Protein AF-0000000087010502 (afdb_homodimer)

Structure (mmCIF, N/CA/C/O backbone):
data_AF-0000000087010502-model_v1
#
loop_
_entity.id
_entity.type
_entity.pdbx_description
1 polymer 'PAC2 family protein'
#
loop_
_atom_site.group_PDB
_atom_site.id
_atom_site.type_symbol
_atom_site.label_atom_id
_atom_site.label_alt_id
_atom_site.label_comp_id
_atom_site.label_asym_id
_atom_site.label_entity_id
_atom_site.label_seq_id
_atom_site.pdbx_PDB_ins_code
_atom_site.Cartn_x
_atom_site.Cartn_y
_atom_site.Cartn_z
_atom_site.occupancy
_atom_site.B_iso_or_equiv
_atom_site.auth_seq_id
_atom_site.auth_comp_id
_atom_site.auth_asym_id
_atom_site.auth_atom_id
_atom_site.pdbx_PDB_model_num
ATOM 1 N N . MET A 1 1 ? 21.125 -1.908 -22.844 1 48.41 1 MET A N 1
ATOM 2 C CA . MET A 1 1 ? 19.75 -1.78 -22.391 1 48.41 1 MET A CA 1
ATOM 3 C C . MET A 1 1 ? 19.656 -1.973 -20.875 1 48.41 1 MET A C 1
ATOM 5 O O . MET A 1 1 ? 20.438 -2.742 -20.297 1 48.41 1 MET A O 1
ATOM 9 N N . LEU A 1 2 ? 19.078 -1.057 -20.219 1 63.44 2 LEU A N 1
ATOM 10 C CA . LEU A 1 2 ? 19.094 -0.993 -18.766 1 63.44 2 LEU A CA 1
ATOM 11 C C . LEU A 1 2 ? 18.438 -2.23 -18.156 1 63.44 2 LEU A C 1
ATOM 13 O O . LEU A 1 2 ? 17.328 -2.598 -18.531 1 63.44 2 LEU A O 1
ATOM 17 N N . ASN A 1 3 ? 19.203 -3.119 -17.656 1 81.62 3 ASN A N 1
ATOM 18 C CA . ASN A 1 3 ? 18.734 -4.277 -16.906 1 81.62 3 ASN A CA 1
ATOM 19 C C . ASN A 1 3 ? 18.328 -3.895 -15.477 1 81.62 3 ASN A C 1
ATOM 21 O O . ASN A 1 3 ? 18.984 -3.051 -14.852 1 81.62 3 ASN A O 1
ATOM 25 N N . TYR A 1 4 ? 17.156 -4.391 -15.211 1 88.44 4 TYR A N 1
ATOM 26 C CA . TYR A 1 4 ? 16.703 -4.098 -13.859 1 88.44 4 TYR A CA 1
ATOM 27 C C . TYR A 1 4 ? 17.203 -5.145 -12.875 1 88.44 4 TYR A C 1
ATOM 29 O O . TYR A 1 4 ? 17.156 -4.938 -11.656 1 88.44 4 TYR A O 1
ATOM 37 N N . ALA A 1 5 ? 17.688 -6.227 -13.43 1 90.44 5 ALA A N 1
ATOM 38 C CA . ALA A 1 5 ? 18.172 -7.312 -12.578 1 90.44 5 ALA A CA 1
ATOM 39 C C . ALA A 1 5 ? 19.656 -7.148 -12.266 1 90.44 5 ALA A C 1
ATOM 41 O O . ALA A 1 5 ? 20.438 -6.793 -13.141 1 90.44 5 ALA A O 1
ATOM 42 N N . ARG A 1 6 ? 19.953 -7.23 -10.969 1 86.5 6 ARG A N 1
ATOM 43 C CA . ARG A 1 6 ? 21.328 -7.289 -10.5 1 86.5 6 ARG A CA 1
ATOM 44 C C . ARG A 1 6 ? 21.656 -8.664 -9.914 1 86.5 6 ARG A C 1
ATOM 46 O O . ARG A 1 6 ? 20.969 -9.141 -9.016 1 86.5 6 ARG A O 1
ATOM 53 N N . TYR A 1 7 ? 22.688 -9.25 -10.438 1 83.88 7 TYR A N 1
ATOM 54 C CA . TYR A 1 7 ? 23.047 -10.609 -10.062 1 83.88 7 TYR A CA 1
ATOM 55 C C . TYR A 1 7 ? 24 -10.625 -8.875 1 83.88 7 TYR A C 1
ATOM 57 O O . TYR A 1 7 ? 24.828 -9.727 -8.734 1 83.88 7 TYR A O 1
ATOM 65 N N . ALA A 1 8 ? 23.672 -11.602 -8.031 1 78.56 8 ALA A N 1
ATOM 66 C CA . ALA A 1 8 ? 24.672 -11.844 -6.984 1 78.56 8 ALA A CA 1
ATOM 67 C C . ALA A 1 8 ? 26 -12.273 -7.586 1 78.56 8 ALA A C 1
ATOM 69 O O . ALA A 1 8 ? 26.047 -12.844 -8.68 1 78.56 8 ALA A O 1
ATOM 70 N N . GLU A 1 9 ? 27.078 -11.875 -6.859 1 70.5 9 GLU A N 1
ATOM 71 C CA . GLU A 1 9 ? 28.422 -12.211 -7.32 1 70.5 9 GLU A CA 1
ATOM 72 C C . GLU A 1 9 ? 28.641 -13.727 -7.305 1 70.5 9 GLU A C 1
ATOM 74 O O . GLU A 1 9 ? 28.141 -14.422 -6.422 1 70.5 9 GLU A O 1
ATOM 79 N N . ASN A 1 10 ? 29.109 -14.352 -8.336 1 69.06 10 ASN A N 1
ATOM 80 C CA . ASN A 1 10 ? 29.688 -15.688 -8.383 1 69.06 10 ASN A CA 1
ATOM 81 C C . ASN A 1 10 ? 28.609 -16.75 -8.586 1 69.06 10 ASN A C 1
ATOM 83 O O . ASN A 1 10 ? 28.562 -17.734 -7.852 1 69.06 10 ASN A O 1
ATOM 87 N N . LEU A 1 11 ? 27.688 -16.531 -9.383 1 75.5 11 LEU A N 1
ATOM 88 C CA . LEU A 1 11 ? 26.703 -17.578 -9.656 1 75.5 11 LEU A CA 1
ATOM 89 C C . LEU A 1 11 ? 27.344 -18.75 -10.383 1 75.5 11 LEU A C 1
ATOM 91 O O . LEU A 1 11 ? 26.75 -19.828 -10.445 1 75.5 11 LEU A O 1
ATOM 95 N N . GLY A 1 12 ? 28.625 -18.688 -10.5 1 68.62 12 GLY A N 1
ATOM 96 C CA . GLY A 1 12 ? 29.359 -19.75 -11.164 1 68.62 12 GLY A CA 1
ATOM 97 C C . GLY A 1 12 ? 28.594 -20.391 -12.297 1 68.62 12 GLY A C 1
ATOM 98 O O . GLY A 1 12 ? 27.922 -19.703 -13.07 1 68.62 12 GLY A O 1
ATOM 99 N N . GLU A 1 13 ? 28.781 -21.75 -12.406 1 83.75 13 GLU A N 1
ATOM 100 C CA . GLU A 1 13 ? 28.141 -22.594 -13.398 1 83.75 13 GLU A CA 1
ATOM 101 C C . GLU A 1 13 ? 26.828 -23.188 -12.859 1 83.75 13 GLU A C 1
ATOM 103 O O . GLU A 1 13 ? 26.484 -24.328 -13.18 1 83.75 13 GLU A O 1
ATOM 108 N N . LEU A 1 14 ? 26.109 -22.359 -12.086 1 87.69 14 LEU A N 1
ATOM 109 C CA . LEU A 1 14 ? 24.875 -22.828 -11.453 1 87.69 14 LEU A CA 1
ATOM 110 C C . LEU A 1 14 ? 23.797 -23.094 -12.492 1 87.69 14 LEU A C 1
ATOM 112 O O . LEU A 1 14 ? 23.562 -22.266 -13.375 1 87.69 14 LEU A O 1
ATOM 116 N N . LYS A 1 15 ? 23.359 -24.344 -12.523 1 93.5 15 LYS A N 1
ATOM 117 C CA . LYS A 1 15 ? 22.203 -24.719 -13.359 1 93.5 15 LYS A CA 1
ATOM 118 C C . LYS A 1 15 ? 21.016 -25.141 -12.508 1 93.5 15 LYS A C 1
ATOM 120 O O . LYS A 1 15 ? 21.141 -26 -11.641 1 93.5 15 LYS A O 1
ATOM 125 N N . VAL A 1 16 ? 19.938 -24.516 -12.703 1 96.62 16 VAL A N 1
ATOM 126 C CA . VAL A 1 16 ? 18.719 -24.75 -11.953 1 96.62 16 VAL A CA 1
ATOM 127 C C . VAL A 1 16 ? 17.531 -24.891 -12.914 1 96.62 16 VAL A C 1
ATOM 129 O O . VAL A 1 16 ? 16.969 -23.906 -13.375 1 96.62 16 VAL A O 1
ATOM 132 N N . PRO A 1 17 ? 17.094 -26.031 -13.156 1 95.81 17 PRO A N 1
ATOM 133 C CA . PRO A 1 17 ? 16.172 -26.297 -14.273 1 95.81 17 PRO A CA 1
ATOM 134 C C . PRO A 1 17 ? 14.766 -25.781 -14.008 1 95.81 17 PRO A C 1
ATOM 136 O O . PRO A 1 17 ? 13.953 -25.672 -14.93 1 95.81 17 PRO A O 1
ATOM 139 N N . THR A 1 18 ? 14.43 -25.422 -12.75 1 97.38 18 THR A N 1
ATOM 140 C CA . THR A 1 18 ? 13.047 -25.094 -12.422 1 97.38 18 THR A CA 1
ATOM 141 C C . THR A 1 18 ? 12.945 -23.672 -11.867 1 97.38 18 THR A C 1
ATOM 143 O O . THR A 1 18 ? 13.742 -23.281 -11.016 1 97.38 18 THR A O 1
ATOM 146 N N . LEU A 1 19 ? 12 -22.891 -12.43 1 98.31 19 LEU A N 1
ATOM 147 C CA . LEU A 1 19 ? 11.656 -21.562 -11.938 1 98.31 19 LEU A CA 1
ATOM 148 C C . LEU A 1 19 ? 10.195 -21.516 -11.508 1 98.31 19 LEU A C 1
ATOM 150 O O . LEU A 1 19 ? 9.305 -21.938 -12.25 1 98.31 19 LEU A O 1
ATOM 154 N N . VAL A 1 20 ? 9.953 -21.062 -10.297 1 98.5 20 VAL A N 1
ATOM 155 C CA . VAL A 1 20 ? 8.602 -20.766 -9.828 1 98.5 20 VAL A CA 1
ATOM 156 C C . VAL A 1 20 ? 8.391 -19.266 -9.742 1 98.5 20 VAL A C 1
ATOM 158 O O . VAL A 1 20 ? 9.102 -18.562 -9.016 1 98.5 20 VAL A O 1
ATOM 161 N N . ILE A 1 21 ? 7.426 -18.766 -10.5 1 97.94 21 ILE A N 1
ATOM 162 C CA . ILE A 1 21 ? 7.051 -17.359 -10.469 1 97.94 21 ILE A CA 1
ATOM 163 C C . ILE A 1 21 ? 5.848 -17.156 -9.547 1 97.94 21 ILE A C 1
ATOM 165 O O . ILE A 1 21 ? 4.75 -17.641 -9.836 1 97.94 21 ILE A O 1
ATOM 169 N N . ALA A 1 22 ? 6.113 -16.406 -8.508 1 95.5 22 ALA A N 1
ATOM 170 C CA . ALA A 1 22 ? 5.062 -16.266 -7.504 1 95.5 22 ALA A CA 1
ATOM 171 C C . ALA A 1 22 ? 4.941 -14.812 -7.047 1 95.5 22 ALA A C 1
ATOM 173 O O . ALA A 1 22 ? 4.945 -14.531 -5.848 1 95.5 22 ALA A O 1
ATOM 174 N N . LEU A 1 23 ? 4.754 -13.938 -7.93 1 96.19 23 LEU A N 1
ATOM 175 C CA . LEU A 1 23 ? 4.531 -12.531 -7.629 1 96.19 23 LEU A CA 1
ATOM 176 C C . LEU A 1 23 ? 3.102 -12.297 -7.148 1 96.19 23 LEU A C 1
ATOM 178 O O . LEU A 1 23 ? 2.16 -12.898 -7.672 1 96.19 23 LEU A O 1
ATOM 182 N N . VAL A 1 24 ? 3.01 -11.398 -6.184 1 91.69 24 VAL A N 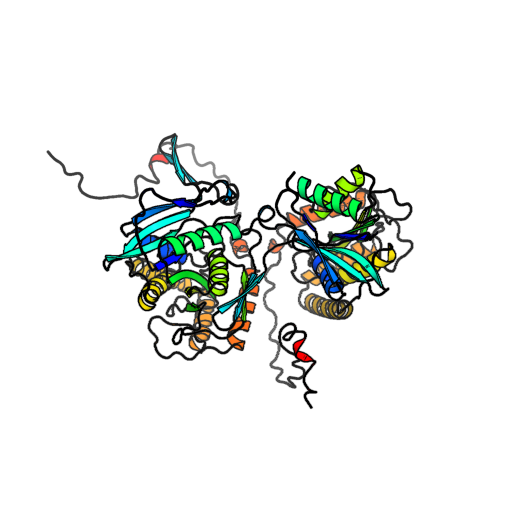1
ATOM 183 C CA . VAL A 1 24 ? 1.693 -11.25 -5.57 1 91.69 24 VAL A CA 1
ATOM 184 C C . VAL A 1 24 ? 1.148 -9.852 -5.852 1 91.69 24 VAL A C 1
ATOM 186 O O . VAL A 1 24 ? 1.859 -8.859 -5.688 1 91.69 24 VAL A O 1
ATOM 189 N N . ASP A 1 25 ? 0.021 -9.742 -6.34 1 88.56 25 ASP A N 1
ATOM 190 C CA . ASP A 1 25 ? -0.88 -8.594 -6.363 1 88.56 25 ASP A CA 1
ATOM 191 C C . ASP A 1 25 ? -2.232 -8.945 -5.742 1 88.56 25 ASP A C 1
ATOM 193 O O . ASP A 1 25 ? -2.973 -9.766 -6.281 1 88.56 25 ASP A O 1
ATOM 197 N N . HIS A 1 26 ? -2.543 -8.242 -4.703 1 75.56 26 HIS A N 1
ATOM 198 C CA . HIS A 1 26 ? -3.75 -8.594 -3.969 1 75.56 26 HIS A CA 1
ATOM 199 C C . HIS A 1 26 ? -4.996 -8.375 -4.82 1 75.56 26 HIS A C 1
ATOM 201 O O . HIS A 1 26 ? -6.031 -9.008 -4.582 1 75.56 26 HIS A O 1
ATOM 207 N N . LEU A 1 27 ? -4.867 -7.594 -5.797 1 73.06 27 LEU A N 1
ATOM 208 C CA . LEU A 1 27 ? -6.016 -7.297 -6.645 1 73.06 27 LEU A CA 1
ATOM 209 C C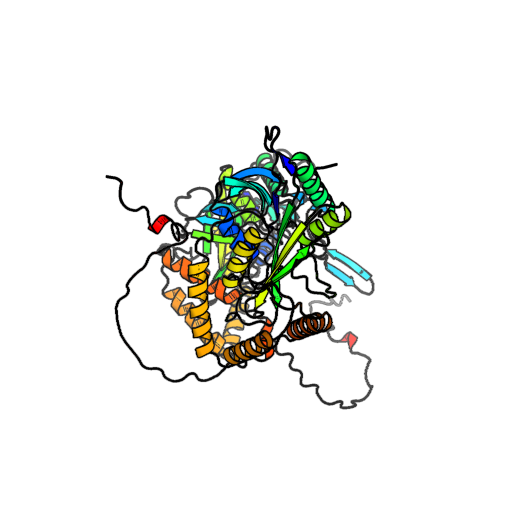 . LEU A 1 27 ? -6.266 -8.43 -7.633 1 73.06 27 LEU A C 1
ATOM 211 O O . LEU A 1 27 ? -7.383 -8.594 -8.133 1 73.06 27 LEU A O 1
ATOM 215 N N . VAL A 1 28 ? -5.301 -9.273 -7.895 1 75.94 28 VAL A N 1
ATOM 216 C CA . VAL A 1 28 ? -5.469 -10.328 -8.891 1 75.94 28 VAL A CA 1
ATOM 217 C C . VAL A 1 28 ? -5.117 -11.68 -8.273 1 75.94 28 VAL A C 1
ATOM 219 O O . VAL A 1 28 ? -4.746 -12.617 -8.984 1 75.94 28 VAL A O 1
ATOM 222 N N . ASP A 1 29 ? -5.117 -11.727 -6.984 1 80.62 29 ASP A N 1
ATOM 223 C CA . ASP A 1 29 ? -4.883 -12.992 -6.285 1 80.62 29 ASP A CA 1
ATOM 224 C C . ASP A 1 29 ? -6.113 -13.414 -5.484 1 80.62 29 ASP A C 1
ATOM 226 O O . ASP A 1 29 ? -6.066 -13.469 -4.254 1 80.62 29 ASP A O 1
ATOM 230 N N . PRO A 1 30 ? -7.16 -13.734 -6.184 1 88.38 30 PRO A N 1
ATOM 231 C CA . PRO A 1 30 ? -8.352 -14.148 -5.441 1 88.38 30 PRO A CA 1
ATOM 232 C C . PRO A 1 30 ? -8.07 -15.297 -4.473 1 88.38 30 PRO A C 1
ATOM 234 O O . PRO A 1 30 ? -7.406 -16.266 -4.84 1 88.38 30 PRO A O 1
ATOM 237 N N . GLY A 1 31 ? -8.547 -15.125 -3.24 1 90.38 31 GLY A N 1
ATOM 238 C CA . GLY A 1 31 ? -8.367 -16.141 -2.223 1 90.38 31 GLY A CA 1
ATOM 239 C C . GLY A 1 31 ? -6.965 -16.172 -1.642 1 90.38 31 GLY A C 1
ATOM 240 O O . GLY A 1 31 ? -6.602 -17.125 -0.932 1 90.38 31 GLY A O 1
ATOM 241 N N . ALA A 1 32 ? -6.188 -15.242 -2.068 1 92.75 32 ALA A N 1
ATOM 242 C CA . ALA A 1 32 ? -4.824 -15.086 -1.568 1 92.75 32 ALA A CA 1
ATOM 243 C C . ALA A 1 32 ? -4.031 -16.375 -1.728 1 92.75 32 ALA A C 1
ATOM 245 O O . ALA A 1 32 ? -3.309 -16.797 -0.814 1 92.75 32 ALA A O 1
ATOM 246 N N . ILE A 1 33 ? -4.203 -17.062 -2.85 1 94.69 33 ILE A N 1
ATOM 247 C CA . ILE A 1 33 ? -3.584 -18.359 -3.104 1 94.69 33 ILE A CA 1
ATOM 248 C C . ILE A 1 33 ? -2.066 -18.203 -3.172 1 94.69 33 ILE A C 1
ATOM 250 O O . ILE A 1 33 ? -1.331 -18.938 -2.504 1 94.69 33 ILE A O 1
ATOM 254 N N . GLY A 1 34 ? -1.626 -17.297 -3.986 1 93.06 34 GLY A N 1
ATOM 255 C CA . GLY A 1 34 ? -0.2 -17.047 -4.117 1 93.06 34 GLY A CA 1
ATOM 256 C C . GLY A 1 34 ? 0.479 -16.734 -2.797 1 93.06 34 GLY A C 1
ATOM 257 O O . GLY A 1 34 ? 1.554 -17.266 -2.508 1 93.06 34 GLY A O 1
ATOM 258 N N . GLN A 1 35 ? -0.197 -15.922 -2.023 1 92.69 35 GLN A N 1
ATOM 259 C CA . GLN A 1 35 ? 0.354 -15.547 -0.725 1 92.69 35 GLN A CA 1
ATOM 260 C C . GLN A 1 35 ? 0.524 -16.766 0.175 1 92.69 35 GLN A C 1
ATOM 262 O O . GLN A 1 35 ? 1.551 -16.906 0.842 1 92.69 35 GLN A O 1
ATOM 267 N N . ALA A 1 36 ? -0.423 -17.625 0.189 1 94.69 36 ALA A N 1
ATOM 268 C CA . ALA A 1 36 ? -0.389 -18.812 1.044 1 94.69 36 ALA A CA 1
ATOM 269 C C . ALA A 1 36 ? 0.707 -19.781 0.6 1 94.69 36 ALA A C 1
ATOM 271 O O . ALA A 1 36 ? 1.432 -20.328 1.432 1 94.69 36 ALA A O 1
ATOM 272 N N . VAL A 1 37 ? 0.808 -19.969 -0.624 1 95.81 37 VAL A N 1
ATOM 273 C CA . VAL A 1 37 ? 1.819 -20.875 -1.155 1 95.81 37 VAL A CA 1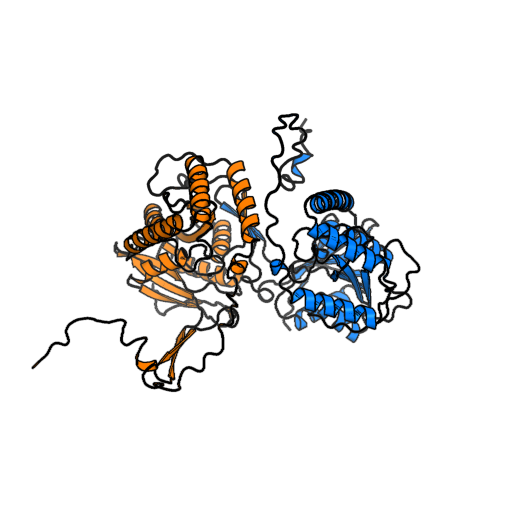
ATOM 274 C C . VAL A 1 37 ? 3.211 -20.297 -0.902 1 95.81 37 VAL A C 1
ATOM 276 O O . VAL A 1 37 ? 4.125 -21.031 -0.505 1 95.81 37 VAL A O 1
ATOM 279 N N . ASN A 1 38 ? 3.373 -19.016 -1.112 1 95.81 38 ASN A N 1
ATOM 280 C CA . ASN A 1 38 ? 4.645 -18.344 -0.839 1 95.81 38 ASN A CA 1
ATOM 281 C C . ASN A 1 38 ? 5.07 -18.531 0.615 1 95.81 38 ASN A C 1
ATOM 283 O O . ASN A 1 38 ? 6.254 -18.75 0.897 1 95.81 38 ASN A O 1
ATOM 287 N N . ALA A 1 39 ? 4.105 -18.484 1.501 1 94.56 39 ALA A N 1
ATOM 288 C CA . ALA A 1 39 ? 4.402 -18.656 2.922 1 94.56 39 ALA A CA 1
ATOM 289 C C . ALA A 1 39 ? 4.988 -20.031 3.197 1 94.56 39 ALA A C 1
ATOM 291 O O . ALA A 1 39 ? 5.84 -20.188 4.074 1 94.56 39 ALA A O 1
ATOM 292 N N . CYS A 1 40 ? 4.551 -20.953 2.455 1 96.5 40 CYS A N 1
ATOM 293 C CA . CYS A 1 40 ? 5.09 -22.312 2.59 1 96.5 40 CYS A CA 1
ATOM 294 C C . CYS A 1 40 ? 6.516 -22.375 2.062 1 96.5 40 CYS A C 1
ATOM 296 O O . CYS A 1 40 ? 7.375 -23.031 2.664 1 96.5 40 CYS A O 1
ATOM 298 N N . ILE A 1 41 ? 6.777 -21.703 0.974 1 97.12 41 ILE A N 1
ATOM 299 C CA . ILE A 1 41 ? 8.109 -21.703 0.371 1 97.12 41 ILE A CA 1
ATOM 300 C C . ILE A 1 41 ? 9.086 -20.969 1.281 1 97.12 41 ILE A C 1
ATOM 302 O O . ILE A 1 41 ? 10.25 -21.375 1.407 1 97.12 41 ILE A O 1
ATOM 306 N N . ASP A 1 42 ? 8.594 -20 1.955 1 95.69 42 ASP A N 1
ATOM 307 C CA . ASP A 1 42 ? 9.422 -19.172 2.83 1 95.69 42 ASP A CA 1
ATOM 308 C C . ASP A 1 42 ? 9.953 -19.969 4.008 1 95.69 42 ASP A C 1
ATOM 310 O O . ASP A 1 42 ? 10.883 -19.547 4.695 1 95.69 42 ASP A O 1
ATOM 314 N N . LEU A 1 43 ? 9.438 -21.125 4.273 1 95.12 43 LEU A N 1
ATOM 315 C CA . LEU A 1 43 ? 9.898 -22 5.352 1 95.12 43 LEU A CA 1
ATOM 316 C C . LEU A 1 43 ? 11.188 -22.703 4.953 1 95.12 43 LEU A C 1
ATOM 318 O O . LEU A 1 43 ? 11.875 -23.281 5.809 1 95.12 43 LEU A O 1
ATOM 322 N N . LEU A 1 44 ? 11.516 -22.656 3.662 1 97.12 44 LEU A N 1
ATOM 323 C CA . LEU A 1 44 ? 12.656 -23.391 3.137 1 97.12 44 LEU A CA 1
ATOM 324 C C . LEU A 1 44 ? 13.914 -22.531 3.141 1 97.12 44 LEU A C 1
ATOM 326 O O . LEU A 1 44 ? 13.82 -21.297 3.16 1 97.12 44 LEU A O 1
ATOM 330 N N . ASP A 1 45 ? 15.102 -23.234 3.117 1 96.94 45 ASP A N 1
ATOM 331 C CA . ASP A 1 45 ? 16.359 -22.5 2.986 1 96.94 45 ASP A CA 1
ATOM 332 C C . ASP A 1 45 ? 16.469 -21.828 1.62 1 96.94 45 ASP A C 1
ATOM 334 O O . ASP A 1 45 ? 16.141 -22.438 0.596 1 96.94 45 ASP A O 1
ATOM 338 N N . SER A 1 46 ? 16.891 -20.594 1.69 1 96.94 46 SER A N 1
ATOM 339 C CA . SER A 1 46 ? 16.984 -19.844 0.439 1 96.94 46 SER A CA 1
ATOM 340 C C . SER A 1 46 ? 18.141 -18.875 0.458 1 96.94 46 SER A C 1
ATOM 342 O O . SER A 1 46 ? 18.594 -18.453 1.526 1 96.94 46 SER A O 1
ATOM 344 N N . VAL A 1 47 ? 18.688 -18.641 -0.729 1 94.88 47 VAL A N 1
ATOM 345 C CA . VAL A 1 47 ? 19.703 -17.625 -0.938 1 94.88 47 VAL A CA 1
ATOM 346 C C . VAL A 1 47 ? 19.297 -16.719 -2.098 1 94.88 47 VAL A C 1
ATOM 348 O O . VAL A 1 47 ? 18.875 -17.203 -3.152 1 94.88 47 VAL A O 1
ATOM 351 N N . GLU A 1 48 ? 19.406 -15.398 -1.863 1 94.88 48 GLU A N 1
ATOM 352 C CA . GLU A 1 48 ? 19.094 -14.469 -2.941 1 94.88 48 GLU A CA 1
ATOM 353 C C . GLU A 1 48 ? 20.141 -14.531 -4.051 1 94.88 48 GLU A C 1
ATOM 355 O O . GLU A 1 48 ? 21.344 -14.414 -3.787 1 94.88 48 GLU A O 1
ATOM 360 N N . VAL A 1 49 ? 19.703 -14.719 -5.293 1 93.88 49 VAL A N 1
ATOM 361 C CA . VAL A 1 49 ? 20.672 -14.852 -6.383 1 93.88 49 VAL A CA 1
ATOM 362 C C . VAL A 1 49 ? 20.562 -13.648 -7.312 1 93.88 49 VAL A C 1
ATOM 364 O O . VAL A 1 49 ? 21.469 -13.383 -8.102 1 93.88 49 VAL A O 1
ATOM 367 N N . ALA A 1 50 ? 19.422 -12.953 -7.258 1 93.19 50 ALA A N 1
ATOM 368 C CA . ALA A 1 50 ? 19.281 -11.719 -8.016 1 93.19 50 ALA A CA 1
ATOM 369 C C . ALA A 1 50 ? 18.312 -10.758 -7.328 1 93.19 50 ALA A C 1
ATOM 371 O O . ALA A 1 50 ? 17.328 -11.188 -6.727 1 93.19 50 ALA A O 1
ATOM 372 N N . ALA A 1 51 ? 18.688 -9.531 -7.434 1 91.88 51 ALA A N 1
ATOM 373 C CA . ALA A 1 51 ? 17.812 -8.453 -6.961 1 91.88 51 ALA A CA 1
ATOM 374 C C . ALA A 1 51 ? 17.406 -7.543 -8.109 1 91.88 51 ALA A C 1
ATOM 376 O O . ALA A 1 51 ? 18.109 -7.457 -9.125 1 91.88 51 ALA A O 1
ATOM 377 N N . PHE A 1 52 ? 16.266 -6.992 -7.965 1 94.62 52 PHE A N 1
ATOM 378 C CA . PHE A 1 52 ? 15.758 -6.078 -8.984 1 94.62 52 PHE A CA 1
ATOM 379 C C . PHE A 1 52 ? 15.672 -4.656 -8.445 1 94.62 52 PHE A C 1
ATOM 381 O O . PHE A 1 52 ? 15.273 -4.445 -7.301 1 94.62 52 PHE A O 1
ATOM 388 N N . ASP A 1 53 ? 16.062 -3.699 -9.266 1 92.62 53 ASP A N 1
ATOM 389 C CA . ASP A 1 53 ? 15.906 -2.295 -8.891 1 92.62 53 ASP A CA 1
ATOM 390 C C . ASP A 1 53 ? 14.438 -1.904 -8.812 1 92.62 53 ASP A C 1
ATOM 392 O O . ASP A 1 53 ? 13.766 -1.772 -9.836 1 92.62 53 ASP A O 1
ATOM 396 N N . SER A 1 54 ? 13.961 -1.579 -7.66 1 92.5 54 SER A N 1
ATOM 397 C CA . SER A 1 54 ? 12.539 -1.358 -7.441 1 92.5 54 SER A CA 1
ATOM 398 C C . SER A 1 54 ? 12.117 0.036 -7.895 1 92.5 54 SER A C 1
ATOM 400 O O . SER A 1 54 ? 10.969 0.249 -8.281 1 92.5 54 SER A O 1
ATOM 402 N N . ASP A 1 55 ? 12.992 0.945 -7.891 1 91.31 55 ASP A N 1
ATOM 403 C CA . ASP A 1 55 ? 12.633 2.354 -8.016 1 91.31 55 ASP A CA 1
ATOM 404 C C . ASP A 1 55 ? 11.891 2.615 -9.328 1 91.31 55 ASP A C 1
ATOM 406 O O . ASP A 1 55 ? 10.812 3.211 -9.328 1 91.31 55 ASP A O 1
ATOM 410 N N . PRO A 1 56 ? 12.406 2.086 -10.398 1 92.69 56 PRO A N 1
ATOM 411 C CA . PRO A 1 56 ? 11.711 2.359 -11.656 1 92.69 56 PRO A CA 1
ATOM 412 C C . PRO A 1 56 ? 10.5 1.458 -11.867 1 92.69 56 PRO A C 1
ATOM 414 O O . PRO A 1 56 ? 9.711 1.686 -12.789 1 92.69 56 PRO A O 1
ATOM 417 N N . LEU A 1 57 ? 10.305 0.501 -10.984 1 95.94 57 LEU A N 1
ATOM 418 C CA . LEU A 1 57 ? 9.359 -0.567 -11.305 1 95.94 57 LEU A CA 1
ATOM 419 C C . LEU A 1 57 ? 8.047 -0.38 -10.555 1 95.94 57 LEU A C 1
ATOM 421 O O . LEU A 1 57 ? 7.043 -1.006 -10.891 1 95.94 57 LEU A O 1
ATOM 425 N N . TYR A 1 58 ? 8.07 0.49 -9.586 1 96.31 58 TYR A N 1
ATOM 426 C CA . TYR A 1 58 ? 6.902 0.519 -8.711 1 96.31 58 TYR A CA 1
ATOM 427 C C . TYR A 1 58 ? 6.348 1.934 -8.586 1 96.31 58 TYR A C 1
ATOM 429 O O . TYR A 1 58 ? 7.109 2.904 -8.562 1 96.31 58 TYR A O 1
ATOM 437 N N . ASP A 1 59 ? 5.055 2.027 -8.586 1 96.56 59 ASP A N 1
ATOM 438 C CA . ASP A 1 59 ? 4.309 3.184 -8.102 1 96.56 59 ASP A CA 1
ATOM 439 C C . ASP A 1 59 ? 4.133 3.121 -6.582 1 96.56 59 ASP A C 1
ATOM 441 O O . ASP A 1 59 ? 3.287 2.377 -6.082 1 96.56 59 ASP A O 1
ATOM 445 N N . TYR A 1 60 ? 4.836 3.984 -5.852 1 95.19 60 TYR A N 1
ATOM 446 C CA . TYR A 1 60 ? 4.906 3.875 -4.398 1 95.19 60 TYR A CA 1
ATOM 447 C C . TYR A 1 60 ? 3.59 4.289 -3.758 1 95.19 60 TYR A C 1
ATOM 449 O O . TYR A 1 60 ? 3.244 3.814 -2.672 1 95.19 60 TYR A O 1
ATOM 457 N N . ARG A 1 61 ? 2.836 5.152 -4.363 1 93.38 61 ARG A N 1
ATOM 458 C CA . ARG A 1 61 ? 1.548 5.531 -3.791 1 93.38 61 ARG A CA 1
ATOM 459 C C . ARG A 1 61 ? 0.521 4.418 -3.971 1 93.38 61 ARG A C 1
ATOM 461 O O . ARG A 1 61 ? -0.387 4.266 -3.15 1 93.38 61 ARG A O 1
ATOM 468 N N . ALA A 1 62 ? 0.688 3.691 -5.082 1 92.31 62 ALA A N 1
ATOM 469 C CA . ALA A 1 62 ? -0.2 2.555 -5.312 1 92.31 62 ALA A CA 1
ATOM 470 C C . ALA A 1 62 ? 0.205 1.359 -4.453 1 92.31 62 ALA A C 1
ATOM 472 O O . ALA A 1 62 ? -0.642 0.55 -4.066 1 92.31 62 ALA A O 1
ATOM 473 N N . GLN A 1 63 ? 1.469 1.243 -4.273 1 93.69 63 GLN A N 1
ATOM 474 C CA . GLN A 1 63 ? 2.033 0.203 -3.422 1 93.69 63 GLN A CA 1
ATOM 475 C C . GLN A 1 63 ? 2.896 0.806 -2.316 1 93.69 63 GLN A C 1
ATOM 477 O O . GLN A 1 63 ? 4.117 0.648 -2.32 1 93.69 63 GLN A O 1
ATOM 482 N N . ARG A 1 64 ? 2.283 1.309 -1.313 1 93.56 64 ARG A N 1
ATOM 483 C CA . ARG A 1 64 ? 2.975 2.047 -0.262 1 93.56 64 ARG A CA 1
ATOM 484 C C . ARG A 1 64 ? 3.838 1.114 0.583 1 93.56 64 ARG A C 1
ATOM 486 O O . ARG A 1 64 ? 3.422 0.001 0.91 1 93.56 64 ARG A O 1
ATOM 493 N N . PRO A 1 65 ? 5.059 1.608 0.945 1 93.88 65 PRO A N 1
ATOM 494 C CA . PRO A 1 65 ? 5.828 0.865 1.945 1 93.88 65 PRO A CA 1
ATOM 495 C C . PRO A 1 65 ? 5.066 0.672 3.254 1 93.88 65 PRO A C 1
ATOM 497 O O . PRO A 1 65 ? 4.242 1.514 3.621 1 93.88 65 PRO A O 1
ATOM 500 N N . ILE A 1 66 ? 5.309 -0.442 3.895 1 92.44 66 ILE A N 1
ATOM 501 C CA . ILE A 1 66 ? 4.727 -0.695 5.207 1 92.44 66 ILE A CA 1
ATOM 502 C C . ILE A 1 66 ? 5.742 -0.356 6.297 1 92.44 66 ILE A C 1
ATOM 504 O O . ILE A 1 66 ? 6.82 -0.951 6.355 1 92.44 66 ILE A O 1
ATOM 508 N N . VAL A 1 67 ? 5.371 0.611 7.129 1 93.44 67 VAL A N 1
ATOM 509 C CA . VAL A 1 67 ? 6.277 1.003 8.203 1 93.44 67 VAL A CA 1
ATOM 510 C C . VAL A 1 67 ? 5.773 0.445 9.531 1 93.44 67 VAL A C 1
ATOM 512 O O . VAL A 1 67 ? 4.574 0.209 9.703 1 93.44 67 VAL A O 1
ATOM 515 N N . THR A 1 68 ? 6.715 0.213 10.438 1 92.19 68 THR A N 1
ATOM 516 C CA . THR A 1 68 ? 6.398 -0.3 11.766 1 92.19 68 THR A CA 1
ATOM 517 C C . THR A 1 68 ? 6.738 0.731 12.836 1 92.19 68 THR A C 1
ATOM 519 O O . THR A 1 68 ? 7.879 1.193 12.93 1 92.19 68 THR A O 1
ATOM 522 N N . TYR A 1 69 ? 5.738 1.149 13.523 1 89.81 69 TYR A N 1
ATOM 523 C CA . TYR A 1 69 ? 5.887 1.978 14.711 1 89.81 69 TYR A CA 1
ATOM 524 C C . TYR A 1 69 ? 6.16 1.12 15.945 1 89.81 69 TYR A C 1
ATOM 526 O O . TYR A 1 69 ? 5.418 0.176 16.219 1 89.81 69 TYR A O 1
ATOM 534 N N . ASN A 1 70 ? 7.293 1.38 16.562 1 88.19 70 ASN A N 1
ATOM 535 C CA . ASN A 1 70 ? 7.633 0.717 17.812 1 88.19 70 ASN A CA 1
ATOM 536 C C . ASN A 1 70 ? 8 1.725 18.906 1 88.19 70 ASN A C 1
ATOM 538 O O . ASN A 1 70 ? 9.055 2.359 18.828 1 88.19 70 ASN A O 1
ATOM 542 N N . ASP A 1 71 ? 7.125 1.84 19.844 1 83.94 71 ASP A N 1
ATOM 543 C CA . ASP A 1 71 ? 7.383 2.639 21.031 1 83.94 71 ASP A CA 1
ATOM 544 C C . ASP A 1 71 ? 7.902 4.027 20.656 1 83.94 71 ASP A C 1
ATOM 546 O O . ASP A 1 71 ? 8.922 4.477 21.188 1 83.94 71 ASP A O 1
ATOM 550 N N . GLY A 1 72 ? 7.289 4.668 19.672 1 84.88 72 GLY A N 1
ATOM 551 C CA . GLY A 1 72 ? 7.539 6.078 19.406 1 84.88 72 GLY A CA 1
ATOM 552 C C . GLY A 1 72 ? 8.398 6.312 18.188 1 84.88 72 GLY A C 1
ATOM 553 O O . GLY A 1 72 ? 8.562 7.453 17.75 1 84.88 72 GLY A O 1
ATOM 554 N N . VAL A 1 73 ? 8.906 5.184 17.641 1 89.38 73 VAL A N 1
ATOM 555 C CA . VAL A 1 73 ? 9.812 5.363 16.516 1 89.38 73 VAL A CA 1
ATOM 556 C C . VAL A 1 73 ? 9.414 4.43 15.383 1 89.38 73 VAL A C 1
ATOM 558 O O . VAL A 1 73 ? 8.859 3.354 15.617 1 89.38 73 VAL A O 1
ATOM 561 N N . LEU A 1 74 ? 9.68 4.926 14.172 1 91.88 74 LEU A N 1
ATOM 562 C CA . LEU A 1 74 ? 9.594 3.994 13.055 1 91.88 74 LEU A CA 1
ATOM 563 C C . LEU A 1 74 ? 10.812 3.086 13.008 1 91.88 74 LEU A C 1
ATOM 565 O O . LEU A 1 74 ? 11.922 3.547 12.734 1 91.88 74 LEU A O 1
ATOM 569 N N . SER A 1 75 ? 10.562 1.797 13.234 1 91.81 75 SER A N 1
ATOM 570 C CA . SER A 1 75 ? 11.672 0.876 13.438 1 91.81 75 SER A CA 1
ATOM 571 C C . SER A 1 75 ? 12.008 0.117 12.156 1 91.81 75 SER A C 1
ATOM 573 O O . SER A 1 75 ? 13.094 -0.45 12.031 1 91.81 75 SER A O 1
ATOM 575 N N . SER A 1 76 ? 11.094 0.022 11.258 1 94 76 SER A N 1
ATOM 576 C CA . SER A 1 76 ? 11.352 -0.679 10.008 1 94 76 SER A CA 1
ATOM 577 C C . SER A 1 76 ? 10.469 -0.149 8.883 1 94 76 SER A C 1
ATOM 579 O O . SER A 1 76 ? 9.469 0.521 9.141 1 94 76 SER A O 1
ATOM 581 N N . SER A 1 77 ? 10.906 -0.395 7.695 1 94.12 77 SER A N 1
ATOM 582 C CA . SER A 1 77 ? 10.18 -0.083 6.469 1 94.12 77 SER A CA 1
ATOM 583 C C . SER A 1 77 ? 10.328 -1.199 5.441 1 94.12 77 SER A C 1
ATOM 585 O O . SER A 1 77 ? 11.438 -1.536 5.039 1 94.12 77 SER A O 1
ATOM 587 N N . ALA A 1 78 ? 9.18 -1.782 5.062 1 93 78 ALA A N 1
ATOM 588 C CA . ALA A 1 78 ? 9.164 -2.797 4.012 1 93 78 ALA A CA 1
ATOM 589 C C . ALA A 1 78 ? 8.688 -2.209 2.688 1 93 78 ALA A C 1
ATOM 591 O O . ALA A 1 78 ? 7.508 -1.879 2.535 1 93 78 ALA A O 1
ATOM 592 N N . GLU A 1 79 ? 9.594 -2.121 1.788 1 93.44 79 GLU A N 1
ATOM 593 C CA . GLU A 1 79 ? 9.305 -1.534 0.483 1 93.44 79 GLU A CA 1
ATOM 594 C C . GLU A 1 79 ? 8.82 -2.592 -0.503 1 93.44 79 GLU A C 1
ATOM 596 O O . GLU A 1 79 ? 9.156 -3.77 -0.377 1 93.44 79 GLU A O 1
ATOM 601 N N . PRO A 1 80 ? 8 -2.125 -1.441 1 94.5 80 PRO A N 1
ATOM 602 C CA . PRO A 1 80 ? 7.668 -3.094 -2.488 1 94.5 80 PRO A CA 1
ATOM 603 C C . PRO A 1 80 ? 8.875 -3.506 -3.322 1 94.5 80 PRO A C 1
ATOM 605 O O . PRO A 1 80 ? 9.797 -2.707 -3.52 1 94.5 80 PRO A O 1
ATOM 608 N N . GLY A 1 81 ? 8.82 -4.695 -3.705 1 95.5 81 GLY A N 1
ATOM 609 C CA . GLY A 1 81 ? 9.938 -5.195 -4.48 1 95.5 81 GLY A CA 1
ATOM 610 C C . GLY A 1 81 ? 9.789 -6.652 -4.875 1 95.5 81 GLY A C 1
ATOM 611 O O . GLY A 1 81 ? 8.836 -7.32 -4.457 1 95.5 81 GLY A O 1
ATOM 612 N N . MET A 1 82 ? 10.719 -7.102 -5.762 1 96.25 82 MET A N 1
ATOM 613 C CA . MET A 1 82 ? 10.789 -8.508 -6.148 1 96.25 82 MET A CA 1
ATOM 614 C C . MET A 1 82 ? 12.227 -9.016 -6.09 1 96.25 82 MET A C 1
ATOM 616 O O . MET A 1 82 ? 13.172 -8.234 -6.184 1 96.25 82 MET A O 1
ATOM 620 N N . SER A 1 83 ? 12.367 -10.266 -5.895 1 96.38 83 SER A N 1
ATOM 621 C CA . SER A 1 83 ? 13.672 -10.906 -5.797 1 96.38 83 SER A CA 1
ATOM 622 C C . SER A 1 83 ? 13.648 -12.32 -6.363 1 96.38 83 SER A C 1
ATOM 624 O O . SER A 1 83 ? 12.57 -12.914 -6.508 1 96.38 83 SER A O 1
ATOM 626 N N . LEU A 1 84 ? 14.781 -12.734 -6.77 1 97.19 84 LEU A N 1
ATOM 627 C CA . LEU A 1 84 ? 14.984 -14.109 -7.215 1 97.19 84 LEU A CA 1
ATOM 628 C C . LEU A 1 84 ? 15.852 -14.883 -6.223 1 97.19 84 LEU A C 1
ATOM 630 O O . LEU A 1 84 ? 17 -14.508 -5.977 1 97.19 84 LEU A O 1
ATOM 634 N N . ASP A 1 85 ? 15.32 -15.953 -5.711 1 97.56 85 ASP A N 1
ATOM 635 C CA . ASP A 1 85 ? 16.031 -16.75 -4.727 1 97.56 85 ASP A CA 1
ATOM 636 C C . ASP A 1 85 ? 16.297 -18.172 -5.25 1 97.56 85 ASP A C 1
ATOM 638 O O . ASP A 1 85 ? 15.523 -18.688 -6.051 1 97.56 85 ASP A O 1
ATOM 642 N N . LEU A 1 86 ? 17.422 -18.688 -4.855 1 97.38 86 LEU A N 1
ATOM 643 C CA . LEU A 1 86 ? 17.672 -20.125 -4.953 1 97.38 86 LEU A CA 1
ATOM 644 C C . LEU A 1 86 ? 17.172 -20.844 -3.707 1 97.38 86 LEU A C 1
ATOM 646 O O . LEU A 1 86 ? 17.625 -20.562 -2.594 1 97.38 86 LEU A O 1
ATOM 650 N N . VAL A 1 87 ? 16.25 -21.75 -3.902 1 98.38 87 VAL A N 1
ATOM 651 C CA . VAL A 1 87 ? 15.602 -22.422 -2.779 1 98.38 87 VAL A CA 1
ATOM 652 C C . VAL A 1 87 ? 15.859 -23.938 -2.861 1 98.38 87 VAL A C 1
ATOM 654 O O . VAL A 1 87 ? 15.898 -24.5 -3.955 1 98.38 87 VAL A O 1
ATOM 657 N N . THR A 1 88 ? 16.047 -24.562 -1.745 1 98.06 88 THR A N 1
ATOM 658 C CA . THR A 1 88 ? 16.172 -26 -1.678 1 98.06 88 THR A CA 1
ATOM 659 C C . THR A 1 88 ? 14.898 -26.625 -1.114 1 98.06 88 THR A C 1
ATOM 661 O O . THR A 1 88 ? 14.5 -26.328 0.013 1 98.06 88 THR A O 1
ATOM 664 N N . ASP A 1 89 ? 14.273 -27.484 -1.891 1 97.25 89 ASP A N 1
ATOM 665 C CA . ASP A 1 89 ? 13.008 -28.047 -1.452 1 97.25 89 ASP A CA 1
ATOM 666 C C . ASP A 1 89 ? 13.227 -29.188 -0.453 1 97.25 89 ASP A C 1
ATOM 668 O O . ASP A 1 89 ? 14.359 -29.438 -0.027 1 97.25 89 ASP A O 1
ATOM 672 N N . VAL A 1 90 ? 12.125 -29.844 0 1 95.69 90 VAL A N 1
ATOM 673 C CA . VAL A 1 90 ? 12.164 -30.844 1.058 1 95.69 90 VAL A CA 1
ATOM 674 C C . VAL A 1 90 ? 12.977 -32.062 0.599 1 95.69 90 VAL A C 1
ATOM 676 O O . VAL A 1 90 ? 13.539 -32.781 1.422 1 95.69 90 VAL A O 1
ATOM 679 N N . ASN A 1 91 ? 13.117 -32.25 -0.689 1 95.81 91 ASN A N 1
ATOM 680 C CA . ASN A 1 91 ? 13.852 -33.406 -1.246 1 95.81 91 ASN A CA 1
ATOM 681 C C . ASN A 1 91 ? 15.297 -33.031 -1.568 1 95.81 91 ASN A C 1
ATOM 683 O O . ASN A 1 91 ? 16.031 -33.844 -2.139 1 95.81 91 ASN A O 1
ATOM 687 N N . GLY A 1 92 ? 15.688 -31.828 -1.313 1 95.56 92 GLY A N 1
ATOM 688 C CA . GLY A 1 92 ? 17.062 -31.391 -1.559 1 95.56 92 GLY A CA 1
ATOM 689 C C . GLY A 1 92 ? 17.266 -30.844 -2.961 1 95.56 92 GLY A C 1
ATOM 690 O O . GLY A 1 92 ? 18.391 -30.516 -3.342 1 95.56 92 GLY A O 1
ATOM 691 N N . GLN A 1 93 ? 16.25 -30.812 -3.672 1 95.44 93 GLN A N 1
ATOM 692 C CA . GLN A 1 93 ? 16.344 -30.266 -5.02 1 95.44 93 GLN A CA 1
ATOM 693 C C . GLN A 1 93 ? 16.219 -28.734 -5 1 95.44 93 GLN A C 1
ATOM 695 O O . GLN A 1 93 ? 15.391 -28.188 -4.266 1 95.44 93 GLN A O 1
ATOM 700 N N . THR A 1 94 ? 17.078 -28.078 -5.836 1 97 94 THR A N 1
ATOM 701 C CA . THR A 1 94 ? 17.047 -26.609 -5.859 1 97 94 THR A CA 1
ATOM 702 C C . THR A 1 94 ? 16.125 -26.109 -6.957 1 97 94 THR A C 1
ATOM 704 O O . THR A 1 94 ? 15.945 -26.766 -7.98 1 97 94 THR A O 1
ATOM 707 N N . PHE A 1 95 ? 15.539 -25.016 -6.738 1 98.25 95 PHE A N 1
ATOM 708 C CA . PHE A 1 95 ? 14.742 -24.297 -7.734 1 98.25 95 PHE A CA 1
ATOM 709 C C . PHE A 1 95 ? 14.836 -22.797 -7.531 1 98.25 95 PHE A C 1
ATOM 711 O O . PHE A 1 95 ? 15.227 -22.328 -6.461 1 98.25 95 PHE A O 1
ATOM 718 N N . LEU A 1 96 ? 14.586 -22.062 -8.633 1 98.19 96 LEU A N 1
ATOM 719 C CA . LEU A 1 96 ? 14.523 -20.609 -8.555 1 98.19 96 LEU A CA 1
ATOM 720 C C . LEU A 1 96 ? 13.125 -20.141 -8.164 1 98.19 96 LEU A C 1
ATOM 722 O O . LEU A 1 96 ? 12.133 -20.688 -8.633 1 98.19 96 LEU A O 1
ATOM 726 N N . PHE A 1 97 ? 13.102 -19.156 -7.305 1 98.56 97 PHE A N 1
ATOM 727 C CA . PHE A 1 97 ? 11.867 -18.609 -6.754 1 98.56 97 PHE A CA 1
ATOM 728 C C . PHE A 1 97 ? 11.812 -17.094 -6.961 1 98.56 97 PHE A C 1
ATOM 730 O O . PHE A 1 97 ? 12.508 -16.344 -6.277 1 98.56 97 PHE A O 1
ATOM 737 N N . LEU A 1 98 ? 11.008 -16.672 -7.98 1 98.19 98 LEU A N 1
ATOM 738 C CA . LEU A 1 98 ? 10.766 -15.258 -8.211 1 98.19 98 LEU A CA 1
ATOM 739 C C . LEU A 1 98 ? 9.547 -14.789 -7.422 1 98.19 98 LEU A C 1
ATOM 741 O O . LEU A 1 98 ? 8.414 -15.172 -7.73 1 98.19 98 LEU A O 1
ATOM 745 N N . HIS A 1 99 ? 9.82 -13.953 -6.43 1 97 99 HIS A N 1
ATOM 746 C CA . HIS A 1 99 ? 8.75 -13.609 -5.5 1 97 99 HIS A CA 1
ATOM 747 C C . HIS A 1 99 ? 8.781 -12.125 -5.152 1 97 99 HIS A C 1
ATOM 749 O O . HIS A 1 99 ? 9.703 -11.406 -5.543 1 97 99 HIS A O 1
ATOM 755 N N . GLY A 1 100 ? 7.73 -11.68 -4.391 1 95.69 100 GLY A N 1
ATOM 756 C CA . GLY A 1 100 ? 7.508 -10.281 -4.062 1 95.69 100 GLY A CA 1
ATOM 757 C C . GLY A 1 100 ? 6.199 -9.742 -4.609 1 95.69 100 GLY A C 1
ATOM 758 O O . GLY A 1 100 ? 5.309 -10.516 -4.969 1 95.69 100 GLY A O 1
ATOM 759 N N . THR A 1 101 ? 6.125 -8.445 -4.613 1 95.75 101 THR A N 1
ATOM 760 C CA . THR A 1 101 ? 4.918 -7.832 -5.16 1 95.75 101 THR A CA 1
ATOM 761 C C . THR A 1 101 ? 5.066 -7.602 -6.664 1 95.75 101 THR A C 1
ATOM 763 O O . THR A 1 101 ? 6.152 -7.277 -7.145 1 95.75 101 THR A O 1
ATOM 766 N N . GLU A 1 102 ? 3.98 -7.746 -7.395 1 96.44 102 GLU A N 1
ATOM 767 C CA . GLU A 1 102 ? 3.988 -7.543 -8.844 1 96.44 102 GLU A CA 1
ATOM 768 C C . GLU A 1 102 ? 4.32 -6.094 -9.195 1 96.44 102 GLU A C 1
ATOM 770 O O . GLU A 1 102 ? 3.672 -5.168 -8.711 1 96.44 102 GLU A O 1
ATOM 775 N N . PRO A 1 103 ? 5.344 -5.891 -10.039 1 96.62 103 PRO A N 1
ATOM 776 C CA . PRO A 1 103 ? 5.719 -4.527 -10.422 1 96.62 103 PRO A CA 1
ATOM 777 C C . PRO A 1 103 ? 4.672 -3.846 -11.297 1 96.62 103 PRO A C 1
ATOM 779 O O . PRO A 1 103 ? 3.916 -4.523 -12 1 96.62 103 PRO A O 1
ATOM 782 N N . ASP A 1 104 ? 4.734 -2.49 -11.32 1 95.94 104 ASP A N 1
ATOM 783 C CA . ASP A 1 104 ? 3.756 -1.69 -12.047 1 95.94 104 ASP A CA 1
ATOM 784 C C . ASP A 1 104 ? 4.223 -1.414 -13.469 1 95.94 104 ASP A C 1
ATOM 786 O O . ASP A 1 104 ? 3.406 -1.264 -14.383 1 95.94 104 ASP A O 1
ATOM 790 N N . PHE A 1 105 ? 5.551 -1.417 -13.656 1 96.06 105 PHE A N 1
ATOM 791 C CA . PHE A 1 105 ? 6.023 -0.809 -14.898 1 96.06 105 PHE A CA 1
ATOM 792 C C . PHE A 1 105 ? 7.008 -1.729 -15.609 1 96.06 105 PHE A C 1
ATOM 794 O O . PHE A 1 105 ? 7.543 -2.662 -15.008 1 96.06 105 PHE A O 1
ATOM 801 N N . HIS A 1 106 ? 7.168 -1.47 -16.906 1 96.56 106 HIS A N 1
ATOM 802 C CA . HIS A 1 106 ? 8.227 -2.006 -17.766 1 96.56 106 HIS A CA 1
ATOM 803 C C . HIS A 1 106 ? 8.141 -3.527 -17.859 1 96.56 106 HIS A C 1
ATOM 805 O O . HIS A 1 106 ? 9.164 -4.215 -17.797 1 96.56 106 HIS A O 1
ATOM 811 N N . TRP A 1 107 ? 6.965 -4.07 -18 1 96.81 107 TRP A N 1
ATOM 812 C CA . TRP A 1 107 ? 6.742 -5.512 -18.062 1 96.81 107 TRP A CA 1
ATOM 813 C C . TRP A 1 107 ? 7.52 -6.133 -19.219 1 96.81 107 TRP A C 1
ATOM 815 O O . TRP A 1 107 ? 8.156 -7.176 -19.062 1 96.81 107 TRP A O 1
ATOM 825 N N . PRO A 1 108 ? 7.566 -5.453 -20.422 1 96.56 108 PRO A N 1
ATOM 826 C CA . PRO A 1 108 ? 8.312 -6.07 -21.516 1 96.56 108 PRO A CA 1
ATOM 827 C C . PRO A 1 108 ? 9.805 -6.211 -21.203 1 96.56 108 PRO A C 1
ATOM 829 O O . PRO A 1 108 ? 10.391 -7.277 -21.422 1 96.56 108 PRO A O 1
ATOM 832 N N . ARG A 1 109 ? 10.344 -5.133 -20.656 1 95.31 109 ARG A N 1
ATOM 833 C CA . ARG A 1 109 ? 11.766 -5.176 -20.328 1 95.31 109 ARG A CA 1
ATOM 834 C C . ARG A 1 109 ? 12.039 -6.156 -19.203 1 95.31 109 ARG A C 1
ATOM 836 O O . ARG A 1 109 ? 13.023 -6.898 -19.234 1 95.31 109 ARG A O 1
ATOM 843 N N . LEU A 1 110 ? 11.195 -6.168 -18.188 1 95.5 110 LEU A N 1
ATOM 844 C CA . LEU A 1 110 ? 11.336 -7.078 -17.062 1 95.5 110 LEU A CA 1
ATOM 845 C C . LEU A 1 110 ? 11.242 -8.531 -17.516 1 95.5 110 LEU A C 1
ATOM 847 O O . LEU A 1 110 ? 11.992 -9.391 -17.047 1 95.5 110 LEU A O 1
ATOM 851 N N . THR A 1 111 ? 10.352 -8.805 -18.406 1 96.38 111 THR A N 1
ATOM 852 C CA . THR A 1 111 ? 10.203 -10.148 -18.953 1 96.38 111 THR A CA 1
ATOM 853 C C . THR A 1 111 ? 11.477 -10.562 -19.703 1 96.38 111 THR A C 1
ATOM 855 O O . THR A 1 111 ? 11.945 -11.695 -19.547 1 96.38 111 THR A O 1
ATOM 858 N N . ALA A 1 112 ? 12 -9.633 -20.438 1 95.38 112 ALA A N 1
ATOM 859 C CA . ALA A 1 112 ? 13.258 -9.906 -21.109 1 95.38 112 ALA A CA 1
ATOM 860 C C . ALA A 1 112 ? 14.367 -10.234 -20.125 1 95.38 112 ALA A C 1
ATOM 862 O O . ALA A 1 112 ? 15.156 -11.156 -20.344 1 95.38 112 ALA A O 1
ATOM 863 N N . ASP A 1 113 ? 14.391 -9.461 -19.016 1 95.25 113 ASP A N 1
ATOM 864 C CA . ASP A 1 113 ? 15.375 -9.734 -17.984 1 95.25 113 ASP A CA 1
ATOM 865 C C . ASP A 1 113 ? 15.195 -11.133 -17.406 1 95.25 113 ASP A C 1
ATOM 867 O O . ASP A 1 113 ? 16.172 -11.867 -17.219 1 95.25 113 ASP A O 1
ATOM 871 N N . VAL A 1 114 ? 14.008 -11.555 -17.125 1 95.44 114 VAL A N 1
ATOM 872 C CA . VAL A 1 114 ? 13.711 -12.859 -16.562 1 95.44 114 VAL A CA 1
ATOM 873 C C . VAL A 1 114 ? 14.125 -13.961 -17.531 1 95.44 114 VAL A C 1
ATOM 875 O O . VAL A 1 114 ? 14.75 -14.945 -17.141 1 95.44 114 VAL A O 1
ATOM 878 N N . MET A 1 115 ? 13.859 -13.781 -18.781 1 94.94 115 MET A N 1
ATOM 879 C CA . MET A 1 115 ? 14.203 -14.781 -19.797 1 94.94 115 MET A CA 1
ATOM 880 C C . MET A 1 115 ? 15.711 -14.898 -19.953 1 94.94 115 MET A C 1
ATOM 882 O O . MET A 1 115 ? 16.234 -15.992 -20.172 1 94.94 115 MET A O 1
ATOM 886 N N . GLU A 1 116 ? 16.344 -13.742 -19.844 1 93.06 116 GLU A N 1
ATOM 887 C CA . GLU A 1 116 ? 17.797 -13.781 -19.875 1 93.06 116 GLU A CA 1
ATOM 888 C C . GLU A 1 116 ? 18.359 -14.57 -18.703 1 93.06 116 GLU A C 1
ATOM 890 O O . GLU A 1 116 ? 19.281 -15.375 -18.859 1 93.06 116 GLU A O 1
ATOM 895 N N . ILE A 1 117 ? 17.797 -14.391 -17.562 1 92.5 117 ILE A N 1
ATOM 896 C CA . ILE A 1 117 ? 18.203 -15.117 -16.359 1 92.5 117 ILE A CA 1
ATOM 897 C C . ILE A 1 117 ? 17.953 -16.609 -16.547 1 92.5 117 ILE A C 1
ATOM 899 O O . ILE A 1 117 ? 18.781 -17.438 -16.188 1 92.5 117 ILE A O 1
ATOM 903 N N . MET A 1 118 ? 16.891 -16.969 -17.109 1 94.38 118 MET A N 1
ATOM 904 C CA . MET A 1 118 ? 16.562 -18.359 -17.391 1 94.38 118 MET A CA 1
ATOM 905 C C . MET A 1 118 ? 17.625 -19.016 -18.266 1 94.38 118 MET A C 1
ATOM 907 O O . MET A 1 118 ? 18.062 -20.125 -17.984 1 94.38 118 MET A O 1
ATOM 911 N N . GLY A 1 119 ? 18 -18.297 -19.297 1 92.5 119 GLY A N 1
ATOM 912 C CA . GLY A 1 119 ? 19.047 -18.812 -20.172 1 92.5 119 GLY A CA 1
ATOM 913 C C . GLY A 1 119 ? 20.375 -19.016 -19.453 1 92.5 119 GLY A C 1
ATOM 914 O O . GLY A 1 119 ? 21 -20.062 -19.594 1 92.5 119 GLY A O 1
ATOM 915 N N . LYS A 1 120 ? 20.719 -18.062 -18.641 1 90.56 120 LYS A N 1
ATOM 916 C CA . LYS A 1 120 ? 22 -18.094 -17.922 1 90.56 120 LYS A CA 1
ATOM 917 C C . LYS A 1 120 ? 22.031 -19.219 -16.906 1 90.56 120 LYS A C 1
ATOM 919 O O . LYS A 1 120 ? 23.062 -19.844 -16.688 1 90.56 120 LYS A O 1
ATOM 924 N N . LEU A 1 121 ? 20.906 -19.531 -16.328 1 93.56 121 LEU A N 1
ATOM 925 C CA . LEU A 1 121 ? 20.891 -20.484 -15.227 1 93.56 121 LEU A CA 1
ATOM 926 C C . LEU A 1 121 ? 20.344 -21.828 -15.68 1 93.56 121 LEU A C 1
ATOM 928 O O . LEU A 1 121 ? 20.219 -22.75 -14.883 1 93.56 121 LEU A O 1
ATOM 932 N N . GLY A 1 122 ? 19.969 -21.938 -16.938 1 94.38 122 GLY A N 1
ATOM 933 C CA . GLY A 1 122 ? 19.578 -23.203 -17.516 1 94.38 122 GLY A CA 1
ATOM 934 C C . GLY A 1 122 ? 18.188 -23.641 -17.094 1 94.38 122 GLY A C 1
ATOM 935 O O . GLY A 1 122 ? 17.938 -24.828 -16.875 1 94.38 122 GLY A O 1
ATOM 936 N N . VAL A 1 123 ? 17.297 -22.719 -17.031 1 96.25 123 VAL A N 1
ATOM 937 C CA . VAL A 1 123 ? 15.922 -23.047 -16.641 1 96.25 123 VAL A CA 1
ATOM 938 C C . VAL A 1 123 ? 15.219 -23.75 -17.797 1 96.25 123 VAL A C 1
ATOM 940 O O . VAL A 1 123 ? 15.297 -23.312 -18.953 1 96.25 123 VAL A O 1
ATOM 943 N N . GLU A 1 124 ? 14.453 -24.812 -17.422 1 93.31 124 GLU A N 1
ATOM 944 C CA . GLU A 1 124 ? 13.758 -25.609 -18.438 1 93.31 124 GLU A CA 1
ATOM 945 C C . GLU A 1 124 ? 12.25 -25.578 -18.203 1 93.31 124 GLU A C 1
ATOM 947 O O . GLU A 1 124 ? 11.469 -25.703 -19.156 1 93.31 124 GLU A O 1
ATOM 952 N N . LYS A 1 125 ? 11.898 -25.484 -16.984 1 93.31 125 LYS A N 1
ATOM 953 C CA . LYS A 1 125 ? 10.492 -25.516 -16.609 1 93.31 125 LYS A CA 1
ATOM 954 C C . LYS A 1 125 ? 10.125 -24.312 -15.758 1 93.31 125 LYS A C 1
ATOM 956 O O . LYS A 1 125 ? 10.852 -23.953 -14.82 1 93.31 125 LYS A O 1
ATOM 961 N N . VAL A 1 126 ? 9.031 -23.719 -16.125 1 96.94 126 VAL A N 1
ATOM 962 C CA . VAL A 1 126 ? 8.547 -22.562 -15.367 1 96.94 126 VAL A CA 1
ATOM 963 C C . VAL A 1 126 ? 7.148 -22.859 -14.828 1 96.94 126 VAL A C 1
ATOM 965 O O . VAL A 1 126 ? 6.281 -23.328 -15.562 1 96.94 126 VAL A O 1
ATOM 968 N N . PHE A 1 127 ? 6.934 -22.609 -13.531 1 96.19 127 PHE A N 1
ATOM 969 C CA . PHE A 1 127 ? 5.625 -22.75 -12.906 1 96.19 127 PHE A CA 1
ATOM 970 C C . PHE A 1 127 ? 5.117 -21.391 -12.422 1 96.19 127 PHE A C 1
ATOM 972 O O . PHE A 1 127 ? 5.898 -20.562 -11.953 1 96.19 127 PHE A O 1
ATOM 979 N N . SER A 1 128 ? 3.879 -21.172 -12.516 1 96.56 128 SER A N 1
ATOM 980 C CA . SER A 1 128 ? 3.199 -20.047 -11.891 1 96.56 128 SER A CA 1
ATOM 981 C C . SER A 1 128 ? 1.893 -20.469 -11.234 1 96.56 128 SER A C 1
ATOM 983 O O . SER A 1 128 ? 1.316 -21.5 -11.602 1 96.56 128 SER A O 1
ATOM 985 N N . ILE A 1 129 ? 1.489 -19.688 -10.266 1 94.62 129 ILE A N 1
ATOM 986 C CA . ILE A 1 129 ? 0.356 -20.078 -9.438 1 94.62 129 ILE A CA 1
ATOM 987 C C . ILE A 1 129 ? -0.619 -18.906 -9.312 1 94.62 129 ILE A C 1
ATOM 989 O O . ILE A 1 129 ? -0.21 -17.781 -9.047 1 94.62 129 ILE A O 1
ATOM 993 N N . HIS A 1 130 ? -1.905 -19.219 -9.5 1 92.56 130 HIS A N 1
ATOM 994 C CA . HIS A 1 130 ? -2.934 -18.203 -9.367 1 92.56 130 HIS A CA 1
ATOM 995 C C . HIS A 1 130 ? -4.238 -18.781 -8.836 1 92.56 130 HIS A C 1
ATOM 997 O O . HIS A 1 130 ? -4.469 -19.984 -8.961 1 92.56 130 HIS A O 1
ATOM 1003 N N . GLY A 1 131 ? -5.012 -17.891 -8.219 1 92.06 131 GLY A N 1
ATOM 1004 C CA . GLY A 1 131 ? -6.414 -18.203 -7.98 1 92.06 131 GLY A CA 1
ATOM 1005 C C . GLY A 1 131 ? -7.336 -17.672 -9.062 1 92.06 131 GLY A C 1
ATOM 1006 O O . GLY A 1 131 ? -6.969 -16.75 -9.805 1 92.06 131 GLY A O 1
ATOM 1007 N N . MET A 1 132 ? -8.531 -18.312 -9.148 1 90.12 132 MET A N 1
ATOM 1008 C CA . MET A 1 132 ? -9.562 -17.828 -10.062 1 90.12 132 MET A CA 1
ATOM 1009 C C . MET A 1 132 ? -10.938 -17.922 -9.414 1 90.12 132 MET A C 1
ATOM 1011 O O . MET A 1 132 ? -11.359 -19 -9 1 90.12 132 MET A O 1
ATOM 1015 N N . PRO A 1 133 ? -11.547 -16.781 -9.352 1 90.19 133 PRO A N 1
ATOM 1016 C CA . PRO A 1 133 ? -12.891 -16.844 -8.773 1 90.19 133 PRO A CA 1
ATOM 1017 C C . PRO A 1 133 ? -13.836 -17.734 -9.578 1 90.19 133 PRO A C 1
ATOM 1019 O O . PRO A 1 133 ? -13.773 -17.766 -10.805 1 90.19 133 PRO A O 1
ATOM 1022 N N . ALA A 1 134 ? -14.586 -18.422 -8.859 1 89.5 134 ALA A N 1
ATOM 1023 C CA . ALA A 1 134 ? -15.555 -19.312 -9.5 1 89.5 134 ALA A CA 1
ATOM 1024 C C . ALA A 1 134 ? -16.75 -19.578 -8.586 1 89.5 134 ALA A C 1
ATOM 1026 O O . ALA A 1 134 ? -16.625 -19.484 -7.359 1 89.5 134 ALA A O 1
ATOM 1027 N N . PRO A 1 135 ? -17.891 -19.844 -9.195 1 90.5 135 PRO A N 1
ATOM 1028 C CA . PRO A 1 135 ? -19.062 -20.203 -8.398 1 90.5 135 PRO A CA 1
ATOM 1029 C C . PRO A 1 135 ? -19.016 -21.641 -7.895 1 90.5 135 PRO A C 1
ATOM 1031 O O . PRO A 1 135 ? -19.812 -22.484 -8.305 1 90.5 135 PRO A O 1
ATOM 1034 N N . ILE A 1 136 ? -18.172 -21.922 -6.984 1 94.06 136 ILE A N 1
ATOM 1035 C CA . ILE A 1 136 ? -17.953 -23.25 -6.398 1 94.06 136 ILE A CA 1
ATOM 1036 C C . ILE A 1 136 ? -18 -23.141 -4.875 1 94.06 136 ILE A C 1
ATOM 1038 O O . ILE A 1 136 ? -17.797 -22.078 -4.309 1 94.06 136 ILE A O 1
ATOM 1042 N N . PRO A 1 137 ? -18.344 -24.25 -4.203 1 95.69 137 PRO A N 1
ATOM 1043 C CA . PRO A 1 137 ? -18.375 -24.234 -2.738 1 95.69 137 PRO A CA 1
ATOM 1044 C C . PRO A 1 137 ? -17.016 -24.531 -2.111 1 95.69 137 PRO A C 1
ATOM 1046 O O . PRO A 1 137 ? -16.141 -25.125 -2.766 1 95.69 137 PRO A O 1
ATOM 1049 N N . HIS A 1 138 ? -16.812 -24.078 -0.822 1 96.62 138 HIS A N 1
ATOM 1050 C CA . HIS A 1 138 ? -15.594 -24.406 -0.088 1 96.62 138 HIS A CA 1
ATOM 1051 C C . HIS A 1 138 ? -15.656 -25.812 0.469 1 96.62 138 HIS A C 1
ATOM 1053 O O . HIS A 1 138 ? -14.648 -26.344 0.952 1 96.62 138 HIS A O 1
ATOM 1059 N N . THR A 1 139 ? -16.797 -26.453 0.388 1 95.88 139 THR A N 1
ATOM 1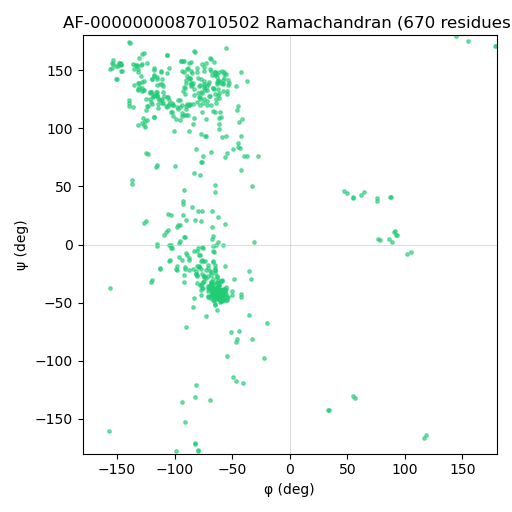060 C CA . THR A 1 139 ? -17.047 -27.734 1.05 1 95.88 139 THR A CA 1
ATOM 1061 C C . THR A 1 139 ? -16.656 -28.906 0.143 1 95.88 139 THR A C 1
ATOM 1063 O O . THR A 1 139 ? -16.734 -30.062 0.553 1 95.88 139 THR A O 1
ATOM 1066 N N . ARG A 1 140 ? -16.359 -28.688 -1.029 1 94.62 140 ARG A N 1
ATOM 1067 C CA . ARG A 1 140 ? -15.914 -29.703 -1.976 1 94.62 140 ARG A CA 1
ATOM 1068 C C . ARG A 1 140 ? -14.422 -29.578 -2.24 1 94.62 140 ARG A C 1
ATOM 1070 O O . ARG A 1 140 ? -13.812 -28.562 -1.929 1 94.62 140 ARG A O 1
ATOM 1077 N N . PRO A 1 141 ? -13.828 -30.641 -2.793 1 92.81 141 PRO A N 1
ATOM 1078 C CA . PRO A 1 141 ? -12.398 -30.578 -3.098 1 92.81 141 PRO A CA 1
ATOM 1079 C C . PRO A 1 141 ? -12.047 -29.422 -4.035 1 92.81 141 PRO A C 1
ATOM 1081 O O . PRO A 1 141 ? -12.797 -29.141 -4.977 1 92.81 141 PRO A O 1
ATOM 1084 N N . ALA A 1 142 ? -10.93 -28.781 -3.668 1 94.06 142 ALA A N 1
ATOM 1085 C CA . ALA A 1 142 ? -10.453 -27.719 -4.551 1 94.06 142 ALA A CA 1
ATOM 1086 C C . ALA A 1 142 ? -10.078 -28.281 -5.922 1 94.06 142 ALA A C 1
ATOM 1088 O O . ALA A 1 142 ? -9.5 -29.359 -6.023 1 94.06 142 ALA A O 1
ATOM 1089 N N . ASP A 1 143 ? -10.43 -27.578 -6.988 1 92.12 143 ASP A N 1
ATOM 1090 C CA . ASP A 1 143 ? -10.094 -27.984 -8.352 1 92.12 143 ASP A CA 1
ATOM 1091 C C . ASP A 1 143 ? -9.391 -26.844 -9.094 1 92.12 143 ASP A C 1
ATOM 1093 O O . ASP A 1 143 ? -9.25 -25.75 -8.57 1 92.12 143 ASP A O 1
ATOM 1097 N N . MET A 1 144 ? -8.789 -27.25 -10.203 1 90.94 144 MET A N 1
ATOM 1098 C CA . MET A 1 144 ? -7.91 -26.25 -10.805 1 90.94 144 MET A CA 1
ATOM 1099 C C . MET A 1 144 ? -7.828 -26.422 -12.312 1 90.94 144 MET A C 1
ATOM 1101 O O . MET A 1 144 ? -8.156 -27.5 -12.836 1 90.94 144 MET A O 1
ATOM 1105 N N . LEU A 1 145 ? -7.551 -25.328 -12.93 1 87.88 145 LEU A N 1
ATOM 1106 C CA . LEU A 1 145 ? -7.215 -25.297 -14.344 1 87.88 145 LEU A CA 1
ATOM 1107 C C . LEU A 1 145 ? -5.703 -25.281 -14.547 1 87.88 145 LEU A C 1
ATOM 1109 O O . LEU A 1 145 ? -4.996 -24.484 -13.945 1 87.88 145 LEU A O 1
ATOM 1113 N N . ILE A 1 146 ? -5.234 -26.266 -15.32 1 88.75 146 ILE A N 1
ATOM 1114 C CA . ILE A 1 146 ? -3.816 -26.297 -15.672 1 88.75 146 ILE A CA 1
ATOM 1115 C C . ILE A 1 146 ? -3.623 -25.781 -17.094 1 88.75 146 ILE A C 1
ATOM 1117 O O . ILE A 1 146 ? -4.227 -26.297 -18.031 1 88.75 146 ILE A O 1
ATOM 1121 N N . ARG A 1 147 ? -2.832 -24.688 -17.172 1 88.06 147 ARG A N 1
ATOM 1122 C CA . ARG A 1 147 ? -2.508 -24.109 -18.484 1 88.06 147 ARG A CA 1
ATOM 1123 C C . ARG A 1 147 ? -1.04 -24.344 -18.828 1 88.06 147 ARG A C 1
ATOM 1125 O O . ARG A 1 147 ? -0.167 -24.203 -17.969 1 88.06 147 ARG A O 1
ATOM 1132 N N . THR A 1 148 ? -0.785 -24.719 -20.062 1 88.12 148 THR A N 1
ATOM 1133 C CA . THR A 1 148 ? 0.585 -24.984 -20.5 1 88.12 148 THR A CA 1
ATOM 1134 C C . THR A 1 148 ? 0.884 -24.281 -21.812 1 88.12 148 THR A C 1
ATOM 1136 O O . THR A 1 148 ? -0.033 -23.953 -22.562 1 88.12 148 THR A O 1
ATOM 1139 N N . THR A 1 149 ? 2.148 -23.938 -22.016 1 84.5 149 THR A N 1
ATOM 1140 C CA . THR A 1 149 ? 2.564 -23.328 -23.281 1 84.5 149 THR A CA 1
ATOM 1141 C C . THR A 1 149 ? 2.785 -24.406 -24.344 1 84.5 149 THR A C 1
ATOM 1143 O O . THR A 1 149 ? 2.83 -24.109 -25.531 1 84.5 149 THR A O 1
ATOM 1146 N N . THR A 1 150 ? 3.086 -25.609 -23.922 1 74.75 150 THR A N 1
ATOM 1147 C CA . THR A 1 150 ? 3.27 -26.703 -24.875 1 74.75 150 THR A CA 1
ATOM 1148 C C . THR A 1 150 ? 2.213 -27.781 -24.672 1 74.75 150 THR A C 1
ATOM 1150 O O . THR A 1 150 ? 1.764 -28.016 -23.547 1 74.75 150 THR A O 1
ATOM 1153 N N . HIS A 1 151 ? 1.518 -28.156 -25.828 1 58.84 151 HIS A N 1
ATOM 1154 C CA . HIS A 1 151 ? 0.462 -29.156 -25.781 1 58.84 151 HIS A CA 1
ATOM 1155 C C . HIS A 1 151 ? 0.885 -30.359 -24.953 1 58.84 151 HIS A C 1
ATOM 1157 O O . HIS A 1 151 ? 1.945 -30.953 -25.203 1 58.84 151 HIS A O 1
ATOM 1163 N N . VAL A 1 152 ? 0.687 -30.156 -23.734 1 55.31 152 VAL A N 1
ATOM 1164 C CA . VAL A 1 152 ? 0.998 -31.375 -22.984 1 55.31 152 VAL A CA 1
ATOM 1165 C C . VAL A 1 152 ? -0.139 -32.375 -23.125 1 55.31 152 VAL A C 1
ATOM 1167 O O . VAL A 1 152 ? -1.303 -32 -23.266 1 55.31 152 VAL A O 1
ATOM 1170 N N . ASP A 1 153 ? 0.198 -33.531 -23.547 1 50.59 153 ASP A N 1
ATOM 1171 C CA . ASP A 1 153 ? -0.765 -34.625 -23.625 1 50.59 153 ASP A CA 1
ATOM 1172 C C . ASP A 1 153 ? -1.807 -34.531 -22.516 1 50.59 153 ASP A C 1
ATOM 1174 O O . ASP A 1 153 ? -3.008 -34.625 -22.781 1 50.59 153 ASP A O 1
ATOM 1178 N N . ASN A 1 154 ? -1.627 -34.938 -21.281 1 51.34 154 ASN A N 1
ATOM 1179 C CA . ASN A 1 154 ? -2.652 -35.25 -20.297 1 51.34 154 ASN A CA 1
ATOM 1180 C C . ASN A 1 154 ? -2.953 -34.062 -19.391 1 51.34 154 ASN A C 1
ATOM 1182 O O . ASN A 1 154 ? -3.033 -34.188 -18.172 1 51.34 154 ASN A O 1
ATOM 1186 N N . PRO A 1 155 ? -2.541 -32.844 -19.797 1 55.72 155 PRO A N 1
ATOM 1187 C CA . PRO A 1 155 ? -2.994 -31.953 -18.719 1 55.72 155 PRO A CA 1
ATOM 1188 C C . PRO A 1 155 ? -4.508 -31.75 -18.719 1 55.72 155 PRO A C 1
ATOM 1190 O O . PRO A 1 155 ? -5.145 -31.828 -19.781 1 55.72 155 PRO A O 1
ATOM 1193 N N . ALA A 1 156 ? -5.207 -32.125 -17.625 1 58.88 156 ALA A N 1
ATOM 1194 C CA . ALA A 1 156 ? -6.602 -31.703 -17.5 1 58.88 156 ALA A CA 1
ATOM 1195 C C . ALA A 1 156 ? -6.801 -30.297 -18.047 1 58.88 156 ALA A C 1
ATOM 1197 O O . ALA A 1 156 ? -6.504 -29.312 -17.359 1 58.88 156 ALA A O 1
ATOM 1198 N N . VAL A 1 157 ? -6.82 -30.25 -19.422 1 64.25 157 VAL A N 1
ATOM 1199 C CA . VAL A 1 157 ? -6.988 -28.953 -20.078 1 64.25 157 VAL A CA 1
ATOM 1200 C C . VAL A 1 157 ? -8.477 -28.672 -20.297 1 64.25 157 VAL A C 1
ATOM 1202 O O . VAL A 1 157 ? -9.195 -29.516 -20.844 1 64.25 157 VAL A O 1
ATOM 1205 N N . VAL A 1 158 ? -8.867 -27.656 -19.719 1 67.56 158 VAL A N 1
ATOM 1206 C CA . VAL A 1 158 ? -10.234 -27.203 -19.984 1 67.56 158 VAL A CA 1
ATOM 1207 C C . VAL A 1 158 ? -10.289 -26.484 -21.328 1 67.56 158 VAL A C 1
ATOM 1209 O O . VAL A 1 158 ? -9.531 -25.547 -21.578 1 67.56 158 VAL A O 1
ATOM 1212 N N . ARG A 1 159 ? -11.172 -27.109 -22.219 1 71.38 159 ARG A N 1
ATOM 1213 C CA . ARG A 1 159 ? -11.328 -26.484 -23.516 1 71.38 159 ARG A CA 1
ATOM 1214 C C . ARG A 1 159 ? -12.258 -25.281 -23.438 1 71.38 159 ARG A C 1
ATOM 1216 O O . ARG A 1 159 ? -13.227 -25.281 -22.672 1 71.38 159 ARG A O 1
ATOM 1223 N N . GLY A 1 160 ? -11.812 -24.266 -24.094 1 74.44 160 GLY A N 1
ATOM 1224 C CA . GLY A 1 160 ? -12.633 -23.062 -24.125 1 74.44 160 GLY A CA 1
ATOM 1225 C C . GLY A 1 160 ? -11.828 -21.797 -24.359 1 74.44 160 GLY A C 1
ATOM 1226 O O . GLY A 1 160 ? -10.648 -21.859 -24.719 1 74.44 160 GLY A O 1
ATOM 1227 N N . GLN A 1 161 ? -12.562 -20.688 -24.5 1 81.62 161 GLN A N 1
ATOM 1228 C CA . GLN A 1 161 ? -11.945 -19.391 -24.688 1 81.62 161 GLN A CA 1
ATOM 1229 C C . GLN A 1 161 ? -12.336 -18.422 -23.562 1 81.62 161 GLN A C 1
ATOM 1231 O O . GLN A 1 161 ? -13.516 -18.297 -23.234 1 81.62 161 GLN A O 1
ATOM 1236 N N . VAL A 1 162 ? -11.328 -18 -22.938 1 79.5 162 VAL A N 1
ATOM 1237 C CA . VAL A 1 162 ? -11.57 -17.031 -21.875 1 79.5 162 VAL A CA 1
ATOM 1238 C C . VAL A 1 162 ? -10.625 -15.836 -22.031 1 79.5 162 VAL A C 1
ATOM 1240 O O . VAL A 1 162 ? -9.445 -16.016 -22.359 1 79.5 162 VAL A O 1
ATOM 1243 N N . THR A 1 163 ? -11.266 -14.633 -21.859 1 86.25 163 THR A N 1
ATOM 1244 C CA . THR A 1 163 ? -10.453 -13.422 -21.828 1 86.25 163 THR A CA 1
ATOM 1245 C C . THR A 1 163 ? -10.422 -12.82 -20.438 1 86.25 163 THR A C 1
ATOM 1247 O O . THR A 1 163 ? -11.445 -12.805 -19.734 1 86.25 163 THR A O 1
ATOM 1250 N N . HIS A 1 164 ? -9.258 -12.523 -20 1 83.75 164 HIS A N 1
ATOM 1251 C CA . HIS A 1 164 ? -9.117 -11.922 -18.672 1 83.75 164 HIS A CA 1
ATOM 1252 C C . HIS A 1 164 ? -7.93 -10.969 -18.625 1 83.75 164 HIS A C 1
ATOM 1254 O O . HIS A 1 164 ? -7.016 -11.07 -19.438 1 83.75 164 HIS A O 1
ATOM 1260 N N . PRO A 1 165 ? -7.938 -9.969 -17.672 1 87.75 165 PRO A N 1
ATOM 1261 C CA . PRO A 1 165 ? -6.742 -9.148 -17.484 1 87.75 165 PRO A CA 1
ATOM 1262 C C . PRO A 1 165 ? -5.531 -9.953 -17.031 1 87.75 165 PRO A C 1
ATOM 1264 O O . PRO A 1 165 ? -5.656 -10.828 -16.172 1 87.75 165 PRO A O 1
ATOM 1267 N N . ALA A 1 166 ? -4.391 -9.664 -17.531 1 93.31 166 ALA A N 1
ATOM 1268 C CA . ALA A 1 166 ? -3.186 -10.445 -17.25 1 93.31 166 ALA A CA 1
ATOM 1269 C C . ALA A 1 166 ? -2.498 -9.969 -15.984 1 93.31 166 ALA A C 1
ATOM 1271 O O . ALA A 1 166 ? -2.457 -8.773 -15.703 1 93.31 166 ALA A O 1
ATOM 1272 N N . SER A 1 167 ? -1.985 -10.93 -15.289 1 94.19 167 SER A N 1
ATOM 1273 C CA . SER A 1 167 ? -0.894 -10.664 -14.352 1 94.19 167 SER A CA 1
ATOM 1274 C C . SER A 1 167 ? 0.451 -10.641 -15.07 1 94.19 167 SER A C 1
ATOM 1276 O O . SER A 1 167 ? 0.549 -11.039 -16.234 1 94.19 167 SER A O 1
ATOM 1278 N N . LEU A 1 168 ? 1.492 -10.141 -14.398 1 96.31 168 LEU A N 1
ATOM 1279 C CA . LEU A 1 168 ? 2.822 -10.227 -14.992 1 96.31 168 LEU A CA 1
ATOM 1280 C C . LEU A 1 168 ? 3.193 -11.68 -15.289 1 96.31 168 LEU A C 1
ATOM 1282 O O . LEU A 1 168 ? 3.807 -11.961 -16.312 1 96.31 168 LEU A O 1
ATOM 1286 N N . SER A 1 169 ? 2.83 -12.625 -14.438 1 95.62 169 SER A N 1
ATOM 1287 C CA . SER A 1 169 ? 3.109 -14.039 -14.68 1 95.62 169 SER A CA 1
ATOM 1288 C C . SER A 1 169 ? 2.428 -14.531 -15.953 1 95.62 169 SER A C 1
ATOM 1290 O O . SER A 1 169 ? 3.006 -15.312 -16.703 1 95.62 169 SER A O 1
ATOM 1292 N N . ASP A 1 170 ? 1.205 -14.047 -16.125 1 94.31 170 ASP A N 1
ATOM 1293 C CA . ASP A 1 170 ? 0.516 -14.359 -17.375 1 94.31 170 ASP A CA 1
ATOM 1294 C C . ASP A 1 170 ? 1.272 -13.805 -18.578 1 94.31 170 ASP A C 1
ATOM 1296 O O . ASP A 1 170 ? 1.421 -14.484 -19.594 1 94.31 170 ASP A O 1
ATOM 1300 N N . TYR A 1 171 ? 1.648 -12.57 -18.422 1 96.81 171 TYR A N 1
ATOM 1301 C CA . TYR A 1 171 ? 2.385 -11.898 -19.484 1 96.81 171 TYR A CA 1
ATOM 1302 C C . TYR A 1 171 ? 3.664 -12.656 -19.828 1 96.81 171 TYR A C 1
ATOM 1304 O O . TYR A 1 171 ? 3.955 -12.898 -21 1 96.81 171 TYR A O 1
ATOM 1312 N N . ILE A 1 172 ? 4.371 -13.102 -18.859 1 97.44 172 ILE A N 1
ATOM 1313 C CA . ILE A 1 172 ? 5.605 -13.859 -19.031 1 97.44 172 ILE A CA 1
ATOM 1314 C C . ILE A 1 172 ? 5.297 -15.203 -19.688 1 97.44 172 ILE A C 1
ATOM 1316 O O . ILE A 1 172 ? 6 -15.633 -20.609 1 97.44 172 ILE A O 1
ATOM 1320 N N . GLU A 1 173 ? 4.293 -15.82 -19.234 1 95.62 173 GLU A N 1
ATOM 1321 C CA . GLU A 1 173 ? 3.891 -17.109 -19.797 1 95.62 173 GLU A CA 1
ATOM 1322 C C . GLU A 1 173 ? 3.662 -17 -21.312 1 95.62 173 GLU A C 1
ATOM 1324 O O . GLU A 1 173 ? 4.117 -17.844 -22.078 1 95.62 173 GLU A O 1
ATOM 1329 N N . TYR A 1 174 ? 2.936 -16 -21.672 1 95.62 174 TYR A N 1
ATOM 1330 C CA . TYR A 1 174 ? 2.66 -15.805 -23.094 1 95.62 174 TYR A CA 1
ATOM 1331 C C . TYR A 1 174 ? 3.953 -15.641 -23.875 1 95.62 174 TYR A C 1
ATOM 1333 O O . TYR A 1 174 ? 4.133 -16.266 -24.922 1 95.62 174 TYR A O 1
ATOM 1341 N N . GLN A 1 175 ? 4.832 -14.805 -23.391 1 96.19 175 GLN A N 1
ATOM 1342 C CA . GLN A 1 175 ? 6.102 -14.57 -24.062 1 96.19 175 GLN A CA 1
ATOM 1343 C C . GLN A 1 175 ? 6.941 -15.844 -24.125 1 96.19 175 GLN A C 1
ATOM 1345 O O . GLN A 1 175 ? 7.609 -16.109 -25.125 1 96.19 175 GLN A O 1
ATOM 1350 N N . LEU A 1 176 ? 6.887 -16.625 -23.062 1 95.31 176 LEU A N 1
ATOM 1351 C CA . LEU A 1 176 ? 7.598 -17.891 -23.047 1 95.31 176 LEU A CA 1
ATOM 1352 C C . LEU A 1 176 ? 7.055 -18.844 -24.109 1 95.31 176 LEU A C 1
ATOM 1354 O O . LEU A 1 176 ? 7.824 -19.5 -24.812 1 95.31 176 LEU A O 1
ATOM 1358 N N . GLY A 1 177 ? 5.797 -18.891 -24.219 1 93.19 177 GLY A N 1
ATOM 1359 C CA . GLY A 1 177 ? 5.18 -19.703 -25.25 1 93.19 177 GLY A CA 1
ATOM 1360 C C . GLY A 1 177 ? 5.617 -19.312 -26.656 1 93.19 177 GLY A C 1
ATOM 1361 O O . GLY A 1 177 ? 5.902 -20.188 -27.484 1 93.19 177 GLY A O 1
ATOM 1362 N N . GLN A 1 178 ? 5.75 -18.047 -26.859 1 93.25 178 GLN A N 1
ATOM 1363 C CA . GLN A 1 178 ? 6.172 -17.531 -28.156 1 93.25 178 GLN A CA 1
ATOM 1364 C C . GLN A 1 178 ? 7.625 -17.906 -28.453 1 93.25 178 GLN A C 1
ATOM 1366 O O . GLN A 1 178 ? 8.016 -18.047 -29.609 1 93.25 178 GLN A O 1
ATOM 1371 N N . SER A 1 179 ? 8.336 -18.156 -27.406 1 90.88 179 SER A N 1
ATOM 1372 C CA . SER A 1 179 ? 9.766 -18.422 -27.547 1 90.88 179 SER A CA 1
ATOM 1373 C C . SER A 1 179 ? 10.07 -19.906 -27.422 1 90.88 179 SER A C 1
ATOM 1375 O O . SER A 1 179 ? 11.234 -20.312 -27.359 1 90.88 179 SER A O 1
ATOM 1377 N N . GLY A 1 180 ? 9.07 -20.734 -27.156 1 87.19 180 GLY A N 1
ATOM 1378 C CA . GLY A 1 180 ? 9.242 -22.172 -27.141 1 87.19 180 GLY A CA 1
ATOM 1379 C C . GLY A 1 180 ? 9.57 -22.734 -25.766 1 87.19 180 GLY A C 1
ATOM 1380 O O . GLY A 1 180 ? 9.945 -23.891 -25.641 1 87.19 180 GLY A O 1
ATOM 1381 N N . TYR A 1 181 ? 9.5 -21.922 -24.734 1 87.88 181 TYR A N 1
ATOM 1382 C CA . TYR A 1 181 ? 9.734 -22.406 -23.375 1 87.88 181 TYR A CA 1
ATOM 1383 C C . TYR A 1 181 ? 8.5 -23.078 -22.812 1 87.88 181 TYR A C 1
ATOM 1385 O O . TYR A 1 181 ? 7.371 -22.719 -23.156 1 87.88 181 TYR A O 1
ATOM 1393 N N . GLN A 1 182 ? 8.734 -24.047 -21.984 1 88.81 182 GLN A N 1
ATOM 1394 C CA . GLN A 1 182 ? 7.648 -24.734 -21.297 1 88.81 182 GLN A CA 1
ATOM 1395 C C . GLN A 1 182 ? 7.266 -24.016 -20 1 88.81 182 GLN A C 1
ATOM 1397 O O . GLN A 1 182 ? 8.117 -23.766 -19.156 1 88.81 182 GLN A O 1
ATOM 1402 N N . ALA A 1 183 ? 6.086 -23.656 -19.969 1 94 183 ALA A N 1
ATOM 1403 C CA . ALA A 1 183 ? 5.531 -23.047 -18.766 1 94 183 ALA A CA 1
ATOM 1404 C C . ALA A 1 183 ? 4.215 -23.703 -18.375 1 94 183 ALA A C 1
ATOM 1406 O O . ALA A 1 183 ? 3.418 -24.078 -19.25 1 94 183 ALA A O 1
ATOM 1407 N N . ILE A 1 184 ? 4.043 -23.906 -17.109 1 92.19 184 ILE A N 1
ATOM 1408 C CA . ILE A 1 184 ? 2.822 -24.484 -16.547 1 92.19 184 ILE A CA 1
ATOM 1409 C C . ILE A 1 184 ? 2.211 -23.5 -15.547 1 92.19 184 ILE A C 1
ATOM 1411 O O . ILE A 1 184 ? 2.885 -23.062 -14.617 1 92.19 184 ILE A O 1
ATOM 1415 N N . ASN A 1 185 ? 1.024 -23.188 -15.766 1 93.62 185 ASN A N 1
ATOM 1416 C CA . ASN A 1 185 ? 0.287 -22.375 -14.805 1 93.62 185 ASN A CA 1
ATOM 1417 C C . ASN A 1 185 ? -0.774 -23.188 -14.078 1 93.62 185 ASN A C 1
ATOM 1419 O O . ASN A 1 185 ? -1.563 -23.891 -14.711 1 93.62 185 ASN A O 1
ATOM 1423 N N . ILE A 1 186 ? -0.717 -23.109 -12.805 1 92.31 186 ILE A N 1
ATOM 1424 C CA . ILE A 1 186 ? -1.713 -23.75 -11.961 1 92.31 186 ILE A CA 1
ATOM 1425 C C . ILE A 1 186 ? -2.695 -22.719 -11.43 1 92.31 186 ILE A C 1
ATOM 1427 O O . ILE A 1 186 ? -2.328 -21.859 -10.617 1 92.31 186 ILE A O 1
ATOM 1431 N N . ARG A 1 187 ? -3.898 -22.828 -11.844 1 92.44 187 ARG A N 1
ATOM 1432 C CA . ARG A 1 187 ? -4.93 -21.875 -11.422 1 92.44 187 ARG A CA 1
ATOM 1433 C C . ARG A 1 187 ? -6.031 -22.594 -10.641 1 92.44 187 ARG A C 1
ATOM 1435 O O . ARG A 1 187 ? -6.879 -23.266 -11.227 1 92.44 187 ARG A O 1
ATOM 1442 N N . VAL A 1 188 ? -6.094 -22.344 -9.391 1 94.19 188 VAL A N 1
ATOM 1443 C CA . VAL A 1 188 ? -7.082 -23.016 -8.562 1 94.19 188 VAL A CA 1
ATOM 1444 C C . VAL A 1 188 ? -8.352 -22.188 -8.484 1 94.19 188 VAL A C 1
ATOM 1446 O O . VAL A 1 188 ? -8.297 -20.953 -8.367 1 94.19 188 VAL A O 1
ATOM 1449 N N . ARG A 1 189 ? -9.453 -22.844 -8.617 1 93.06 189 ARG A N 1
ATOM 1450 C CA . ARG A 1 189 ? -10.727 -22.141 -8.477 1 93.06 189 ARG A CA 1
ATOM 1451 C C . ARG A 1 189 ? -11 -21.797 -7.016 1 93.06 189 ARG A C 1
ATOM 1453 O O . ARG A 1 189 ? -10.805 -22.625 -6.129 1 93.06 189 ARG A O 1
ATOM 1460 N N . VAL A 1 190 ? -11.398 -20.547 -6.801 1 95.12 190 VAL A N 1
ATOM 1461 C CA . VAL A 1 190 ? -11.672 -20.016 -5.473 1 95.12 190 VAL A CA 1
ATOM 1462 C C . VAL A 1 190 ? -13.148 -19.641 -5.359 1 95.12 190 VAL A C 1
ATOM 1464 O O . VAL A 1 190 ? -13.703 -18.969 -6.238 1 95.12 190 VAL A O 1
ATOM 1467 N N . PRO A 1 191 ? -13.797 -20.109 -4.258 1 95.12 191 PRO A N 1
ATOM 1468 C CA . PRO A 1 191 ? -15.188 -19.688 -4.086 1 95.12 191 PRO A CA 1
ATOM 1469 C C . PRO A 1 191 ? -15.344 -18.156 -4.16 1 95.12 191 PRO A C 1
ATOM 1471 O O . PRO A 1 191 ? -14.57 -17.422 -3.537 1 95.12 191 PRO A O 1
ATOM 1474 N N . LEU A 1 192 ? -16.375 -17.75 -4.809 1 92.88 192 LEU A N 1
ATOM 1475 C CA . LEU A 1 192 ? -16.609 -16.328 -5.039 1 92.88 192 LEU A CA 1
ATOM 1476 C C . LEU A 1 192 ? -16.672 -15.562 -3.721 1 92.88 192 LEU A C 1
ATOM 1478 O O . LEU A 1 192 ? -16.125 -14.453 -3.607 1 92.88 192 LEU A O 1
ATOM 1482 N N . TYR A 1 193 ? -17.281 -16.172 -2.766 1 91.5 193 TYR A N 1
ATOM 1483 C CA . TYR A 1 193 ? -17.5 -15.477 -1.498 1 91.5 193 TYR A CA 1
ATOM 1484 C C . TYR A 1 193 ? -16.203 -15.406 -0.694 1 91.5 193 TYR A C 1
ATOM 1486 O O . TYR A 1 193 ? -16.156 -14.766 0.362 1 91.5 193 TYR A O 1
ATOM 1494 N N . MET A 1 194 ? -15.133 -15.992 -1.185 1 92.94 194 MET A N 1
ATOM 1495 C CA . MET A 1 194 ? -13.828 -15.93 -0.534 1 92.94 194 MET A CA 1
ATOM 1496 C C . MET A 1 194 ? -12.828 -15.18 -1.398 1 92.94 194 MET A C 1
ATOM 1498 O O . MET A 1 194 ? -11.672 -15.008 -1.012 1 92.94 194 MET A O 1
ATOM 1502 N N . SER A 1 195 ? -13.227 -14.734 -2.492 1 90.25 195 SER A N 1
ATOM 1503 C CA . SER A 1 195 ? -12.297 -14.227 -3.496 1 90.25 195 SER A CA 1
ATOM 1504 C C . SER A 1 195 ? -11.773 -12.844 -3.115 1 90.25 195 SER A C 1
ATOM 1506 O O . SER A 1 195 ? -10.68 -12.453 -3.533 1 90.25 195 SER A O 1
ATOM 1508 N N . ARG A 1 196 ? -12.453 -12.055 -2.338 1 82 196 ARG A N 1
ATOM 1509 C CA . ARG A 1 196 ? -12.031 -10.703 -1.992 1 82 196 ARG A CA 1
ATOM 1510 C C . ARG A 1 196 ? -11.555 -10.633 -0.543 1 82 196 ARG A C 1
ATOM 1512 O O . ARG A 1 196 ? -11.297 -9.547 -0.023 1 82 196 ARG A O 1
ATOM 1519 N N . SER A 1 197 ? -11.43 -11.828 -0.058 1 77.81 197 SER A N 1
ATOM 1520 C CA . SER A 1 197 ? -10.992 -11.898 1.331 1 77.81 197 SER A CA 1
ATOM 1521 C C . SER A 1 197 ? -9.469 -11.844 1.436 1 77.81 197 SER A C 1
ATOM 1523 O O . SER A 1 197 ? -8.766 -12.297 0.534 1 77.81 197 SER A O 1
ATOM 1525 N N . ASP A 1 198 ? -9.039 -11.273 2.561 1 76.62 198 ASP A N 1
ATOM 1526 C CA . ASP A 1 198 ? -7.609 -11.297 2.85 1 76.62 198 ASP A CA 1
ATOM 1527 C C . ASP A 1 198 ? -7.176 -12.648 3.406 1 76.62 198 ASP A C 1
ATOM 1529 O O . ASP A 1 198 ? -5.984 -12.961 3.443 1 76.62 198 ASP A O 1
ATOM 1533 N N . MET A 1 199 ? -8.133 -13.297 3.844 1 86.19 199 MET A N 1
ATOM 1534 C CA . MET A 1 199 ? -7.828 -14.641 4.324 1 86.19 199 MET A CA 1
ATOM 1535 C C . MET A 1 199 ? -7.707 -15.625 3.164 1 86.19 199 MET A C 1
ATOM 1537 O O . MET A 1 199 ? -8.609 -15.719 2.33 1 86.19 199 MET A O 1
ATOM 1541 N N . PRO A 1 200 ? -6.684 -16.344 3.154 1 93.94 200 PRO A N 1
ATOM 1542 C CA . PRO A 1 200 ? -6.484 -17.266 2.037 1 93.94 200 PRO A CA 1
ATOM 1543 C C . PRO A 1 200 ? -7.516 -18.391 2.01 1 93.94 200 PRO A C 1
ATOM 1545 O O . PRO A 1 200 ? -8.047 -18.781 3.057 1 93.94 200 PRO A O 1
ATOM 1548 N N . PHE A 1 201 ? -7.902 -18.828 0.824 1 96.81 201 PHE A N 1
ATOM 1549 C CA . PHE A 1 201 ? -8.602 -20.094 0.644 1 96.81 201 PHE A CA 1
ATOM 1550 C C . PHE A 1 201 ? -7.645 -21.281 0.817 1 96.81 201 PHE A C 1
ATOM 1552 O O . PHE A 1 201 ? -7.027 -21.719 -0.148 1 96.81 201 PHE A O 1
ATOM 1559 N N . PHE A 1 202 ? -7.559 -21.828 2.012 1 96.75 202 PHE A N 1
ATOM 1560 C CA . PHE A 1 202 ? -6.488 -22.734 2.406 1 96.75 202 PHE A CA 1
ATOM 1561 C C . PHE A 1 202 ? -6.625 -24.078 1.69 1 96.75 202 PHE A C 1
ATOM 1563 O O . PHE A 1 202 ? -5.621 -24.703 1.349 1 96.75 202 PHE A O 1
ATOM 1570 N N . SER A 1 203 ? -7.832 -24.531 1.465 1 95.88 203 SER A N 1
ATOM 1571 C CA . SER A 1 203 ? -8.023 -25.766 0.695 1 95.88 203 SER A CA 1
ATOM 1572 C C . SER A 1 203 ? -7.43 -25.625 -0.705 1 95.88 203 SER A C 1
ATOM 1574 O O . SER A 1 203 ? -6.828 -26.578 -1.22 1 95.88 203 SER A O 1
ATOM 1576 N N . GLY A 1 204 ? -7.652 -24.5 -1.257 1 96.38 204 GLY A N 1
ATOM 1577 C CA . GLY A 1 204 ? -7.07 -24.234 -2.562 1 96.38 204 GLY A CA 1
ATOM 1578 C C . GLY A 1 204 ? -5.555 -24.219 -2.547 1 96.38 204 GLY A C 1
ATOM 1579 O O . GLY A 1 204 ? -4.914 -24.812 -3.42 1 96.38 204 GLY A O 1
ATOM 1580 N N . ALA A 1 205 ? -4.965 -23.531 -1.569 1 96.5 205 ALA A N 1
ATOM 1581 C CA . ALA A 1 205 ? -3.514 -23.469 -1.438 1 96.5 205 ALA A CA 1
ATOM 1582 C C . ALA A 1 205 ? -2.916 -24.859 -1.263 1 96.5 205 ALA A C 1
ATOM 1584 O O . ALA A 1 205 ? -1.898 -25.188 -1.879 1 96.5 205 ALA A O 1
ATOM 1585 N N . LEU A 1 206 ? -3.596 -25.656 -0.445 1 95.75 206 LEU A N 1
ATOM 1586 C CA . LEU A 1 206 ? -3.154 -27.031 -0.223 1 95.75 206 LEU A CA 1
ATOM 1587 C C . LEU A 1 206 ? -3.15 -27.812 -1.529 1 95.75 206 LEU A C 1
ATOM 1589 O O . LEU A 1 206 ? -2.18 -28.516 -1.835 1 95.75 206 LEU A O 1
ATOM 1593 N N . ALA A 1 207 ? -4.152 -27.656 -2.225 1 94.62 207 ALA A N 1
ATOM 1594 C CA . ALA A 1 207 ? -4.273 -28.359 -3.5 1 94.62 207 ALA A CA 1
ATOM 1595 C C . ALA A 1 207 ? -3.17 -27.938 -4.465 1 94.62 207 ALA A C 1
ATOM 1597 O O . ALA A 1 207 ? -2.604 -28.766 -5.18 1 94.62 207 ALA A O 1
ATOM 1598 N N . VAL A 1 208 ? -2.867 -26.688 -4.453 1 95.31 208 VAL A N 1
ATOM 1599 C CA . VAL A 1 208 ? -1.853 -26.141 -5.355 1 95.31 208 VAL A CA 1
ATOM 1600 C C . VAL A 1 208 ? -0.484 -26.719 -4.992 1 95.31 208 VAL A C 1
ATOM 1602 O O . VAL A 1 208 ? 0.278 -27.125 -5.871 1 95.31 208 VAL A O 1
ATOM 1605 N N . VAL A 1 209 ? -0.199 -26.734 -3.709 1 95.62 209 VAL A N 1
ATOM 1606 C CA . VAL A 1 209 ? 1.088 -27.234 -3.252 1 95.62 209 VAL A CA 1
ATOM 1607 C C . VAL A 1 209 ? 1.246 -28.703 -3.68 1 95.62 209 VAL A C 1
ATOM 1609 O O . VAL A 1 209 ? 2.299 -29.094 -4.188 1 95.62 209 VAL A O 1
ATOM 1612 N N . ARG A 1 210 ? 0.219 -29.438 -3.576 1 93.31 210 ARG A N 1
ATOM 1613 C CA . ARG A 1 210 ? 0.247 -30.844 -3.965 1 93.31 210 ARG A CA 1
ATOM 1614 C C . ARG A 1 210 ? 0.37 -31 -5.477 1 93.31 210 ARG A C 1
ATOM 1616 O O . ARG A 1 210 ? 1.146 -31.812 -5.965 1 93.31 210 ARG A O 1
ATOM 1623 N N . GLN A 1 211 ? -0.369 -30.234 -6.129 1 92 211 GLN A N 1
ATOM 1624 C CA . GLN A 1 211 ? -0.358 -30.328 -7.582 1 92 211 GLN A CA 1
ATOM 1625 C C . GLN A 1 211 ? 0.998 -29.906 -8.148 1 92 211 GLN A C 1
ATOM 1627 O O . GLN A 1 211 ? 1.455 -30.469 -9.148 1 92 211 GLN A O 1
ATOM 1632 N N . LEU A 1 212 ? 1.605 -28.891 -7.59 1 93.69 212 LEU A N 1
ATOM 1633 C CA . LEU A 1 212 ? 2.93 -28.438 -8.008 1 93.69 212 LEU A CA 1
ATOM 1634 C C . LEU A 1 212 ? 3.922 -29.594 -7.988 1 93.69 212 LEU A C 1
ATOM 1636 O O . LEU A 1 212 ? 4.652 -29.812 -8.961 1 93.69 212 LEU A O 1
ATOM 1640 N N . ALA A 1 213 ? 3.895 -30.344 -6.953 1 93.06 213 ALA A N 1
ATOM 1641 C CA . ALA A 1 213 ? 4.773 -31.5 -6.832 1 93.06 213 ALA A CA 1
ATOM 1642 C C . ALA A 1 213 ? 4.406 -32.562 -7.855 1 93.06 213 ALA A C 1
ATOM 1644 O O . ALA A 1 213 ? 5.289 -33.156 -8.492 1 93.06 213 ALA A O 1
ATOM 1645 N N . ALA A 1 214 ? 3.162 -32.781 -8.023 1 90.12 214 ALA A N 1
ATOM 1646 C CA . ALA A 1 214 ? 2.672 -33.812 -8.93 1 90.12 214 ALA A CA 1
ATOM 1647 C C . ALA A 1 214 ? 3.07 -33.531 -10.375 1 9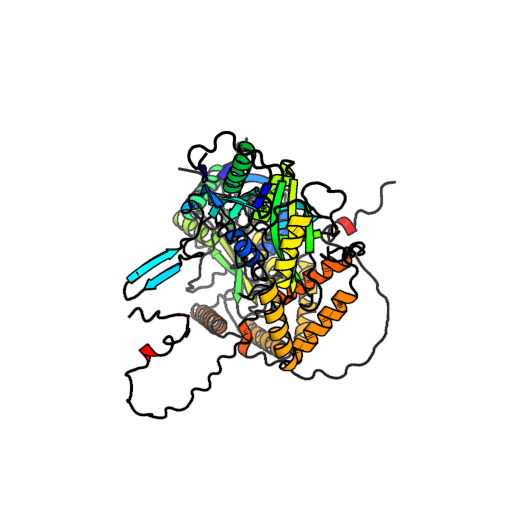0.12 214 ALA A C 1
ATOM 1649 O O . ALA A 1 214 ? 3.273 -34.438 -11.172 1 90.12 214 ALA A O 1
ATOM 1650 N N . LEU A 1 215 ? 3.24 -32.281 -10.68 1 88.69 215 LEU A N 1
ATOM 1651 C CA . LEU A 1 215 ? 3.562 -31.859 -12.039 1 88.69 215 LEU A CA 1
ATOM 1652 C C . LEU A 1 215 ? 5.07 -31.797 -12.242 1 88.69 215 LEU A C 1
ATOM 1654 O O . LEU A 1 215 ? 5.539 -31.312 -13.273 1 88.69 215 LEU A O 1
ATOM 1658 N N . GLY A 1 216 ? 5.781 -32.25 -11.25 1 90.94 216 GLY A N 1
ATOM 1659 C CA . GLY A 1 216 ? 7.23 -32.312 -11.375 1 90.94 216 GLY A CA 1
ATOM 1660 C C . GLY A 1 216 ? 7.922 -31.047 -10.883 1 90.94 216 GLY A C 1
ATOM 1661 O O . GLY A 1 216 ? 9.094 -30.812 -11.188 1 90.94 216 GLY A O 1
ATOM 1662 N N . GLY A 1 217 ? 7.156 -30.219 -10.234 1 94.94 217 GLY A N 1
ATOM 1663 C CA . GLY A 1 217 ? 7.75 -29.047 -9.586 1 94.94 217 GLY A CA 1
ATOM 1664 C C . GLY A 1 217 ? 8.352 -29.375 -8.227 1 94.94 217 GLY A C 1
ATOM 1665 O O . GLY A 1 217 ? 8.531 -30.547 -7.883 1 94.94 217 GLY A O 1
ATOM 1666 N N . PRO A 1 218 ? 8.734 -28.312 -7.551 1 97.06 218 PRO A N 1
ATOM 1667 C CA . PRO A 1 218 ? 9.352 -28.531 -6.242 1 97.06 218 PRO A CA 1
ATOM 1668 C C . PRO A 1 218 ? 8.367 -29.078 -5.207 1 97.06 218 PRO A C 1
ATOM 1670 O O . PRO A 1 218 ? 7.172 -28.75 -5.262 1 97.06 218 PRO A O 1
ATOM 1673 N N . THR A 1 219 ? 8.906 -29.859 -4.301 1 96.75 219 THR A N 1
ATOM 1674 C CA . THR A 1 219 ? 8.133 -30.328 -3.152 1 96.75 219 THR A CA 1
ATOM 1675 C C . THR A 1 219 ? 8.289 -29.375 -1.974 1 96.75 219 THR A C 1
ATOM 1677 O O . THR A 1 219 ? 9.367 -29.281 -1.38 1 96.75 219 THR A O 1
ATOM 1680 N N . ILE A 1 220 ? 7.238 -28.703 -1.649 1 95.62 220 ILE A N 1
ATOM 1681 C CA . ILE A 1 220 ? 7.336 -27.703 -0.584 1 95.62 220 ILE A CA 1
ATOM 1682 C C . ILE A 1 220 ? 6.543 -28.172 0.633 1 95.62 220 ILE A C 1
ATOM 1684 O O . ILE A 1 220 ? 5.609 -28.969 0.505 1 95.62 220 ILE A O 1
ATOM 1688 N N . PRO A 1 221 ? 6.973 -27.797 1.768 1 95.12 221 PRO A N 1
ATOM 1689 C CA . PRO A 1 221 ? 6.238 -28.188 2.973 1 95.12 221 PRO A CA 1
ATOM 1690 C C . PRO A 1 221 ? 4.844 -27.578 3.045 1 95.12 221 PRO A C 1
ATOM 1692 O O . PRO A 1 221 ? 4.633 -26.469 2.562 1 95.12 221 PRO A O 1
ATOM 1695 N N . LEU A 1 222 ? 3.971 -28.312 3.656 1 91.44 222 LEU A N 1
ATOM 1696 C CA . LEU A 1 222 ? 2.6 -27.828 3.762 1 91.44 222 LEU A CA 1
ATOM 1697 C C . LEU A 1 222 ? 2.467 -26.812 4.895 1 91.44 222 LEU A C 1
ATOM 1699 O O . LEU A 1 222 ? 1.522 -26.031 4.918 1 91.44 222 LEU A O 1
ATOM 1703 N N . GLY A 1 223 ? 3.391 -26.812 5.777 1 86.19 223 GLY A N 1
ATOM 1704 C CA . GLY A 1 223 ? 3.287 -25.922 6.934 1 86.19 223 GLY A CA 1
ATOM 1705 C C . GLY A 1 223 ? 2.008 -26.125 7.723 1 86.19 223 GLY A C 1
ATOM 1706 O O . GLY A 1 223 ? 1.665 -27.25 8.086 1 86.19 223 GLY A O 1
ATOM 1707 N N . ASP A 1 224 ? 1.337 -24.906 8.016 1 90.06 224 ASP A N 1
ATOM 1708 C CA . ASP A 1 224 ? 0.122 -24.922 8.82 1 90.06 224 ASP A CA 1
ATOM 1709 C C . ASP A 1 224 ? -1.125 -24.906 7.941 1 90.06 224 ASP A C 1
ATOM 1711 O O . ASP A 1 224 ? -2.225 -24.625 8.414 1 90.06 224 ASP A O 1
ATOM 1715 N N . LEU A 1 225 ? -0.916 -25.219 6.703 1 93.81 225 LEU A N 1
ATOM 1716 C CA . LEU A 1 225 ? -2.027 -25.094 5.766 1 93.81 225 LEU A CA 1
ATOM 1717 C C . LEU A 1 225 ? -3.162 -26.047 6.145 1 93.81 225 LEU A C 1
ATOM 1719 O O . LEU A 1 225 ? -4.336 -25.672 6.07 1 93.81 225 LEU A O 1
ATOM 1723 N N . GLU A 1 226 ? -2.836 -27.219 6.547 1 93.12 226 GLU A N 1
ATOM 1724 C CA . GLU A 1 226 ? -3.865 -28.203 6.891 1 93.12 226 GLU A CA 1
ATOM 1725 C C . GLU A 1 226 ? -4.656 -27.766 8.117 1 93.12 226 GLU A C 1
ATOM 1727 O O . GLU A 1 226 ? -5.887 -27.859 8.141 1 93.12 226 GLU A O 1
ATOM 1732 N N . GLN A 1 227 ? -3.93 -27.281 9.078 1 94.62 227 GLN A N 1
ATOM 1733 C CA . GLN A 1 227 ? -4.578 -26.781 10.281 1 94.62 227 GLN A CA 1
ATOM 1734 C C . GLN A 1 227 ? -5.477 -25.594 9.969 1 94.62 227 GLN A C 1
ATOM 1736 O O . GLN A 1 227 ? -6.602 -25.516 10.461 1 94.62 227 GLN A O 1
ATOM 1741 N N . HIS A 1 228 ? -4.957 -24.719 9.172 1 95.44 228 HIS A N 1
ATOM 1742 C CA . HIS A 1 228 ? -5.727 -23.547 8.797 1 95.44 228 HIS A CA 1
ATOM 1743 C C . HIS A 1 228 ? -6.957 -23.938 7.98 1 95.44 228 HIS A C 1
ATOM 1745 O O . HIS A 1 228 ? -8.016 -23.312 8.109 1 95.44 228 HIS A O 1
ATOM 1751 N N . GLU A 1 229 ? -6.812 -24.906 7.152 1 95.44 229 GLU A N 1
ATOM 1752 C CA . GLU A 1 229 ? -7.949 -25.391 6.375 1 95.44 229 GLU A CA 1
ATOM 1753 C C . GLU A 1 229 ? -9.07 -25.891 7.285 1 95.44 229 GLU A C 1
ATOM 1755 O O . GLU A 1 229 ? -10.234 -25.531 7.086 1 95.44 229 GLU A O 1
ATOM 1760 N N . ASP A 1 230 ? -8.711 -26.672 8.25 1 95 230 ASP A N 1
ATOM 1761 C CA . ASP A 1 230 ? -9.688 -27.203 9.195 1 95 230 ASP A CA 1
ATOM 1762 C C . ASP A 1 230 ? -10.406 -26.078 9.945 1 95 230 ASP A C 1
ATOM 1764 O O . ASP A 1 230 ? -11.633 -26.094 10.055 1 95 230 ASP A O 1
ATOM 1768 N N . GLN A 1 231 ? -9.586 -25.188 10.438 1 96.31 231 GLN A N 1
ATOM 1769 C CA . GLN A 1 231 ? -10.148 -24.062 11.188 1 96.31 231 GLN A CA 1
ATOM 1770 C C . GLN A 1 231 ? -11.078 -23.234 10.312 1 96.31 231 GLN A C 1
ATOM 1772 O O . GLN A 1 231 ? -12.148 -22.812 10.758 1 96.31 231 GLN A O 1
ATOM 1777 N N . GLN A 1 232 ? -10.656 -23 9.125 1 96.19 232 GLN A N 1
ATOM 1778 C CA . GLN A 1 232 ? -11.469 -22.219 8.195 1 96.19 232 GLN A CA 1
ATOM 1779 C C . GLN A 1 232 ? -12.781 -22.922 7.879 1 96.19 232 GLN A C 1
ATOM 1781 O O . GLN A 1 232 ? -13.828 -22.281 7.785 1 96.19 232 GLN A O 1
ATOM 1786 N N . GLY A 1 233 ? -12.727 -24.234 7.73 1 95.31 233 GLY A N 1
ATOM 1787 C CA . GLY A 1 233 ? -13.938 -25 7.527 1 95.31 233 GLY A CA 1
ATOM 1788 C C . GLY A 1 233 ? -14.938 -24.859 8.664 1 95.31 233 GLY A C 1
ATOM 1789 O O . GLY A 1 233 ? -16.141 -24.703 8.422 1 95.31 233 GLY A O 1
ATOM 1790 N N . LEU A 1 234 ? -14.438 -24.859 9.852 1 95.81 234 LEU A N 1
ATOM 1791 C CA . LEU A 1 234 ? -15.273 -24.719 11.039 1 95.81 234 LEU A CA 1
ATOM 1792 C C . LEU A 1 234 ? -15.891 -23.328 11.102 1 95.81 234 LEU A C 1
ATOM 1794 O O . LEU A 1 234 ? -17.078 -23.188 11.406 1 95.81 234 LEU A O 1
ATOM 1798 N N . GLU A 1 235 ? -15.07 -22.391 10.82 1 94.81 235 GLU A N 1
ATOM 1799 C CA . GLU A 1 235 ? -15.555 -21.016 10.859 1 94.81 235 GLU A CA 1
ATOM 1800 C C . GLU A 1 235 ? -16.656 -20.781 9.828 1 94.81 235 GLU A C 1
ATOM 1802 O O . GLU A 1 235 ? -17.672 -20.172 10.133 1 94.81 235 GLU A O 1
ATOM 1807 N N . LEU A 1 236 ? -16.469 -21.297 8.672 1 95.62 236 LEU A N 1
ATOM 1808 C CA . LEU A 1 236 ? -17.438 -21.125 7.602 1 95.62 236 LEU A CA 1
ATOM 1809 C C . LEU A 1 236 ? -18.734 -21.891 7.91 1 95.62 236 LEU A C 1
ATOM 1811 O O . LEU A 1 236 ? -19.828 -21.422 7.57 1 95.62 236 LEU A O 1
ATOM 1815 N N . ALA A 1 237 ? -18.609 -23 8.531 1 95.31 237 ALA A N 1
ATOM 1816 C CA . ALA A 1 237 ? -19.781 -23.75 8.969 1 95.31 237 ALA A CA 1
ATOM 1817 C C . ALA A 1 237 ? -20.594 -22.953 9.992 1 95.31 237 ALA A C 1
ATOM 1819 O O . ALA A 1 237 ? -21.828 -22.938 9.945 1 95.31 237 ALA A O 1
ATOM 1820 N N . ASN A 1 238 ? -19.891 -22.344 10.898 1 96.25 238 ASN A N 1
ATOM 1821 C CA . ASN A 1 238 ? -20.547 -21.516 11.906 1 96.25 238 ASN A CA 1
ATOM 1822 C C . ASN A 1 238 ? -21.297 -20.344 11.258 1 96.25 238 ASN A C 1
ATOM 1824 O O . ASN A 1 238 ? -22.406 -20.031 11.672 1 96.25 238 ASN A O 1
ATOM 1828 N N . ILE A 1 239 ? -20.672 -19.812 10.289 1 94.06 239 ILE A N 1
ATOM 1829 C CA . ILE A 1 239 ? -21.312 -18.703 9.578 1 94.06 239 ILE A CA 1
ATOM 1830 C C . ILE A 1 239 ? -22.578 -19.203 8.883 1 94.06 239 ILE A C 1
ATOM 1832 O O . ILE A 1 239 ? -23.609 -18.547 8.922 1 94.06 239 ILE A O 1
ATOM 1836 N N . ALA A 1 240 ? -22.516 -20.297 8.234 1 93.56 240 ALA A N 1
ATOM 1837 C CA . ALA A 1 240 ? -23.641 -20.875 7.508 1 93.56 240 ALA A CA 1
ATOM 1838 C C . ALA A 1 240 ? -24.812 -21.141 8.445 1 93.56 240 ALA A C 1
ATOM 1840 O O . ALA A 1 240 ? -25.969 -21.062 8.047 1 93.56 240 ALA A O 1
ATOM 1841 N N . GLN A 1 241 ? -24.484 -21.422 9.688 1 95.19 241 GLN A N 1
ATOM 1842 C CA . GLN A 1 241 ? -25.531 -21.688 10.68 1 95.19 241 GLN A CA 1
ATOM 1843 C C . GLN A 1 241 ? -26.234 -20.391 11.086 1 95.19 241 GLN A C 1
ATOM 1845 O O . GLN A 1 241 ? -27.422 -20.422 11.438 1 95.19 241 GLN A O 1
ATOM 1850 N N . GLN A 1 242 ? -25.516 -19.344 10.977 1 93.94 242 GLN A N 1
ATOM 1851 C CA . GLN A 1 242 ? -26.062 -18.078 11.461 1 93.94 242 GLN A CA 1
ATOM 1852 C C . GLN A 1 242 ? -26.656 -17.266 10.312 1 93.94 242 GLN A C 1
ATOM 1854 O O . GLN A 1 242 ? -27.453 -16.344 10.547 1 93.94 242 GLN A O 1
ATOM 1859 N N . ASP A 1 243 ? -26.281 -17.594 9.117 1 93.69 243 ASP A N 1
ATOM 1860 C CA . ASP A 1 243 ? -26.688 -16.844 7.941 1 93.69 243 ASP A CA 1
ATOM 1861 C C . ASP A 1 243 ? -27.344 -17.75 6.902 1 93.69 243 ASP A C 1
ATOM 1863 O O . ASP A 1 243 ? -26.656 -18.359 6.086 1 93.69 243 ASP A O 1
ATOM 1867 N N . ASP A 1 244 ? -28.609 -17.641 6.781 1 91.94 244 ASP A N 1
ATOM 1868 C CA . ASP A 1 244 ? -29.375 -18.531 5.906 1 91.94 244 ASP A CA 1
ATOM 1869 C C . ASP A 1 244 ? -29.078 -18.234 4.438 1 91.94 244 ASP A C 1
ATOM 1871 O O . ASP A 1 244 ? -29.094 -19.141 3.604 1 91.94 244 ASP A O 1
ATOM 1875 N N . GLN A 1 245 ? -28.922 -16.984 4.18 1 92.56 245 GLN A N 1
ATOM 1876 C CA . GLN A 1 245 ? -28.609 -16.625 2.797 1 92.56 245 GLN A CA 1
ATOM 1877 C C . GLN A 1 245 ? -27.281 -17.234 2.355 1 92.56 245 GLN A C 1
ATOM 1879 O O . GLN A 1 245 ? -27.156 -17.719 1.233 1 92.56 245 GLN A O 1
ATOM 1884 N N . PHE A 1 246 ? -26.422 -17.156 3.211 1 93.69 246 PHE A N 1
ATOM 1885 C CA . PHE A 1 246 ? -25.125 -17.75 2.922 1 93.69 246 PHE A CA 1
ATOM 1886 C C . PHE A 1 246 ? -25.234 -19.266 2.754 1 93.69 246 PHE A C 1
ATOM 1888 O O . PHE A 1 246 ? -24.688 -19.828 1.813 1 93.69 246 PHE A O 1
ATOM 1895 N N . ALA A 1 247 ? -25.922 -19.875 3.586 1 94.62 247 ALA A N 1
ATOM 1896 C CA . ALA A 1 247 ? -26.125 -21.312 3.527 1 94.62 247 ALA A CA 1
ATOM 1897 C C . ALA A 1 247 ? -26.766 -21.734 2.207 1 94.62 247 ALA A C 1
ATOM 1899 O O . ALA A 1 247 ? -26.375 -22.719 1.595 1 94.62 247 ALA A O 1
ATOM 1900 N N . ALA A 1 248 ? -27.688 -21 1.802 1 94.19 248 ALA A N 1
ATOM 1901 C CA . ALA A 1 248 ? -28.375 -21.297 0.549 1 94.19 248 ALA A CA 1
ATOM 1902 C C . ALA A 1 248 ? -27.438 -21.141 -0.644 1 94.19 248 ALA A C 1
ATOM 1904 O O . ALA A 1 248 ? -27.484 -21.953 -1.574 1 94.19 248 ALA A O 1
ATOM 1905 N N . MET A 1 249 ? -26.688 -20.156 -0.628 1 95.94 249 MET A N 1
ATOM 1906 C CA . MET A 1 249 ? -25.703 -19.938 -1.695 1 95.94 249 MET A CA 1
ATOM 1907 C C . MET A 1 249 ? -24.719 -21.109 -1.783 1 95.94 249 MET A C 1
ATOM 1909 O O . MET A 1 249 ? -24.453 -21.609 -2.871 1 95.94 249 MET A O 1
ATOM 1913 N N . VAL A 1 250 ? -24.219 -21.484 -0.62 1 96.12 250 VAL A N 1
ATOM 1914 C CA . VAL A 1 250 ? -23.266 -22.594 -0.585 1 96.12 250 VAL A CA 1
ATOM 1915 C C . VAL A 1 250 ? -23.922 -23.844 -1.152 1 96.12 250 VAL A C 1
ATOM 1917 O O . VAL A 1 250 ? -23.312 -24.562 -1.967 1 96.12 250 VAL A O 1
ATOM 1920 N N . ALA A 1 251 ? -25.109 -24.078 -0.782 1 95.44 251 ALA A N 1
ATOM 1921 C CA . ALA A 1 251 ? -25.844 -25.234 -1.26 1 95.44 251 ALA A CA 1
ATOM 1922 C C . ALA A 1 251 ? -26.016 -25.188 -2.775 1 95.44 251 ALA A C 1
ATOM 1924 O O . ALA A 1 251 ? -25.891 -26.219 -3.451 1 95.44 251 ALA A O 1
ATOM 1925 N N . GLN A 1 252 ? -26.312 -24.109 -3.215 1 94.25 252 GLN A N 1
ATOM 1926 C CA . GLN A 1 252 ? -26.453 -23.938 -4.66 1 94.25 252 GLN A CA 1
ATOM 1927 C C . GLN A 1 252 ? -25.156 -24.25 -5.379 1 94.25 252 GLN A C 1
ATOM 1929 O O . GLN A 1 252 ? -25.141 -24.922 -6.414 1 94.25 252 GLN A O 1
ATOM 1934 N N . PHE A 1 253 ? -24.062 -23.672 -4.852 1 95 253 PHE A N 1
ATOM 1935 C CA . PHE A 1 253 ? -22.766 -23.938 -5.449 1 95 253 PHE A CA 1
ATOM 1936 C C . PHE A 1 253 ? -22.406 -25.406 -5.379 1 95 253 PHE A C 1
ATOM 1938 O O . PHE A 1 253 ? -21.797 -25.953 -6.301 1 95 253 PHE A O 1
ATOM 1945 N N . GLU A 1 254 ? -22.812 -26.094 -4.254 1 94.94 254 GLU A N 1
ATOM 1946 C CA . GLU A 1 254 ? -22.578 -27.531 -4.117 1 94.94 254 GLU A CA 1
ATOM 1947 C C . GLU A 1 254 ? -23.312 -28.312 -5.199 1 94.94 254 GLU A C 1
ATOM 1949 O O . GLU A 1 254 ? -22.75 -29.203 -5.82 1 94.94 254 GLU A O 1
ATOM 1954 N N . GLU A 1 255 ? -24.5 -27.938 -5.426 1 93.75 255 GLU A N 1
ATOM 1955 C CA . GLU A 1 255 ? -25.297 -28.609 -6.445 1 93.75 255 GLU A CA 1
ATOM 1956 C C . GLU A 1 255 ? -24.672 -28.438 -7.832 1 93.75 255 GLU A C 1
ATOM 1958 O O . GLU A 1 255 ? -24.578 -29.406 -8.602 1 93.75 255 GLU A O 1
ATOM 1963 N N . GLU A 1 256 ? -24.281 -27.297 -8.109 1 90.06 256 GLU A N 1
ATOM 1964 C CA . GLU A 1 256 ? -23.672 -27 -9.406 1 90.06 256 GLU A CA 1
ATOM 1965 C C . GLU A 1 256 ? -22.344 -27.75 -9.57 1 90.06 256 GLU A C 1
ATOM 1967 O O . GLU A 1 256 ? -22.062 -28.281 -10.633 1 90.06 256 GLU A O 1
ATOM 1972 N N . TYR A 1 257 ? -21.609 -27.703 -8.508 1 91.31 257 TYR A N 1
ATOM 1973 C CA . TYR A 1 257 ? -20.328 -28.391 -8.516 1 91.31 257 TYR A CA 1
ATOM 1974 C C . TYR A 1 257 ? -20.5 -29.875 -8.758 1 91.31 257 TYR A C 1
ATOM 1976 O O . TYR A 1 257 ? -19.797 -30.469 -9.578 1 91.31 257 TYR A O 1
ATOM 1984 N N . ASP A 1 258 ? -21.469 -30.438 -8.086 1 91.88 258 ASP A N 1
ATOM 1985 C CA . ASP A 1 258 ? -21.688 -31.875 -8.141 1 91.88 258 ASP A CA 1
ATOM 1986 C C . ASP A 1 258 ? -22.281 -32.281 -9.492 1 91.88 258 ASP A C 1
ATOM 1988 O O . ASP A 1 258 ? -22.109 -33.438 -9.922 1 91.88 258 ASP A O 1
ATOM 1992 N N . SER A 1 259 ? -22.859 -31.359 -10.109 1 88.25 259 SER A N 1
ATOM 1993 C CA . SER A 1 259 ? -23.516 -31.672 -11.383 1 88.25 259 SER A CA 1
ATOM 1994 C C . SER A 1 259 ? -22.578 -31.406 -12.562 1 88.25 259 SER A C 1
ATOM 1996 O O . SER A 1 259 ? -22.859 -31.828 -13.68 1 88.25 259 SER A O 1
ATOM 1998 N N . SER A 1 260 ? -21.547 -30.734 -12.25 1 78.56 260 SER A N 1
ATOM 1999 C CA . SER A 1 260 ? -20.688 -30.312 -13.344 1 78.56 260 SER A CA 1
ATOM 2000 C C . SER A 1 260 ? -19.719 -31.406 -13.758 1 78.56 260 SER A C 1
ATOM 2002 O O . SER A 1 260 ? -19.188 -32.125 -12.914 1 78.56 260 SER A O 1
ATOM 2004 N N . GLU A 1 261 ? -19.594 -31.625 -15.023 1 67 261 GLU A N 1
ATOM 2005 C CA . GLU A 1 261 ? -18.656 -32.594 -15.609 1 67 261 GLU A CA 1
ATOM 2006 C C . GLU A 1 261 ? -17.438 -31.875 -16.188 1 67 261 GLU A C 1
ATOM 2008 O O . GLU A 1 261 ? -16.656 -32.469 -16.922 1 67 261 GLU A O 1
ATOM 2013 N N . GLN A 1 262 ? -17.188 -30.719 -15.633 1 64.62 262 GLN A N 1
ATOM 2014 C CA . GLN A 1 262 ? -16.109 -29.953 -16.234 1 64.62 262 GLN A CA 1
ATOM 2015 C C . GLN A 1 262 ? -14.75 -30.547 -15.875 1 64.62 262 GLN A C 1
ATOM 2017 O O . GLN A 1 262 ? -14.625 -31.25 -14.875 1 64.62 262 GLN A O 1
ATOM 2022 N N . GLY A 1 263 ? -13.703 -30.438 -16.766 1 66.5 263 GLY A N 1
ATOM 2023 C CA . GLY A 1 263 ? -12.367 -31.016 -16.797 1 66.5 263 GLY A CA 1
ATOM 2024 C C . GLY A 1 263 ? -11.398 -30.359 -15.844 1 66.5 263 GLY A C 1
ATOM 2025 O O . GLY A 1 263 ? -10.195 -30.328 -16.094 1 66.5 263 GLY A O 1
ATOM 2026 N N . PHE A 1 264 ? -11.922 -29.828 -14.766 1 74.88 264 PHE A N 1
ATOM 2027 C CA . PHE A 1 264 ? -10.992 -29.281 -13.789 1 74.88 264 PHE A CA 1
ATOM 2028 C C . PHE A 1 264 ? -10.289 -30.391 -13.023 1 74.88 264 PHE A C 1
ATOM 2030 O O . PHE A 1 264 ? -10.898 -31.406 -12.695 1 74.88 264 PHE A O 1
ATOM 2037 N N . VAL A 1 265 ? -8.953 -30.219 -12.883 1 74.12 265 VAL A N 1
ATOM 2038 C CA . VAL A 1 265 ? -8.156 -31.203 -12.172 1 74.12 265 VAL A CA 1
ATOM 2039 C C . VAL A 1 265 ? -8.445 -31.141 -10.68 1 74.12 265 VAL A C 1
ATOM 2041 O O . VAL A 1 265 ? -8.484 -30.047 -10.102 1 74.12 265 VAL A O 1
ATOM 2044 N N . LYS A 1 266 ? -8.844 -32.312 -10.156 1 73.56 266 LYS A N 1
ATOM 2045 C CA . LYS A 1 266 ? -9.039 -32.406 -8.719 1 73.56 266 LYS A CA 1
ATOM 2046 C C . LYS A 1 266 ? -7.898 -33.188 -8.055 1 73.56 266 LYS A C 1
ATOM 2048 O O . LYS A 1 266 ? -7.305 -34.062 -8.664 1 73.56 266 LYS A O 1
ATOM 2053 N N . THR A 1 267 ? -7.254 -32.719 -7.094 1 61.5 267 THR A N 1
ATOM 2054 C CA . THR A 1 267 ? -6.105 -33.406 -6.5 1 61.5 267 THR A CA 1
ATOM 2055 C C . THR A 1 267 ? -6.375 -34.906 -6.363 1 61.5 267 THR A C 1
ATOM 2057 O O . THR A 1 267 ? -5.449 -35.719 -6.445 1 61.5 267 THR A O 1
ATOM 2060 N N . HIS A 1 268 ? -7.59 -35.281 -5.855 1 49.62 268 HIS A N 1
ATOM 2061 C CA . HIS A 1 268 ? -7.758 -36.719 -5.598 1 49.62 268 HIS A CA 1
ATOM 2062 C C . HIS A 1 268 ? -8.258 -37.438 -6.84 1 49.62 268 HIS A C 1
ATOM 2064 O O . HIS A 1 268 ? -8.312 -38.656 -6.863 1 49.62 268 HIS A O 1
ATOM 2070 N N . ASP A 1 269 ? -8.852 -36.75 -7.727 1 46.12 269 ASP A N 1
ATOM 2071 C CA . ASP A 1 269 ? -9.516 -37.5 -8.797 1 46.12 269 ASP A CA 1
ATOM 2072 C C . ASP A 1 269 ? -8.617 -37.625 -10.016 1 46.12 269 ASP A C 1
ATOM 2074 O O . ASP A 1 269 ? -8.086 -36.625 -10.516 1 46.12 269 ASP A O 1
ATOM 2078 N N . GLU A 1 270 ? -8.047 -38.719 -10.352 1 38.09 270 GLU A N 1
ATOM 2079 C CA . GLU A 1 270 ? -7.41 -39.094 -11.617 1 38.09 270 GLU A CA 1
ATOM 2080 C C . GLU A 1 270 ? -8.273 -38.656 -12.805 1 38.09 270 GLU A C 1
ATOM 2082 O O . GLU A 1 270 ? -7.75 -38.156 -13.805 1 38.09 270 GLU A O 1
ATOM 2087 N N . THR A 1 271 ? -9.43 -39.312 -13.156 1 36.25 271 THR A N 1
ATOM 2088 C CA . THR A 1 271 ? -10.078 -39.5 -14.453 1 36.25 271 THR A CA 1
ATOM 2089 C C . THR A 1 271 ? -11.094 -38.406 -14.711 1 36.25 271 THR A C 1
ATOM 2091 O O . THR A 1 271 ? -12.25 -38.656 -15.039 1 36.25 271 THR A O 1
ATOM 2094 N N . GLY A 1 272 ? -11.047 -37.219 -14.18 1 37.09 272 GLY A N 1
ATOM 2095 C CA . GLY A 1 272 ? -12.297 -36.469 -14.32 1 37.09 272 GLY A CA 1
ATOM 2096 C C . GLY A 1 272 ? -12.5 -35.906 -15.711 1 37.09 272 GLY A C 1
ATOM 2097 O O . GLY A 1 272 ? -11.523 -35.625 -16.422 1 37.09 272 GLY A O 1
ATOM 2098 N N . PRO A 1 273 ? -13.664 -36.125 -16.281 1 37.56 273 PRO A N 1
ATOM 2099 C CA . PRO A 1 273 ? -14 -35.625 -17.625 1 37.56 273 PRO A CA 1
ATOM 2100 C C . PRO A 1 273 ? -13.898 -34.125 -17.75 1 37.56 273 PRO A C 1
ATOM 2102 O O . PRO A 1 273 ? -14.086 -33.406 -16.766 1 37.56 273 PRO A O 1
ATOM 2105 N N . LEU A 1 274 ? -13.242 -33.5 -18.781 1 39.47 274 LEU A N 1
ATOM 2106 C CA . LEU A 1 274 ? -12.945 -32.125 -19.172 1 39.47 274 LEU A CA 1
ATOM 2107 C C . LEU A 1 274 ? -14.227 -31.344 -19.391 1 39.47 274 LEU A C 1
ATOM 2109 O O . LEU A 1 274 ? -15.133 -31.797 -20.078 1 39.47 274 LEU A O 1
ATOM 2113 N N . PRO A 1 275 ? -14.57 -30.344 -18.625 1 40.09 275 PRO A N 1
ATOM 2114 C CA . PRO A 1 275 ? -15.766 -29.562 -18.969 1 40.09 275 PRO A CA 1
ATOM 2115 C C . PRO A 1 275 ? -15.695 -28.969 -20.375 1 40.09 275 PRO A C 1
ATOM 2117 O O . PRO A 1 275 ? -14.609 -28.734 -20.891 1 40.09 275 PRO A O 1
ATOM 2120 N N . THR A 1 276 ? -16.875 -28.922 -21.109 1 40.59 276 THR A N 1
ATOM 2121 C CA . THR A 1 276 ? -16.969 -28.391 -22.469 1 40.59 276 THR A CA 1
ATOM 2122 C C . THR A 1 276 ? -16.844 -26.875 -22.469 1 40.59 276 THR A C 1
ATOM 2124 O O . THR A 1 276 ? -17.047 -26.234 -21.422 1 40.59 276 THR A O 1
ATOM 2127 N N . SER A 1 277 ? -16.438 -26.234 -23.547 1 39.81 277 SER A N 1
ATOM 2128 C CA . SER A 1 277 ? -16.25 -24.797 -23.812 1 39.81 277 SER A CA 1
ATOM 2129 C C . SER A 1 277 ? -17.484 -24 -23.406 1 39.81 277 SER A C 1
ATOM 2131 O O . SER A 1 277 ? -17.375 -22.906 -22.875 1 39.81 277 SER A O 1
ATOM 2133 N N . GLU A 1 278 ? -18.641 -24.469 -23.719 1 45.62 278 GLU A N 1
ATOM 2134 C CA . GLU A 1 278 ? -19.906 -23.797 -23.438 1 45.62 278 GLU A CA 1
ATOM 2135 C C . GLU A 1 278 ? -20.125 -23.656 -21.922 1 45.62 278 GLU A C 1
ATOM 2137 O O . GLU A 1 278 ? -20.625 -22.625 -21.469 1 45.62 278 GLU A O 1
ATOM 2142 N N . GLU A 1 279 ? -19.641 -24.578 -21.25 1 46.81 279 GLU A N 1
ATOM 2143 C CA . GLU A 1 279 ? -19.875 -24.562 -19.812 1 46.81 279 GLU A CA 1
ATOM 2144 C C . GLU A 1 279 ? -18.953 -23.547 -19.125 1 46.81 279 GLU A C 1
ATOM 2146 O O . GLU A 1 279 ? -19.375 -22.859 -18.188 1 46.81 279 GLU A O 1
ATOM 2151 N N . ILE A 1 280 ? -17.781 -23.406 -19.609 1 44.12 280 ILE A N 1
ATOM 2152 C CA . ILE A 1 280 ? -16.828 -22.422 -19.109 1 44.12 280 ILE A CA 1
ATOM 2153 C C . ILE A 1 280 ? -17.312 -21.016 -19.406 1 44.12 280 ILE A C 1
ATOM 2155 O O . ILE A 1 280 ? -17.281 -20.141 -18.531 1 44.12 280 ILE A O 1
ATOM 2159 N N . GLY A 1 281 ? -17.781 -20.719 -20.594 1 48.69 281 GLY A N 1
ATOM 2160 C CA . GLY A 1 281 ? -18.312 -19.422 -20.969 1 48.69 281 GLY A CA 1
ATOM 2161 C C . GLY A 1 281 ? -19.469 -18.969 -20.094 1 48.69 281 GLY A C 1
ATOM 2162 O O . GLY A 1 281 ? -19.5 -17.828 -19.641 1 48.69 281 GLY A O 1
ATOM 2163 N N . ALA A 1 282 ? -20.406 -19.797 -19.875 1 51.19 282 ALA A N 1
ATOM 2164 C CA . ALA A 1 282 ? -21.594 -19.484 -19.078 1 51.19 282 ALA A CA 1
ATOM 2165 C C . ALA A 1 282 ? -21.219 -19.156 -17.641 1 51.19 282 ALA A C 1
ATOM 2167 O O . ALA A 1 282 ? -21.812 -18.266 -17.016 1 51.19 282 ALA A O 1
ATOM 2168 N N . ALA A 1 283 ? -20.172 -19.75 -17.172 1 47.69 283 ALA A N 1
ATOM 2169 C CA . ALA A 1 283 ? -19.734 -19.531 -15.797 1 47.69 283 ALA A CA 1
ATOM 2170 C C . ALA A 1 283 ? -19.031 -18.172 -15.648 1 47.69 283 ALA A C 1
ATOM 2172 O O . ALA A 1 283 ? -19.266 -17.453 -14.672 1 47.69 283 ALA A O 1
ATOM 2173 N N . VAL A 1 284 ? -18.312 -17.844 -16.641 1 49.09 284 VAL A N 1
ATOM 2174 C CA . VAL A 1 284 ? -17.641 -16.547 -16.656 1 49.09 284 VAL A CA 1
ATOM 2175 C C . VAL A 1 284 ? -18.672 -15.43 -16.812 1 49.09 284 VAL A C 1
ATOM 2177 O O . VAL A 1 284 ? -18.594 -14.414 -16.109 1 49.09 284 VAL A O 1
ATOM 2180 N N . GLU A 1 285 ? -19.609 -15.648 -17.766 1 50.97 285 GLU A N 1
ATOM 2181 C CA . GLU A 1 285 ? -20.656 -14.656 -17.938 1 50.97 285 GLU A CA 1
ATOM 2182 C C . GLU A 1 285 ? -21.484 -14.492 -16.672 1 50.97 285 GLU A C 1
ATOM 2184 O O . GLU A 1 285 ? -21.828 -13.367 -16.281 1 50.97 285 GLU A O 1
ATOM 2189 N N . LYS A 1 286 ? -21.797 -15.562 -16.078 1 48.62 286 LYS A N 1
ATOM 2190 C CA . LYS A 1 286 ? -22.547 -15.492 -14.828 1 48.62 286 LYS A CA 1
ATOM 2191 C C . LYS A 1 286 ? -21.75 -14.789 -13.734 1 48.62 286 LYS A C 1
ATOM 2193 O O . LYS A 1 286 ? -22.297 -13.992 -12.977 1 48.62 286 LYS A O 1
ATOM 2198 N N . PHE A 1 287 ? -20.547 -15.039 -13.742 1 42.53 287 PHE A N 1
ATOM 2199 C CA . PHE A 1 287 ? -19.656 -14.391 -12.789 1 42.53 287 PHE A CA 1
ATOM 2200 C C . PHE A 1 287 ? -19.562 -12.891 -13.07 1 42.53 287 PHE A C 1
ATOM 2202 O O . PHE A 1 287 ? -19.672 -12.078 -12.156 1 42.53 287 PHE A O 1
ATOM 2209 N N . LEU A 1 288 ? -19.344 -12.57 -14.336 1 48.41 288 LEU A N 1
ATOM 2210 C CA . LEU A 1 288 ? -19.281 -11.164 -14.719 1 48.41 288 LEU A CA 1
ATOM 2211 C C . LEU A 1 288 ? -20.609 -10.469 -14.438 1 48.41 288 LEU A C 1
ATOM 2213 O O . LEU A 1 288 ? -20.625 -9.305 -14.023 1 48.41 288 LEU A O 1
ATOM 2217 N N . ALA A 1 289 ? -21.703 -11.188 -14.727 1 48.25 289 ALA A N 1
ATOM 2218 C CA . ALA A 1 289 ? -23.031 -10.672 -14.406 1 48.25 289 ALA A CA 1
ATOM 2219 C C . ALA A 1 289 ? -23.203 -10.492 -12.898 1 48.25 289 ALA A C 1
ATOM 2221 O O . ALA A 1 289 ? -23.875 -9.562 -12.453 1 48.25 289 ALA A O 1
ATOM 2222 N N . MET A 1 290 ? -22.672 -11.453 -12.211 1 41.59 290 MET A N 1
ATOM 2223 C CA . MET A 1 290 ? -22.766 -11.383 -10.758 1 41.59 290 MET A CA 1
ATOM 2224 C C . MET A 1 290 ? -21.859 -10.281 -10.211 1 41.59 290 MET A C 1
ATOM 2226 O O . MET A 1 290 ? -22.156 -9.695 -9.164 1 41.59 290 MET A O 1
ATOM 2230 N N . GLN A 1 291 ? -20.734 -10.164 -10.828 1 41.12 291 GLN A N 1
ATOM 2231 C CA . GLN A 1 291 ? -19.859 -9.078 -10.43 1 41.12 291 GLN A CA 1
ATOM 2232 C C . GLN A 1 291 ? -20.484 -7.715 -10.703 1 41.12 291 GLN A C 1
ATOM 2234 O O . GLN A 1 291 ? -20.219 -6.742 -10 1 41.12 291 GLN A O 1
ATOM 2239 N N . ASN A 1 292 ? -21.203 -7.641 -11.859 1 39.38 292 ASN A N 1
ATOM 2240 C CA . ASN A 1 292 ? -21.938 -6.406 -12.125 1 39.38 292 ASN A CA 1
ATOM 2241 C C . ASN A 1 292 ? -23.094 -6.219 -11.156 1 39.38 292 ASN A C 1
ATOM 2243 O O . ASN A 1 292 ? -23.781 -5.191 -11.188 1 39.38 292 ASN A O 1
ATOM 2247 N N . SER A 1 293 ? -23.672 -7.375 -10.562 1 34.19 293 SER A N 1
ATOM 2248 C CA . SER A 1 293 ? -24.672 -7.203 -9.516 1 34.19 293 SER A CA 1
ATOM 2249 C C . SER A 1 293 ? -24.031 -6.824 -8.188 1 34.19 293 SER A C 1
ATOM 2251 O O . SER A 1 293 ? -23.156 -7.527 -7.695 1 34.19 293 SER A O 1
ATOM 2253 N N . ASN A 1 294 ? -24 -5.641 -7.957 1 30.59 294 ASN A N 1
ATOM 2254 C CA . ASN A 1 294 ? -23.594 -5.164 -6.641 1 30.59 294 ASN A CA 1
ATOM 2255 C C . ASN A 1 294 ? -24.203 -6 -5.523 1 30.59 294 ASN A C 1
ATOM 2257 O O . ASN A 1 294 ? -25.406 -5.914 -5.273 1 30.59 294 ASN A O 1
ATOM 2261 N N . PRO A 1 295 ? -23.828 -7.328 -5.453 1 29.98 295 PRO A N 1
ATOM 2262 C CA . PRO A 1 295 ? -24.484 -8.172 -4.453 1 29.98 295 PRO A CA 1
ATOM 2263 C C . PRO A 1 295 ? -24.828 -7.414 -3.168 1 29.98 295 PRO A C 1
ATOM 2265 O O . PRO A 1 295 ? -25.453 -7.973 -2.262 1 29.98 295 PRO A O 1
ATOM 2268 N N . LEU A 1 296 ? -23.984 -6.414 -2.898 1 28.22 296 LEU A N 1
ATOM 2269 C CA . LEU A 1 296 ? -24.328 -5.789 -1.627 1 28.22 296 LEU A CA 1
ATOM 2270 C C . LEU A 1 296 ? -25.719 -5.172 -1.679 1 28.22 296 LEU A C 1
ATOM 2272 O O . LEU A 1 296 ? -26.141 -4.477 -0.747 1 28.22 296 LEU A O 1
ATOM 2276 N N . GLU A 1 297 ? -26.391 -5.352 -2.834 1 28.81 297 GLU A N 1
ATOM 2277 C CA . GLU A 1 297 ? -27.734 -4.766 -2.738 1 28.81 297 GLU A CA 1
ATOM 2278 C C . GLU A 1 297 ? -28.625 -5.578 -1.807 1 28.81 297 GLU A C 1
ATOM 2280 O O . GLU A 1 297 ? -29.531 -5.035 -1.169 1 28.81 297 GLU A O 1
ATOM 2285 N N . GLY A 1 298 ? -28.625 -6.906 -1.929 1 27.48 298 GLY A N 1
ATOM 2286 C CA . GLY A 1 298 ? -29.734 -7.656 -1.34 1 27.48 298 GLY A CA 1
ATOM 2287 C C . GLY A 1 298 ? -29.562 -7.891 0.15 1 27.48 298 GLY A C 1
ATOM 2288 O O . GLY A 1 298 ? -30.344 -8.633 0.757 1 27.48 298 GLY A O 1
ATOM 2289 N N . VAL A 1 299 ? -28.297 -7.832 0.572 1 24.17 299 VAL A N 1
ATOM 2290 C CA . VAL A 1 299 ? -28.344 -8.414 1.909 1 24.17 299 VAL A CA 1
ATOM 2291 C C . VAL A 1 299 ? -29.109 -7.48 2.85 1 24.17 299 VAL A C 1
ATOM 2293 O O . VAL A 1 299 ? -28.672 -6.355 3.102 1 24.17 299 VAL A O 1
ATOM 2296 N N . ARG A 1 300 ? -30.453 -7.57 2.742 1 25.78 300 ARG A N 1
ATOM 2297 C CA . ARG A 1 300 ? -31.359 -6.984 3.729 1 25.78 300 ARG A CA 1
ATOM 2298 C C . ARG A 1 300 ? -30.891 -7.285 5.148 1 25.78 300 ARG A C 1
ATOM 2300 O O . ARG A 1 300 ? -30.484 -8.406 5.445 1 25.78 300 ARG A O 1
ATOM 2307 N N . PRO A 1 301 ? -30.625 -6.242 5.855 1 24.5 301 PRO A N 1
ATOM 2308 C CA . PRO A 1 301 ? -30.219 -6.43 7.25 1 24.5 301 PRO A CA 1
ATOM 2309 C C . PRO A 1 301 ? -31.156 -7.363 8.008 1 24.5 301 PRO A C 1
ATOM 2311 O O . PRO A 1 301 ? -32.375 -7.176 7.984 1 24.5 301 PRO A O 1
ATOM 2314 N N . VAL A 1 302 ? -30.938 -8.648 7.848 1 23.11 302 VAL A N 1
ATOM 2315 C CA . VAL A 1 302 ? -31.734 -9.555 8.664 1 23.11 302 VAL A CA 1
ATOM 2316 C C . VAL A 1 302 ? -31.844 -9.016 10.086 1 23.11 302 VAL A C 1
ATOM 2318 O O . VAL A 1 302 ? -30.828 -8.625 10.688 1 23.11 302 VAL A O 1
ATOM 2321 N N . GLN A 1 303 ? -33.062 -8.539 10.422 1 22.52 303 GLN A N 1
ATOM 2322 C CA . GLN A 1 303 ? -33.625 -7.973 11.656 1 22.52 303 GLN A CA 1
ATOM 2323 C C . GLN A 1 303 ? -33.125 -8.742 12.883 1 22.52 303 GLN A C 1
ATOM 2325 O O . GLN A 1 303 ? -32.438 -8.188 13.734 1 22.52 303 GLN A O 1
ATOM 2330 N N . GLU A 1 304 ? -34.094 -9.359 13.664 1 22.17 304 GLU A N 1
ATOM 2331 C CA . GLU A 1 304 ? -34.375 -9.297 15.086 1 22.17 304 GLU A CA 1
ATOM 2332 C C . GLU A 1 304 ? -33.656 -10.391 15.852 1 22.17 304 GLU A C 1
ATOM 2334 O O . GLU A 1 304 ? -34.062 -11.562 15.812 1 22.17 304 GLU A O 1
ATOM 2339 N N . PRO A 1 305 ? -32.344 -10.648 15.633 1 21.98 305 PRO A N 1
ATOM 2340 C CA . PRO A 1 305 ? -32.156 -11.953 16.25 1 21.98 305 PRO A CA 1
ATOM 2341 C C . PRO A 1 305 ? -32.531 -11.977 17.734 1 21.98 305 PRO A C 1
ATOM 2343 O O . PRO A 1 305 ? -32.531 -10.938 18.391 1 21.98 305 PRO A O 1
ATOM 2346 N N . PRO A 1 306 ? -33.156 -13.125 18.141 1 23 306 PRO A N 1
ATOM 2347 C CA . PRO A 1 306 ? -33.781 -13.383 19.453 1 23 306 PRO A CA 1
ATOM 2348 C C . PRO A 1 306 ? -32.812 -13.164 20.609 1 23 306 PRO A C 1
ATOM 2350 O O . PRO A 1 306 ? -31.609 -13.141 20.406 1 23 306 PRO A O 1
ATOM 2353 N N . GLN A 1 307 ? -33.406 -13.164 21.828 1 20.92 307 GLN A N 1
ATOM 2354 C CA . GLN A 1 307 ? -33.188 -12.805 23.234 1 20.92 307 GLN A CA 1
ATOM 2355 C C . GLN A 1 307 ? -32.125 -13.695 23.859 1 20.92 307 GLN A C 1
ATOM 2357 O O . GLN A 1 307 ? -32 -13.766 25.094 1 20.92 307 GLN A O 1
ATOM 2362 N N . LYS A 1 308 ? -31.156 -14.211 23.125 1 17.78 308 LYS A N 1
ATOM 2363 C CA . LYS A 1 308 ? -30.562 -15.305 23.875 1 17.78 308 LYS A CA 1
ATOM 2364 C C . LYS A 1 308 ? -30.047 -14.812 25.234 1 17.78 308 LYS A C 1
ATOM 2366 O O . LYS A 1 308 ? -29.641 -13.656 25.359 1 17.78 308 LYS A O 1
ATOM 2371 N N . THR A 1 309 ? -30.125 -15.742 26.172 1 18.69 309 THR A N 1
ATOM 2372 C CA . THR A 1 309 ? -29.938 -15.969 27.609 1 18.69 309 THR A CA 1
ATOM 2373 C C . THR A 1 309 ? -28.469 -15.812 28 1 18.69 309 THR A C 1
ATOM 2375 O O . THR A 1 309 ? -27.578 -16.031 27.172 1 18.69 309 THR A O 1
ATOM 2378 N N . LYS A 1 310 ? -28.266 -15.523 29.25 1 19.23 310 LYS A N 1
ATOM 2379 C CA . LYS A 1 310 ? -27.234 -15 30.141 1 19.23 310 LYS A CA 1
ATOM 2380 C C . LYS A 1 310 ? -26.078 -15.992 30.266 1 19.23 310 LYS A C 1
ATOM 2382 O O . LYS A 1 310 ? -25.188 -15.812 31.109 1 19.23 310 LYS A O 1
ATOM 2387 N N . ALA A 1 311 ? -25.875 -17.078 29.391 1 18.2 311 ALA A N 1
ATOM 2388 C CA . ALA A 1 311 ? -25.141 -18.031 30.219 1 18.2 311 ALA A CA 1
ATOM 2389 C C . ALA A 1 311 ? -23.75 -17.5 30.578 1 18.2 311 ALA A C 1
ATOM 2391 O O . ALA A 1 311 ? -23.094 -16.875 29.75 1 18.2 311 ALA A O 1
ATOM 2392 N N . LYS A 1 312 ? -23.297 -17.594 31.797 1 17.81 312 LYS A N 1
ATOM 2393 C CA . LYS A 1 312 ? -22.297 -17.141 32.75 1 17.81 312 LYS A CA 1
ATOM 2394 C C . LYS A 1 312 ? -20.906 -17.594 32.344 1 17.81 312 LYS A C 1
ATOM 2396 O O . LYS A 1 312 ? -19.906 -16.953 32.719 1 17.81 312 LYS A O 1
ATOM 2401 N N . ASP A 1 313 ? -20.625 -18.844 31.844 1 16.69 313 ASP A N 1
ATOM 2402 C CA . ASP A 1 313 ? -19.656 -19.531 32.688 1 16.69 313 ASP A CA 1
ATOM 2403 C C . ASP A 1 313 ? -18.234 -19.094 32.344 1 16.69 313 ASP A C 1
ATOM 2405 O O . ASP A 1 313 ? -18 -18.406 31.359 1 16.69 313 ASP A O 1
ATOM 2409 N N . ALA A 1 314 ? -17.312 -20.156 32.156 1 17.58 314 ALA A N 1
ATOM 2410 C CA . ALA A 1 314 ? -16.109 -20.719 32.75 1 17.58 314 ALA A CA 1
ATOM 2411 C C . ALA A 1 314 ? -14.844 -20.172 32.094 1 17.58 314 ALA A C 1
ATOM 2413 O O . ALA A 1 314 ? -14.914 -19.547 31.047 1 17.58 314 ALA A O 1
ATOM 2414 N N . ASP A 1 315 ? -13.812 -21.031 31.766 1 18.19 315 ASP A N 1
ATOM 2415 C CA . ASP A 1 315 ? -12.406 -21.297 32.031 1 18.19 315 ASP A CA 1
ATOM 2416 C C . ASP A 1 315 ? -11.523 -20.766 30.906 1 18.19 315 ASP A C 1
ATOM 2418 O O . ASP A 1 315 ? -11.641 -21.219 29.75 1 18.19 315 ASP A O 1
ATOM 2422 N N . ALA A 1 316 ? -11.008 -19.672 31.078 1 20.81 316 ALA A N 1
ATOM 2423 C CA . ALA A 1 316 ? -10.25 -18.766 30.203 1 20.81 316 ALA A CA 1
ATOM 2424 C C . ALA A 1 316 ? -8.922 -19.406 29.797 1 20.81 316 ALA A C 1
ATOM 2426 O O . ALA A 1 316 ? -7.938 -19.344 30.531 1 20.81 316 ALA A O 1
ATOM 2427 N N . GLN A 1 317 ? -8.906 -20.703 29.266 1 17.48 317 GLN A N 1
ATOM 2428 C CA . GLN A 1 317 ? -7.715 -21.5 28.984 1 17.48 317 GLN A CA 1
ATOM 2429 C C . GLN A 1 317 ? -6.672 -20.656 28.234 1 17.48 317 GLN A C 1
ATOM 2431 O O . GLN A 1 317 ? -5.527 -20.562 28.688 1 17.48 317 GLN A O 1
ATOM 2436 N N . ASP A 1 318 ? -6.262 -21 26.938 1 18.84 318 ASP A N 1
ATOM 2437 C CA . ASP A 1 318 ? -5 -21.375 26.312 1 18.84 318 ASP A CA 1
ATOM 2438 C C . ASP A 1 318 ? -4.367 -20.188 25.578 1 18.84 318 ASP A C 1
ATOM 2440 O O . ASP A 1 318 ? -4.719 -19.891 24.438 1 18.84 318 ASP A O 1
ATOM 2444 N N . PHE A 1 319 ? -3.914 -19.203 26.031 1 17.98 319 PHE A N 1
ATOM 2445 C CA . PHE A 1 319 ? -3.561 -17.922 25.453 1 17.98 319 PHE A CA 1
ATOM 2446 C C . PHE A 1 319 ? -2.248 -18.031 24.688 1 17.98 319 PHE A C 1
ATOM 2448 O O . PHE A 1 319 ? -1.543 -17.031 24.516 1 17.98 319 PHE A O 1
ATOM 2455 N N . ARG A 1 320 ? -1.595 -19.25 24.156 1 22.69 320 ARG A N 1
ATOM 2456 C CA . ARG A 1 320 ? -0.713 -19.469 23.016 1 22.69 320 ARG A CA 1
ATOM 2457 C C . ARG A 1 320 ? -0.95 -18.438 21.922 1 22.69 320 ARG A C 1
ATOM 2459 O O . ARG A 1 320 ? -1.939 -18.516 21.188 1 22.69 320 ARG A O 1
ATOM 2466 N N . THR A 1 321 ? -0.486 -17.188 22.047 1 22.72 321 THR A N 1
ATOM 2467 C CA . THR A 1 321 ? -0.293 -15.812 22.469 1 22.72 321 THR A CA 1
ATOM 2468 C C . THR A 1 321 ? 0.414 -15.008 21.391 1 22.72 321 THR A C 1
ATOM 2470 O O . THR A 1 321 ? 1.102 -15.578 20.531 1 22.72 321 THR A O 1
ATOM 2473 N N . HIS A 1 322 ? 1.275 -13.656 21.141 1 23.17 322 HIS A N 1
ATOM 2474 C CA . HIS A 1 322 ? 1.04 -12.508 20.281 1 23.17 322 HIS A CA 1
ATOM 2475 C C . HIS A 1 322 ? 1.686 -12.711 18.906 1 23.17 322 HIS A C 1
ATOM 2477 O O . HIS A 1 322 ? 2.586 -13.539 18.75 1 23.17 322 HIS A O 1
ATOM 2483 N N . LEU A 1 323 ? 2.285 -12.023 17.719 1 23.27 323 LEU A N 1
ATOM 2484 C CA . LEU A 1 323 ? 2.285 -12.273 16.281 1 23.27 323 LEU A CA 1
ATOM 2485 C C . LEU A 1 323 ? 3.336 -13.32 15.914 1 23.27 323 LEU A C 1
ATOM 2487 O O . LEU A 1 323 ? 3.037 -14.289 15.219 1 23.27 323 LEU A O 1
ATOM 2491 N N . ARG A 1 324 ? 4.371 -13.547 15.227 1 25.09 324 ARG A N 1
ATOM 2492 C CA . ARG A 1 324 ? 5.121 -14.797 15.227 1 25.09 324 ARG A CA 1
ATOM 2493 C C . ARG A 1 324 ? 5.715 -15.078 16.609 1 25.09 324 ARG A C 1
ATOM 2495 O O . ARG A 1 324 ? 5.617 -16.188 17.125 1 25.09 324 ARG A O 1
ATOM 2502 N N . ASN A 1 325 ? 6.449 -14.438 17.312 1 26.62 325 ASN A N 1
ATOM 2503 C CA . ASN A 1 325 ? 6.613 -14.094 18.719 1 26.62 325 ASN A CA 1
ATOM 2504 C C . ASN A 1 325 ? 5.457 -13.227 19.219 1 26.62 325 ASN A C 1
ATOM 2506 O O . ASN A 1 325 ? 5.258 -13.086 20.438 1 26.62 325 ASN A O 1
ATOM 2510 N N . SER A 1 326 ? 4.512 -12.711 18.625 1 25.33 326 SER A N 1
ATOM 2511 C CA . SER A 1 326 ? 3.125 -13.109 18.406 1 25.33 326 SER A CA 1
ATOM 2512 C C . SER A 1 326 ? 3.045 -14.414 17.609 1 25.33 326 SER A C 1
ATOM 2514 O O . SER A 1 326 ? 2.281 -15.312 17.969 1 25.33 326 SER A O 1
ATOM 2516 N N . LEU A 1 327 ? 3.611 -14.961 16.531 1 23.33 327 LEU A N 1
ATOM 2517 C CA . LEU A 1 327 ? 3.662 -16.391 16.219 1 23.33 327 LEU A CA 1
ATOM 2518 C C . LEU A 1 327 ? 4.914 -17.031 16.812 1 23.33 327 LEU A C 1
ATOM 2520 O O . LEU A 1 327 ? 4.836 -18.078 17.453 1 23.33 327 LEU A O 1
ATOM 2524 N N . ALA A 1 328 ? 6.188 -16.953 16.516 1 24.91 328 ALA A N 1
ATOM 2525 C CA . ALA A 1 328 ? 7.223 -17.844 17.016 1 24.91 328 ALA A CA 1
ATOM 2526 C C . ALA A 1 328 ? 7.652 -17.453 18.422 1 24.91 328 ALA A C 1
ATOM 2528 O O . ALA A 1 328 ? 8.109 -18.297 19.203 1 24.91 328 ALA A O 1
ATOM 2529 N N . GLN A 1 329 ? 7.746 -16.344 19.047 1 24.72 329 GLN A N 1
ATOM 2530 C CA . GLN A 1 329 ? 8.07 -16.141 20.453 1 24.72 329 GLN A CA 1
ATOM 2531 C C . GLN A 1 329 ? 7.082 -16.875 21.359 1 24.72 329 GLN A C 1
ATOM 2533 O O . GLN A 1 329 ? 7.188 -16.797 22.594 1 24.72 329 GLN A O 1
ATOM 2538 N N . LEU A 1 330 ? 6.055 -17.609 21.109 1 22.7 330 LEU A N 1
ATOM 2539 C CA . LEU A 1 330 ? 5.469 -18.594 22 1 22.7 330 LEU A CA 1
ATOM 2540 C C . LEU A 1 330 ? 6.477 -19.703 22.344 1 22.7 330 LEU A C 1
ATOM 2542 O O . LEU A 1 330 ? 6.512 -20.188 23.469 1 22.7 330 LEU A O 1
ATOM 2546 N N . PHE A 1 331 ? 7.23 -20.406 21.484 1 22.06 331 PHE A N 1
ATOM 2547 C CA . PHE A 1 331 ? 7.773 -21.641 22.047 1 22.06 331 PHE A CA 1
ATOM 2548 C C . PHE A 1 331 ? 9.062 -21.359 22.812 1 22.06 331 PHE A C 1
ATOM 2550 O O . PHE A 1 331 ? 9.406 -22.094 23.75 1 22.06 331 PHE A O 1
ATOM 2557 N N . ASN A 1 332 ? 10.109 -20.734 22.344 1 21.97 332 ASN A N 1
ATOM 2558 C CA . ASN A 1 332 ? 11.367 -21.141 22.969 1 21.97 332 ASN A CA 1
ATOM 2559 C C . ASN A 1 332 ? 11.609 -20.422 24.281 1 21.97 332 ASN A C 1
ATOM 2561 O O . ASN A 1 332 ? 12.023 -19.266 24.297 1 21.97 332 ASN A O 1
ATOM 2565 N N . ARG A 1 333 ? 10.664 -20.641 25.312 1 21.83 333 ARG A N 1
ATOM 2566 C CA . ARG A 1 333 ? 10.867 -20.172 26.688 1 21.83 333 ARG A CA 1
ATOM 2567 C C . ARG A 1 333 ? 12.281 -20.5 27.172 1 21.83 333 ARG A C 1
ATOM 2569 O O . ARG A 1 333 ? 12.953 -19.641 27.75 1 21.83 333 ARG A O 1
ATOM 2576 N N . LYS A 1 334 ? 12.492 -21.766 27.625 1 20.41 334 LYS A N 1
ATOM 2577 C CA . LYS A 1 334 ? 13.023 -22.109 28.938 1 20.41 334 LYS A CA 1
ATOM 2578 C C . LYS A 1 334 ? 14.555 -22.047 28.953 1 20.41 334 LYS A C 1
ATOM 2580 O O . LYS A 1 334 ? 15.156 -21.781 29.984 1 20.41 334 LYS A O 1
ATOM 2585 N N . GLN A 1 335 ? 15.25 -22.594 27.969 1 20.97 335 GLN A N 1
ATOM 2586 C CA . GLN A 1 335 ? 16.25 -23.438 28.625 1 20.97 335 GLN A CA 1
ATOM 2587 C C . GLN A 1 335 ? 17.453 -22.594 29.062 1 20.97 335 GLN A C 1
ATOM 2589 O O . GLN A 1 335 ? 18.469 -22.547 28.375 1 20.97 335 GLN A O 1
ATOM 2594 N N . GLU A 1 336 ? 17.359 -21.281 29.234 1 19.55 336 GLU A N 1
ATOM 2595 C CA . GLU A 1 336 ? 18.641 -20.781 29.719 1 19.55 336 GLU A CA 1
ATOM 2596 C C . GLU A 1 336 ? 18.969 -21.328 31.109 1 19.55 336 GLU A C 1
ATOM 2598 O O . GLU A 1 336 ? 19.922 -20.891 31.75 1 19.55 336 GLU A O 1
ATOM 2603 N N . ASP A 1 337 ? 18.766 -22.688 31.344 1 18.84 337 ASP A N 1
ATOM 2604 C CA . ASP A 1 337 ? 19.797 -23.141 32.281 1 18.84 337 ASP A CA 1
ATOM 2605 C C . ASP A 1 337 ? 21.172 -23.172 31.609 1 18.84 337 ASP A C 1
ATOM 2607 O O . ASP A 1 337 ? 21.281 -23.578 30.453 1 18.84 337 ASP A O 1
ATOM 2611 N N . MET B 1 1 ? 23.688 11.414 -10.844 1 48.69 1 MET B N 1
ATOM 2612 C CA . MET B 1 1 ? 22.375 10.859 -10.492 1 48.69 1 MET B CA 1
ATOM 2613 C C . MET B 1 1 ? 21.297 11.93 -10.586 1 48.69 1 MET B C 1
ATOM 2615 O O . MET B 1 1 ? 21.547 13.109 -10.336 1 48.69 1 MET B O 1
ATOM 2619 N N . LEU B 1 2 ? 20.312 11.641 -11.289 1 63.78 2 LEU B N 1
ATOM 2620 C CA . LEU B 1 2 ? 19.297 12.625 -11.641 1 63.78 2 LEU B CA 1
ATOM 2621 C C . LEU B 1 2 ? 18.641 13.195 -10.391 1 63.78 2 LEU B C 1
ATOM 2623 O O . LEU B 1 2 ? 18.266 12.453 -9.484 1 63.78 2 LEU B O 1
ATOM 2627 N N . ASN B 1 3 ? 18.906 14.406 -10.109 1 82.06 3 ASN B N 1
ATOM 2628 C CA . ASN B 1 3 ? 18.234 15.188 -9.078 1 82.06 3 ASN B CA 1
ATOM 2629 C C . ASN B 1 3 ? 16.922 15.781 -9.594 1 82.06 3 ASN B C 1
ATOM 2631 O O . ASN B 1 3 ? 16.844 16.219 -10.742 1 82.06 3 ASN B O 1
ATOM 2635 N N . TYR B 1 4 ? 15.938 15.539 -8.828 1 89.81 4 TYR B N 1
ATOM 2636 C CA . TYR B 1 4 ? 14.641 16.062 -9.242 1 89.81 4 TYR B CA 1
ATOM 2637 C C . TYR B 1 4 ? 14.445 17.484 -8.734 1 89.81 4 TYR B C 1
ATOM 2639 O O . TYR B 1 4 ? 13.539 18.203 -9.18 1 89.81 4 TYR B O 1
ATOM 2647 N N . ALA B 1 5 ? 15.344 17.891 -7.824 1 90.94 5 ALA B N 1
ATOM 2648 C CA . ALA B 1 5 ? 15.211 19.219 -7.238 1 90.94 5 ALA B CA 1
ATOM 2649 C C . ALA B 1 5 ? 16.031 20.234 -8.016 1 90.94 5 ALA B C 1
ATOM 2651 O O . ALA B 1 5 ? 17.156 19.953 -8.43 1 90.94 5 ALA B O 1
ATOM 2652 N N . ARG B 1 6 ? 15.398 21.312 -8.32 1 87.38 6 ARG B N 1
ATOM 2653 C CA . ARG B 1 6 ? 16.078 22.469 -8.898 1 87.38 6 ARG B CA 1
ATOM 2654 C C . ARG B 1 6 ? 16.047 23.656 -7.938 1 87.38 6 ARG B C 1
ATOM 2656 O O . ARG B 1 6 ? 14.992 24.062 -7.457 1 87.38 6 ARG B O 1
ATOM 2663 N N . TYR B 1 7 ? 17.203 24.156 -7.691 1 84.19 7 TYR B N 1
ATOM 2664 C CA . TYR B 1 7 ? 17.344 25.219 -6.699 1 84.19 7 TYR B CA 1
ATOM 2665 C C . TYR B 1 7 ? 17.188 26.594 -7.336 1 84.19 7 TYR B C 1
ATOM 2667 O O . TYR B 1 7 ? 17.578 26.797 -8.492 1 84.19 7 TYR B O 1
ATOM 2675 N N . ALA B 1 8 ? 16.516 27.391 -6.531 1 78.88 8 ALA B N 1
ATOM 2676 C CA . ALA B 1 8 ? 16.531 28.797 -6.945 1 78.88 8 ALA B CA 1
ATOM 2677 C C . ALA B 1 8 ? 17.938 29.375 -6.926 1 78.88 8 ALA B C 1
ATOM 2679 O O . ALA B 1 8 ? 18.797 28.906 -6.164 1 78.88 8 ALA B O 1
ATOM 2680 N N . GLU B 1 9 ? 18.156 30.281 -7.852 1 70.25 9 GLU B N 1
ATOM 2681 C CA . GLU B 1 9 ? 19.453 30.938 -7.957 1 70.25 9 GLU B CA 1
ATOM 2682 C C . GLU B 1 9 ? 19.766 31.734 -6.703 1 70.25 9 GLU B C 1
ATOM 2684 O O . GLU B 1 9 ? 18.875 32.312 -6.09 1 70.25 9 GLU B O 1
ATOM 2689 N N . ASN B 1 10 ? 20.922 31.609 -6.031 1 68.62 10 ASN B N 1
ATOM 2690 C CA . ASN B 1 10 ? 21.484 32.5 -5.035 1 68.62 10 ASN B CA 1
ATOM 2691 C C . ASN B 1 10 ? 21 32.156 -3.629 1 68.62 10 ASN B C 1
ATOM 2693 O O . ASN B 1 10 ? 20.562 33.062 -2.887 1 68.62 10 ASN B O 1
ATOM 2697 N N . LEU B 1 11 ? 20.906 30.969 -3.289 1 75.19 11 LEU B N 1
ATOM 2698 C CA . LEU B 1 11 ? 20.531 30.625 -1.923 1 75.19 11 LEU B CA 1
ATOM 2699 C C . LEU B 1 11 ? 21.625 31.016 -0.938 1 75.19 11 LEU B C 1
ATOM 2701 O O . LEU B 1 11 ? 21.391 31.094 0.269 1 75.19 11 LEU B O 1
ATOM 2705 N N . GLY B 1 12 ? 22.641 31.672 -1.454 1 68.62 12 GLY B N 1
ATOM 2706 C CA . GLY B 1 12 ? 23.75 32.094 -0.618 1 68.62 12 GLY B CA 1
ATOM 2707 C C . GLY B 1 12 ? 24.062 31.125 0.504 1 68.62 12 GLY B C 1
ATOM 2708 O O . GLY B 1 12 ? 24.047 29.922 0.305 1 68.62 12 GLY B O 1
ATOM 2709 N N . GLU B 1 13 ? 24.422 31.719 1.679 1 83.69 13 GLU B N 1
ATOM 2710 C CA . GLU B 1 13 ? 24.75 31 2.908 1 83.69 13 GLU B CA 1
ATOM 2711 C C . GLU B 1 13 ? 23.531 30.844 3.801 1 83.69 13 GLU B C 1
ATOM 2713 O O . GLU B 1 13 ? 23.641 30.875 5.027 1 83.69 13 GLU B O 1
ATOM 2718 N N . LEU B 1 14 ? 22.344 30.672 3.145 1 87.69 14 LEU B N 1
ATOM 2719 C CA . LEU B 1 14 ? 21.094 30.578 3.885 1 87.69 14 LEU B CA 1
ATOM 2720 C C . LEU B 1 14 ? 21.078 29.328 4.77 1 87.69 14 LEU B C 1
ATOM 2722 O O . LEU B 1 14 ? 21.422 28.234 4.316 1 87.69 14 LEU B O 1
ATOM 2726 N N . LYS B 1 15 ? 20.906 29.578 6.062 1 93.56 15 LYS B N 1
ATOM 2727 C CA . LYS B 1 15 ? 20.719 28.5 7.012 1 93.56 15 LYS B CA 1
ATOM 2728 C C . LYS B 1 15 ? 19.328 28.547 7.637 1 93.56 15 LYS B C 1
ATOM 2730 O O . LYS B 1 15 ? 18.922 29.578 8.18 1 93.56 15 LYS B O 1
ATOM 2735 N N . VAL B 1 16 ? 18.594 27.562 7.492 1 96.5 16 VAL B N 1
ATOM 2736 C CA . VAL B 1 16 ? 17.234 27.453 8 1 96.5 16 VAL B CA 1
ATOM 2737 C C . VAL B 1 16 ? 17.078 26.156 8.797 1 96.5 16 VAL B C 1
ATOM 2739 O O . VAL B 1 16 ? 16.891 25.078 8.219 1 96.5 16 VAL B O 1
ATOM 2742 N N . PRO B 1 17 ? 17.047 26.219 10.039 1 95.69 17 PRO B N 1
ATOM 2743 C CA . PRO B 1 17 ? 17.203 25.016 10.875 1 95.69 17 PRO B CA 1
ATOM 2744 C C . PRO B 1 17 ? 15.953 24.141 10.891 1 95.69 17 PRO B C 1
ATOM 2746 O O . PRO B 1 17 ? 16.016 22.984 11.32 1 95.69 17 PRO B O 1
ATOM 2749 N N . THR B 1 18 ? 14.797 24.688 10.406 1 97.31 18 THR B N 1
ATOM 2750 C CA . THR B 1 18 ? 13.555 23.938 10.555 1 97.31 18 THR B CA 1
ATOM 2751 C C . THR B 1 18 ? 12.93 23.656 9.195 1 97.31 18 THR B C 1
ATOM 2753 O O . THR B 1 18 ? 12.852 24.547 8.344 1 97.31 18 THR B O 1
ATOM 2756 N N . LEU B 1 19 ? 12.547 22.391 8.969 1 98.25 19 LEU B N 1
ATOM 2757 C CA . LEU B 1 19 ? 11.805 21.953 7.797 1 98.25 19 LEU B CA 1
ATOM 2758 C C . LEU B 1 19 ? 10.461 21.359 8.195 1 98.25 19 LEU B C 1
ATOM 2760 O O . LEU B 1 19 ? 10.391 20.516 9.094 1 98.25 19 LEU B O 1
ATOM 2764 N N . VAL B 1 20 ? 9.398 21.844 7.605 1 98.38 20 VAL B N 1
ATOM 2765 C CA . VAL B 1 20 ? 8.078 21.25 7.746 1 98.38 20 VAL B CA 1
ATOM 2766 C C . VAL B 1 20 ? 7.691 20.531 6.453 1 98.38 20 VAL B C 1
ATOM 2768 O O . VAL B 1 20 ? 7.605 21.172 5.395 1 98.38 20 VAL B O 1
ATOM 2771 N N . ILE B 1 21 ? 7.488 19.219 6.555 1 97.94 21 ILE B N 1
ATOM 2772 C CA . ILE B 1 21 ? 7.031 18.422 5.422 1 97.94 21 ILE B CA 1
ATOM 2773 C C . ILE B 1 21 ? 5.512 18.266 5.484 1 97.94 21 ILE B C 1
ATOM 2775 O O . ILE B 1 21 ? 4.988 17.641 6.41 1 97.94 21 ILE B O 1
ATOM 2779 N N . ALA B 1 22 ? 4.891 18.781 4.473 1 95.44 22 ALA B N 1
ATOM 2780 C CA . ALA B 1 22 ? 3.43 18.797 4.504 1 95.44 22 ALA B CA 1
ATOM 2781 C C . ALA B 1 22 ? 2.85 18.406 3.146 1 95.44 22 ALA B C 1
ATOM 2783 O O . ALA B 1 22 ? 1.981 19.094 2.615 1 95.44 22 ALA B O 1
ATOM 2784 N N . LEU B 1 23 ? 3.26 17.344 2.621 1 96.38 23 LEU B N 1
ATOM 2785 C CA . LEU B 1 23 ? 2.711 16.812 1.378 1 96.38 23 LEU B CA 1
ATOM 2786 C C . LEU B 1 23 ? 1.336 16.188 1.612 1 96.38 23 LEU B C 1
ATOM 2788 O O . LEU B 1 23 ? 1.106 15.547 2.639 1 96.38 23 LEU B O 1
ATOM 2792 N N . VAL B 1 24 ? 0.482 16.422 0.646 1 91.94 24 VAL B N 1
ATOM 2793 C CA . VAL B 1 24 ? -0.89 15.992 0.886 1 91.94 24 VAL B CA 1
ATOM 2794 C C . VAL B 1 24 ? -1.265 14.898 -0.109 1 91.94 24 VAL B C 1
ATOM 2796 O O . VAL B 1 24 ? -0.982 15.008 -1.304 1 91.94 24 VAL B O 1
ATOM 2799 N N . ASP B 1 25 ? -1.775 13.797 0.337 1 89.88 25 ASP B N 1
ATOM 2800 C CA . ASP B 1 25 ? -2.553 12.789 -0.373 1 89.88 25 ASP B CA 1
ATOM 2801 C C . ASP B 1 25 ? -3.912 12.578 0.29 1 89.88 25 ASP B C 1
ATOM 2803 O O . ASP B 1 25 ? -3.988 12.094 1.422 1 89.88 25 ASP B O 1
ATOM 2807 N N . HIS B 1 26 ? -4.898 12.836 -0.462 1 77.88 26 HIS B N 1
ATOM 2808 C CA . HIS B 1 26 ? -6.238 12.797 0.111 1 77.88 26 HIS B CA 1
ATOM 2809 C C . HIS B 1 26 ? -6.602 11.391 0.562 1 77.88 26 HIS B C 1
ATOM 2811 O O . HIS B 1 26 ? -7.457 11.211 1.434 1 77.88 26 HIS B O 1
ATOM 2817 N N . LEU B 1 27 ? -5.91 10.438 0.099 1 75.56 27 LEU B N 1
ATOM 2818 C CA . LEU B 1 27 ? -6.219 9.055 0.441 1 75.56 27 LEU B CA 1
ATOM 2819 C C . LEU B 1 27 ? -5.59 8.672 1.776 1 75.56 27 LEU B C 1
ATOM 2821 O O . LEU B 1 27 ? -6.047 7.734 2.436 1 75.56 27 LEU B O 1
ATOM 2825 N N . VAL B 1 28 ? -4.605 9.375 2.166 1 77.44 28 VAL B N 1
ATOM 2826 C CA . VAL B 1 28 ? -3.926 9.016 3.406 1 77.44 28 VAL B CA 1
ATOM 2827 C C . VAL B 1 28 ? -3.908 10.219 4.352 1 77.44 28 VAL B C 1
ATOM 2829 O O . VAL B 1 28 ? -3.002 10.352 5.176 1 77.44 28 VAL B O 1
ATOM 2832 N N . ASP B 1 29 ? -4.766 11.141 4.141 1 81.88 29 ASP B N 1
ATOM 2833 C CA . ASP B 1 29 ? -4.914 12.281 5.035 1 81.88 29 ASP B CA 1
ATOM 2834 C C . ASP B 1 29 ? -6.289 12.281 5.703 1 81.88 29 ASP B C 1
ATOM 2836 O O . ASP B 1 29 ? -7.102 13.18 5.461 1 81.88 29 ASP B O 1
ATOM 2840 N N . PRO B 1 30 ? -6.516 11.328 6.57 1 89.12 30 PRO B N 1
ATOM 2841 C CA . PRO B 1 30 ? -7.816 11.305 7.242 1 89.12 30 PRO B CA 1
ATOM 2842 C C . PRO B 1 30 ? -8.141 12.625 7.941 1 89.12 30 PRO B C 1
ATOM 2844 O O . PRO B 1 30 ? -7.293 13.172 8.648 1 89.12 30 PRO B O 1
ATOM 2847 N N . GLY B 1 31 ? -9.375 13.156 7.66 1 91.19 31 GLY B N 1
ATOM 2848 C CA . GLY B 1 31 ? -9.828 14.391 8.281 1 91.19 31 GLY B CA 1
ATOM 2849 C C . GLY B 1 31 ? -9.234 15.633 7.645 1 91.19 31 GLY B C 1
ATOM 2850 O O . GLY B 1 31 ? -9.328 16.734 8.195 1 91.19 31 GLY B O 1
ATOM 2851 N N . ALA B 1 32 ? -8.469 15.406 6.594 1 93 32 ALA B N 1
ATOM 2852 C CA . ALA B 1 32 ? -7.859 16.484 5.828 1 93 32 ALA B CA 1
ATOM 2853 C C . ALA B 1 32 ? -7.035 17.406 6.727 1 93 32 ALA B C 1
ATOM 2855 O O . ALA B 1 32 ? -7.094 18.625 6.598 1 93 32 ALA B O 1
ATOM 2856 N N . ILE B 1 33 ? -6.324 16.828 7.652 1 94.75 33 ILE B N 1
ATOM 2857 C CA . ILE B 1 33 ? -5.555 17.578 8.641 1 94.75 33 ILE B CA 1
ATOM 2858 C C . ILE B 1 33 ? -4.441 18.359 7.945 1 94.75 33 ILE B C 1
ATOM 2860 O O . ILE B 1 33 ? -4.289 19.562 8.172 1 94.75 33 ILE B O 1
ATOM 2864 N N . GLY B 1 34 ? -3.678 17.688 7.133 1 92.94 34 GLY B N 1
ATOM 2865 C CA . GLY B 1 34 ? -2.596 18.344 6.41 1 92.94 34 GLY B CA 1
ATOM 2866 C C . GLY B 1 34 ? -3.059 19.516 5.57 1 92.94 34 GLY B C 1
ATOM 2867 O O . GLY B 1 34 ? -2.424 20.578 5.574 1 92.94 34 GLY B O 1
ATOM 2868 N N . GLN B 1 35 ? -4.168 19.328 4.938 1 92.5 35 GLN B N 1
ATOM 2869 C CA . GLN B 1 35 ? -4.711 20.375 4.086 1 92.5 35 GLN B CA 1
ATOM 2870 C C . GLN B 1 35 ? -5.07 21.609 4.902 1 92.5 35 GLN B C 1
ATOM 2872 O O . GLN B 1 35 ? -4.785 22.734 4.488 1 92.5 35 GLN B O 1
ATOM 2877 N N . ALA B 1 36 ? -5.695 21.406 6.004 1 94.88 36 ALA B N 1
ATOM 2878 C CA . ALA B 1 36 ? -6.125 22.516 6.848 1 94.88 36 ALA B CA 1
ATOM 2879 C C . ALA B 1 36 ? -4.926 23.281 7.406 1 94.88 36 ALA B C 1
ATOM 2881 O O . ALA B 1 36 ? -4.922 24.516 7.43 1 94.88 36 ALA B O 1
ATOM 2882 N N . VAL B 1 37 ? -3.953 22.578 7.824 1 95.81 37 VAL B N 1
ATOM 2883 C CA . VAL B 1 37 ? -2.76 23.219 8.383 1 95.81 37 VAL B CA 1
ATOM 2884 C C . VAL B 1 37 ? -2.01 23.969 7.285 1 95.81 37 VAL B C 1
ATOM 2886 O O . VAL B 1 37 ? -1.55 25.094 7.5 1 95.81 37 VAL B O 1
ATOM 2889 N N . ASN B 1 38 ? -1.885 23.344 6.125 1 95.62 38 ASN B N 1
ATOM 2890 C CA . ASN B 1 38 ? -1.246 24 4.988 1 95.62 38 ASN B CA 1
ATOM 2891 C C . ASN B 1 38 ? -1.923 25.328 4.652 1 95.62 38 ASN B C 1
ATOM 2893 O O . ASN B 1 38 ? -1.251 26.297 4.32 1 95.62 38 ASN B O 1
ATOM 2897 N N . ALA B 1 39 ? -3.236 25.344 4.758 1 94.69 39 ALA B N 1
ATOM 2898 C CA . ALA B 1 39 ? -3.984 26.562 4.465 1 94.69 39 ALA B CA 1
ATOM 2899 C C . ALA B 1 39 ? -3.59 27.688 5.414 1 94.69 39 ALA B C 1
ATOM 2901 O O . ALA B 1 39 ? -3.568 28.859 5.027 1 94.69 39 ALA B O 1
ATOM 2902 N N . CYS B 1 40 ? -3.305 27.328 6.609 1 96.5 40 CYS B N 1
ATOM 2903 C CA . CYS B 1 40 ? -2.854 28.312 7.582 1 96.5 40 CYS B CA 1
ATOM 2904 C C . CYS B 1 40 ? -1.459 28.828 7.234 1 96.5 40 CYS B C 1
ATOM 2906 O O . CYS B 1 40 ? -1.183 30.016 7.348 1 96.5 40 CYS B O 1
ATOM 2908 N N . ILE B 1 41 ? -0.588 27.938 6.773 1 97.06 41 ILE B N 1
ATOM 2909 C CA . ILE B 1 41 ? 0.777 28.312 6.422 1 97.06 41 ILE B CA 1
ATOM 2910 C C . ILE B 1 41 ? 0.766 29.203 5.176 1 97.06 41 ILE B C 1
ATOM 2912 O O . ILE B 1 41 ? 1.553 30.141 5.07 1 97.06 41 ILE B O 1
ATOM 2916 N N . ASP B 1 42 ? -0.168 28.969 4.332 1 95.75 42 ASP B N 1
ATOM 2917 C CA . ASP B 1 42 ? -0.281 29.703 3.074 1 95.75 42 ASP B CA 1
ATOM 2918 C C . ASP B 1 42 ? -0.623 31.172 3.318 1 95.75 42 ASP B C 1
ATOM 2920 O O . ASP B 1 42 ? -0.498 32 2.414 1 95.75 42 ASP B O 1
ATOM 2924 N N . LEU B 1 43 ? -1.065 31.531 4.496 1 95.5 43 LEU B N 1
ATOM 2925 C CA . LEU B 1 43 ? -1.378 32.906 4.844 1 95.5 43 LEU B CA 1
ATOM 2926 C C . LEU B 1 43 ? -0.103 33.719 5.09 1 95.5 43 LEU B C 1
ATOM 2928 O O . LEU B 1 43 ? -0.137 34.938 5.141 1 95.5 43 LEU B O 1
ATOM 2932 N N . LEU B 1 44 ? 1.023 33 5.223 1 97.12 44 LEU B N 1
ATOM 2933 C CA . LEU B 1 44 ? 2.285 33.625 5.578 1 97.12 44 LEU B CA 1
ATOM 2934 C C . LEU B 1 44 ? 3.076 34 4.328 1 97.12 44 LEU B C 1
ATOM 2936 O O . LEU B 1 44 ? 2.852 33.438 3.256 1 97.12 44 LEU B O 1
ATOM 2940 N N . ASP B 1 45 ? 4.02 35 4.52 1 96.81 45 ASP B N 1
ATOM 2941 C CA . ASP B 1 45 ? 4.926 35.344 3.43 1 96.81 45 ASP B CA 1
ATOM 2942 C C . ASP B 1 45 ? 5.867 34.188 3.107 1 96.81 45 ASP B C 1
ATOM 2944 O O . ASP B 1 45 ? 6.422 33.562 4.012 1 96.81 45 ASP B O 1
ATOM 2948 N N . SER B 1 46 ? 5.992 33.906 1.814 1 96.75 46 SER B N 1
ATOM 2949 C CA . SER B 1 46 ? 6.836 32.781 1.414 1 96.75 46 SER B CA 1
ATOM 2950 C C . SER B 1 46 ? 7.543 33.062 0.093 1 96.75 46 SER B C 1
ATOM 2952 O O . SER B 1 46 ? 7.07 33.875 -0.711 1 96.75 46 SER B O 1
ATOM 2954 N N . VAL B 1 47 ? 8.719 32.5 -0.048 1 94.88 47 VAL B N 1
ATOM 2955 C CA . VAL B 1 47 ? 9.477 32.531 -1.294 1 94.88 47 VAL B CA 1
ATOM 2956 C C . VAL B 1 47 ? 9.891 31.109 -1.682 1 94.88 47 VAL B C 1
ATOM 2958 O O . VAL B 1 47 ? 10.375 30.359 -0.844 1 94.88 47 VAL B O 1
ATOM 2961 N N . GLU B 1 48 ? 9.68 30.75 -2.957 1 94.75 48 GLU B N 1
ATOM 2962 C CA . GLU B 1 48 ? 10.094 29.422 -3.426 1 94.75 48 GLU B CA 1
ATOM 2963 C C . GLU B 1 48 ? 11.609 29.312 -3.496 1 94.75 48 GLU B C 1
ATOM 2965 O O . GLU B 1 48 ? 12.273 30.156 -4.117 1 94.75 48 GLU B O 1
ATOM 2970 N N . VAL B 1 49 ? 12.164 28.312 -2.898 1 94 49 VAL B N 1
ATOM 2971 C CA . VAL B 1 49 ? 13.617 28.188 -2.893 1 94 49 VAL B CA 1
ATOM 2972 C C . VAL B 1 49 ? 14.039 26.984 -3.715 1 94 49 VAL B C 1
ATOM 2974 O O . VAL B 1 49 ? 15.203 26.859 -4.113 1 94 49 VAL B O 1
ATOM 2977 N N . ALA B 1 50 ? 13.117 26.031 -3.924 1 93.25 50 ALA B N 1
ATOM 2978 C CA . ALA B 1 50 ? 13.383 24.891 -4.793 1 93.25 50 ALA B CA 1
ATOM 2979 C C . ALA B 1 50 ? 12.102 24.375 -5.449 1 93.25 50 ALA B C 1
ATOM 2981 O O . ALA B 1 50 ? 11.031 24.406 -4.836 1 93.25 50 ALA B O 1
ATOM 2982 N N . ALA B 1 51 ? 12.312 24 -6.645 1 91.88 51 ALA B N 1
ATOM 2983 C CA . ALA B 1 51 ? 11.242 23.359 -7.391 1 91.88 51 ALA B CA 1
ATOM 2984 C C . ALA B 1 51 ? 11.633 21.938 -7.781 1 91.88 51 ALA B C 1
ATOM 2986 O O . ALA B 1 51 ? 12.82 21.609 -7.871 1 91.88 51 ALA B O 1
ATOM 2987 N N . PHE B 1 52 ? 10.609 21.125 -7.914 1 95.12 52 PHE B N 1
ATOM 2988 C CA . PHE B 1 52 ? 10.852 19.734 -8.297 1 95.12 52 PHE B CA 1
ATOM 2989 C C . PHE B 1 52 ? 10.242 19.438 -9.664 1 95.12 52 PHE B C 1
ATOM 2991 O O . PHE B 1 52 ? 9.133 19.891 -9.969 1 95.12 52 PHE B O 1
ATOM 2998 N N . ASP B 1 53 ? 10.969 18.734 -10.469 1 93.69 53 ASP B N 1
ATOM 2999 C CA . ASP B 1 53 ? 10.445 18.281 -11.758 1 93.69 53 ASP B CA 1
ATOM 3000 C C . ASP B 1 53 ? 9.297 17.297 -11.562 1 93.69 53 ASP B C 1
ATOM 3002 O O . ASP B 1 53 ? 9.508 16.156 -11.18 1 93.69 53 ASP B O 1
ATOM 3006 N N . SER B 1 54 ? 8.133 17.719 -11.977 1 93.12 54 SER B N 1
ATOM 3007 C CA . SER B 1 54 ? 6.938 16.938 -11.695 1 93.12 54 SER B CA 1
ATOM 3008 C C . SER B 1 54 ? 6.789 15.781 -12.672 1 93.12 54 SER B C 1
ATOM 3010 O O . SER B 1 54 ? 6.211 14.75 -12.336 1 93.12 54 SER B O 1
ATOM 3012 N N . ASP B 1 55 ? 7.301 15.898 -13.812 1 93.25 55 ASP B N 1
ATOM 3013 C CA . ASP B 1 55 ? 7.004 14.977 -14.906 1 93.25 55 ASP B CA 1
ATOM 3014 C C . ASP B 1 55 ? 7.363 13.539 -14.523 1 93.25 55 ASP B C 1
ATOM 3016 O O . ASP B 1 55 ? 6.531 12.633 -14.633 1 93.25 55 ASP B O 1
ATOM 3020 N N . PRO B 1 56 ? 8.461 13.383 -13.984 1 94.44 56 PRO B N 1
ATOM 3021 C CA . PRO B 1 56 ? 8.812 11.992 -13.664 1 94.44 56 PRO B CA 1
ATOM 3022 C C . PRO B 1 56 ? 8.211 11.516 -12.344 1 94.44 56 PRO B C 1
ATOM 3024 O O . PRO B 1 56 ? 8.281 10.328 -12.023 1 94.44 56 PRO B O 1
ATOM 3027 N N . LEU B 1 57 ? 7.574 12.422 -11.625 1 96.44 57 LEU B N 1
ATOM 3028 C CA . LEU B 1 57 ? 7.27 12.109 -10.234 1 96.44 57 LEU B CA 1
ATOM 3029 C C . LEU B 1 57 ? 5.793 11.773 -10.062 1 96.44 57 LEU B C 1
ATOM 3031 O O . LEU B 1 57 ? 5.398 11.203 -9.039 1 96.44 57 LEU B O 1
ATOM 3035 N N . TYR B 1 58 ? 4.984 12.102 -11.078 1 96.81 58 TYR B N 1
ATOM 3036 C CA . TYR B 1 58 ? 3.545 11.992 -10.867 1 96.81 58 TYR B CA 1
ATOM 3037 C C . TYR B 1 58 ? 2.895 11.141 -11.945 1 96.81 58 TYR B C 1
ATOM 3039 O O . TYR B 1 58 ? 3.285 11.203 -13.117 1 96.81 58 TYR B O 1
ATOM 3047 N N . ASP B 1 59 ? 1.955 10.352 -11.539 1 96.12 59 ASP B N 1
ATOM 3048 C CA . ASP B 1 59 ? 0.976 9.742 -12.43 1 96.12 59 ASP B CA 1
ATOM 3049 C C . ASP B 1 59 ? -0.183 10.695 -12.711 1 96.12 59 ASP B C 1
ATOM 3051 O O . ASP B 1 59 ? -1.104 10.812 -11.898 1 96.12 59 ASP B O 1
ATOM 3055 N N . TYR B 1 60 ? -0.226 11.32 -13.898 1 95.06 60 TYR B N 1
ATOM 3056 C CA . TYR B 1 60 ? -1.177 12.383 -14.195 1 95.06 60 TYR B CA 1
ATOM 3057 C C . TYR B 1 60 ? -2.596 11.836 -14.289 1 95.06 60 TYR B C 1
ATOM 3059 O O . TYR B 1 60 ? -3.566 12.578 -14.117 1 95.06 60 TYR B O 1
ATOM 3067 N N . ARG B 1 61 ? -2.721 10.578 -14.547 1 93.5 61 ARG B N 1
ATOM 3068 C CA . ARG B 1 61 ? -4.059 10 -14.562 1 93.5 61 ARG B CA 1
ATOM 3069 C C . ARG B 1 61 ? -4.594 9.828 -13.141 1 93.5 61 ARG B C 1
ATOM 3071 O O . ARG B 1 61 ? -5.793 9.984 -12.906 1 93.5 61 ARG B O 1
ATOM 3078 N N . ALA B 1 62 ? -3.625 9.453 -12.273 1 92.19 62 ALA B N 1
ATOM 3079 C CA . ALA B 1 62 ? -4.027 9.281 -10.883 1 92.19 62 ALA B CA 1
ATOM 3080 C C . ALA B 1 62 ? -4.227 10.633 -10.203 1 92.19 62 ALA B C 1
ATOM 3082 O O . ALA B 1 62 ? -5.023 10.758 -9.266 1 92.19 62 ALA B O 1
ATOM 3083 N N . GLN B 1 63 ? -3.432 11.594 -10.656 1 93.88 63 GLN B N 1
ATOM 3084 C CA . GLN B 1 63 ? -3.516 12.953 -10.141 1 93.88 63 GLN B CA 1
ATOM 3085 C C . GLN B 1 63 ? -3.738 13.961 -11.266 1 93.88 63 GLN B C 1
ATOM 3087 O O . GLN B 1 63 ? -2.846 14.742 -11.594 1 93.88 63 GLN B O 1
ATOM 3092 N N . ARG B 1 64 ? -4.953 14.047 -11.719 1 94.5 64 ARG B N 1
ATOM 3093 C CA . ARG B 1 64 ? -5.289 14.836 -12.898 1 94.5 64 ARG B CA 1
ATOM 3094 C C . ARG B 1 64 ? -5.18 16.328 -12.609 1 94.5 64 ARG B C 1
ATOM 3096 O O . ARG B 1 64 ? -5.594 16.797 -11.539 1 94.5 64 ARG B O 1
ATOM 3103 N N . PRO B 1 65 ? -4.633 17.031 -13.547 1 95 65 PRO B N 1
ATOM 3104 C CA . PRO B 1 65 ? -4.68 18.5 -13.406 1 95 65 PRO B CA 1
ATOM 3105 C C . PRO B 1 65 ? -6.109 19.031 -13.32 1 95 65 PRO B C 1
ATOM 3107 O O . PRO B 1 65 ? -7.027 18.453 -13.906 1 95 65 PRO B O 1
ATOM 3110 N N . ILE B 1 66 ? -6.266 20.109 -12.617 1 94.12 66 ILE B N 1
ATOM 3111 C CA . ILE B 1 66 ? -7.555 20.781 -12.516 1 94.12 66 ILE B CA 1
ATOM 3112 C C . ILE B 1 66 ? -7.57 22 -13.445 1 94.12 66 ILE B C 1
ATOM 3114 O O . ILE B 1 66 ? -6.75 22.906 -13.305 1 94.12 66 ILE B O 1
ATOM 3118 N N . VAL B 1 67 ? -8.492 21.953 -14.359 1 96.62 67 VAL B N 1
ATOM 3119 C CA . VAL B 1 67 ? -8.594 23.078 -15.289 1 96.62 67 VAL B CA 1
ATOM 3120 C C . VAL B 1 67 ? -9.82 23.922 -14.945 1 96.62 67 VAL B C 1
ATOM 3122 O O . VAL B 1 67 ? -10.797 23.406 -14.391 1 96.62 67 VAL B O 1
ATOM 3125 N N . THR B 1 68 ? -9.695 25.219 -15.195 1 96.31 68 THR B N 1
ATOM 3126 C CA . THR B 1 68 ? -10.789 26.141 -14.906 1 96.31 68 THR B CA 1
ATOM 3127 C C . THR B 1 68 ? -11.383 26.703 -16.203 1 96.31 68 THR B C 1
ATOM 3129 O O . THR B 1 68 ? -10.648 27.219 -17.047 1 96.31 68 THR B O 1
ATOM 3132 N N . TYR B 1 69 ? -12.672 26.547 -16.391 1 96.19 69 TYR B N 1
ATOM 3133 C CA . TYR B 1 69 ? -13.43 27.125 -17.5 1 96.19 69 TYR B CA 1
ATOM 3134 C C . TYR B 1 69 ? -13.977 28.5 -17.125 1 96.19 69 TYR B C 1
ATOM 3136 O O . TYR B 1 69 ? -14.664 28.656 -16.109 1 96.19 69 TYR B O 1
ATOM 3144 N N . ASN B 1 70 ? -13.469 29.469 -17.875 1 95.25 70 ASN B N 1
ATOM 3145 C CA . ASN B 1 70 ? -13.984 30.828 -17.703 1 95.25 70 ASN B CA 1
ATOM 3146 C C . ASN B 1 70 ? -14.484 31.406 -19.016 1 95.25 70 ASN B C 1
ATOM 3148 O O . ASN B 1 70 ? -13.688 31.703 -19.906 1 95.25 70 ASN B O 1
ATOM 3152 N N . ASP B 1 71 ? -15.68 31.641 -19.062 1 95.31 71 ASP B N 1
ATOM 3153 C CA . ASP B 1 71 ? -16.328 32.344 -20.156 1 95.31 71 ASP B CA 1
ATOM 3154 C C . ASP B 1 71 ? -15.883 31.797 -21.516 1 95.31 71 ASP B C 1
ATOM 3156 O O . ASP B 1 71 ? -15.469 32.531 -22.391 1 95.31 71 ASP B O 1
ATOM 3160 N N . GLY B 1 72 ? -15.844 30.547 -21.719 1 94.5 72 GLY B N 1
ATOM 3161 C CA . GLY B 1 72 ? -15.648 29.906 -23 1 94.5 72 GLY B CA 1
ATOM 3162 C C . GLY B 1 72 ? -14.234 29.391 -23.203 1 94.5 72 GLY B C 1
ATOM 3163 O O . GLY B 1 72 ? -13.945 28.703 -24.188 1 94.5 72 GLY B O 1
ATOM 3164 N N . VAL B 1 73 ? -13.383 29.781 -22.234 1 96.12 73 VAL B N 1
ATOM 3165 C CA . VAL B 1 73 ? -11.992 29.375 -22.406 1 96.12 73 VAL B CA 1
ATOM 3166 C C . VAL B 1 73 ? -11.484 28.703 -21.141 1 96.12 73 VAL B C 1
ATOM 3168 O O . VAL B 1 73 ? -11.953 29.016 -20.031 1 96.12 73 VAL B O 1
ATOM 3171 N N . LEU B 1 74 ? -10.57 27.641 -21.328 1 96.31 74 LEU B N 1
ATOM 3172 C CA . LEU B 1 74 ? -9.82 27.156 -20.172 1 96.31 74 LEU B CA 1
ATOM 3173 C C . LEU B 1 74 ? -8.75 28.172 -19.766 1 96.31 74 LEU B C 1
ATOM 3175 O O . LEU B 1 74 ? -7.758 28.344 -20.469 1 96.31 74 LEU B O 1
ATOM 3179 N N . SER B 1 75 ? -9.07 28.781 -18.625 1 95.75 75 SER B N 1
ATOM 3180 C CA . SER B 1 75 ? -8.281 29.953 -18.25 1 95.75 75 SER B CA 1
ATOM 3181 C C . SER B 1 75 ? -7.086 29.562 -17.391 1 95.75 75 SER B C 1
ATOM 3183 O O . SER B 1 75 ? -6.141 30.344 -17.25 1 95.75 75 SER B O 1
ATOM 3185 N N . SER B 1 76 ? -7.125 28.375 -16.734 1 95.19 76 SER B N 1
ATOM 3186 C CA . SER B 1 76 ? -6.008 27.969 -15.883 1 95.19 76 SER B CA 1
ATOM 3187 C C . SER B 1 76 ? -5.945 26.453 -15.766 1 95.19 76 SER B C 1
ATOM 3189 O O . SER B 1 76 ? -6.922 25.75 -16.062 1 95.19 76 SER B O 1
ATOM 3191 N N . SER B 1 77 ? -4.738 25.953 -15.453 1 94.5 77 SER B N 1
ATOM 3192 C CA . SER B 1 77 ? -4.473 24.547 -15.172 1 94.5 77 SER B CA 1
ATOM 3193 C C . SER B 1 77 ? -3.568 24.391 -13.953 1 94.5 77 SER B C 1
ATOM 3195 O O . SER B 1 77 ? -2.449 24.906 -13.938 1 94.5 77 SER B O 1
ATOM 3197 N N . ALA B 1 78 ? -4.109 23.75 -12.984 1 93.44 78 ALA B N 1
ATOM 3198 C CA . ALA B 1 78 ? -3.316 23.422 -11.805 1 93.44 78 ALA B CA 1
ATOM 3199 C C . ALA B 1 78 ? -2.801 21.984 -11.859 1 93.44 78 ALA B C 1
ATOM 3201 O O . ALA B 1 78 ? -3.578 21.031 -11.75 1 93.44 78 ALA B O 1
ATOM 3202 N N . GLU B 1 79 ? -1.525 21.828 -12.086 1 94.44 79 GLU B N 1
ATOM 3203 C CA . GLU B 1 79 ? -0.886 20.516 -12.203 1 94.44 79 GLU B CA 1
ATOM 3204 C C . GLU B 1 79 ? -0.435 20 -10.836 1 94.44 79 GLU B C 1
ATOM 3206 O O . GLU B 1 79 ? -0.155 20.781 -9.93 1 94.44 79 GLU B O 1
ATOM 3211 N N . PRO B 1 80 ? -0.402 18.656 -10.719 1 95.31 80 PRO B N 1
ATOM 3212 C CA . PRO B 1 80 ? 0.191 18.141 -9.477 1 95.31 80 PRO B CA 1
ATOM 3213 C C . PRO B 1 80 ? 1.676 18.484 -9.352 1 95.31 80 PRO B C 1
ATOM 3215 O O . PRO B 1 80 ? 2.379 18.562 -10.359 1 95.31 80 PRO B O 1
ATOM 3218 N N . GLY B 1 81 ? 2.076 18.703 -8.133 1 95.94 81 GLY B N 1
ATOM 3219 C CA . GLY B 1 81 ? 3.469 19.047 -7.914 1 95.94 81 GLY B CA 1
ATOM 3220 C C . GLY B 1 81 ? 3.799 19.312 -6.457 1 95.94 81 GLY B C 1
ATOM 3221 O O . GLY B 1 81 ? 2.908 19.328 -5.605 1 95.94 81 GLY B O 1
ATOM 3222 N N . MET B 1 82 ? 5.133 19.438 -6.219 1 96.5 82 MET B N 1
ATOM 3223 C CA . MET B 1 82 ? 5.617 19.828 -4.895 1 96.5 82 MET B CA 1
ATOM 3224 C C . MET B 1 82 ? 6.656 20.938 -4.996 1 96.5 82 MET B C 1
ATOM 3226 O O . MET B 1 82 ? 7.297 21.094 -6.035 1 96.5 82 MET B O 1
ATOM 3230 N N . SER B 1 83 ? 6.781 21.688 -4 1 96.44 83 SER B N 1
ATOM 3231 C CA . SER B 1 83 ? 7.719 22.797 -3.949 1 96.44 83 SER B CA 1
ATOM 3232 C C . SER B 1 83 ? 8.258 23 -2.537 1 96.44 83 SER B C 1
ATOM 3234 O O . SER B 1 83 ? 7.664 22.531 -1.565 1 96.44 83 SER B O 1
ATOM 3236 N N . LEU B 1 84 ? 9.406 23.578 -2.506 1 97.25 84 LEU B N 1
ATOM 3237 C CA . LEU B 1 84 ? 10.031 23.969 -1.247 1 97.25 84 LEU B CA 1
ATOM 3238 C C . LEU B 1 84 ? 10.055 25.484 -1.113 1 97.25 84 LEU B C 1
ATOM 3240 O O . LEU B 1 84 ? 10.648 26.188 -1.942 1 97.25 84 LEU B O 1
ATOM 3244 N N . ASP B 1 85 ? 9.445 25.953 -0.061 1 97.5 85 ASP B N 1
ATOM 3245 C CA . ASP B 1 85 ? 9.367 27.406 0.156 1 97.5 85 ASP B CA 1
ATOM 3246 C C . ASP B 1 85 ? 10.086 27.797 1.443 1 97.5 85 ASP B C 1
ATOM 3248 O O . ASP B 1 85 ? 10.148 27.016 2.395 1 97.5 85 ASP B O 1
ATOM 3252 N N . LEU B 1 86 ? 10.68 28.969 1.41 1 97.19 86 LEU B N 1
ATOM 3253 C CA . LEU B 1 86 ? 11.094 29.672 2.625 1 97.19 86 LEU B CA 1
ATOM 3254 C C . LEU B 1 86 ? 9.953 30.531 3.17 1 97.19 86 LEU B C 1
ATOM 3256 O O . LEU B 1 86 ? 9.461 31.422 2.479 1 97.19 86 LEU B O 1
ATOM 3260 N N . VAL B 1 87 ? 9.547 30.234 4.387 1 98.31 87 VAL B N 1
ATOM 3261 C CA . VAL B 1 87 ? 8.391 30.906 4.973 1 98.31 87 VAL B CA 1
ATOM 3262 C C . VAL B 1 87 ? 8.812 31.656 6.238 1 98.31 87 VAL B C 1
ATOM 3264 O O . VAL B 1 87 ? 9.664 31.172 6.992 1 98.31 87 VAL B O 1
ATOM 3267 N N . THR B 1 88 ? 8.258 32.812 6.48 1 97.94 88 THR B N 1
ATOM 3268 C CA . THR B 1 88 ? 8.469 33.531 7.719 1 97.94 88 THR B CA 1
ATOM 3269 C C . THR B 1 88 ? 7.242 33.438 8.625 1 97.94 88 THR B C 1
ATOM 3271 O O . THR B 1 88 ? 6.141 33.844 8.234 1 97.94 88 THR B O 1
ATOM 3274 N N . ASP B 1 89 ? 7.43 32.906 9.797 1 97.06 89 ASP B N 1
ATOM 3275 C CA . ASP B 1 89 ? 6.285 32.688 10.672 1 97.06 89 ASP B CA 1
ATOM 3276 C C . ASP B 1 89 ? 5.883 34 11.375 1 97.06 89 ASP B C 1
ATOM 3278 O O . ASP B 1 89 ? 6.422 35.062 11.07 1 97.06 89 ASP B O 1
ATOM 3282 N N . VAL B 1 90 ? 4.867 33.938 12.289 1 95.56 90 VAL B N 1
ATOM 3283 C CA . VAL B 1 90 ? 4.281 35.125 12.93 1 95.56 90 VAL B CA 1
ATOM 3284 C C . VAL B 1 90 ? 5.324 35.812 13.812 1 95.56 90 VAL B C 1
ATOM 3286 O O . VAL B 1 90 ? 5.234 37 14.07 1 95.56 90 VAL B O 1
ATOM 3289 N N . ASN B 1 91 ? 6.355 35.062 14.234 1 95.75 91 ASN B N 1
ATOM 3290 C CA . ASN B 1 91 ? 7.395 35.594 15.102 1 95.75 91 ASN B CA 1
ATOM 3291 C C . ASN B 1 91 ? 8.602 36.062 14.305 1 95.75 91 ASN B C 1
ATOM 3293 O O . ASN B 1 91 ? 9.617 36.469 14.891 1 95.75 91 ASN B O 1
ATOM 3297 N N . GLY B 1 92 ? 8.57 36 13.047 1 95.5 92 GLY B N 1
ATOM 3298 C CA . GLY B 1 92 ? 9.664 36.438 12.195 1 95.5 92 GLY B CA 1
ATOM 3299 C C . GLY B 1 92 ? 10.719 35.375 11.961 1 95.5 92 GLY B C 1
ATOM 3300 O O . GLY B 1 92 ? 11.742 35.656 11.328 1 95.5 92 GLY B O 1
ATOM 3301 N N . GLN B 1 93 ? 10.469 34.25 12.453 1 95.38 93 GLN B N 1
ATOM 3302 C CA . GLN B 1 93 ? 11.406 33.156 12.234 1 95.38 93 GLN B CA 1
ATOM 3303 C C . GLN B 1 93 ? 11.117 32.438 10.914 1 95.38 93 GLN B C 1
ATOM 3305 O O . GLN B 1 93 ? 9.961 32.219 10.555 1 95.38 93 GLN B O 1
ATOM 3310 N N . THR B 1 94 ? 12.234 32.125 10.203 1 96.94 94 THR B N 1
ATOM 3311 C CA . THR B 1 94 ? 12.062 31.453 8.914 1 96.94 94 THR B CA 1
ATOM 3312 C C . THR B 1 94 ? 12.102 29.938 9.062 1 96.94 94 THR B C 1
ATOM 3314 O O . THR B 1 94 ? 12.758 29.422 9.969 1 96.94 94 THR B O 1
ATOM 3317 N N . PHE B 1 95 ? 11.391 29.266 8.242 1 98.19 95 PHE B N 1
ATOM 3318 C CA . PHE B 1 95 ? 11.43 27.812 8.141 1 98.19 95 PHE B CA 1
ATOM 3319 C C . PHE B 1 95 ? 11.18 27.359 6.703 1 98.19 95 PHE B C 1
ATOM 3321 O O . PHE B 1 95 ? 10.656 28.125 5.891 1 98.19 95 PHE B O 1
ATOM 3328 N N . LEU B 1 96 ? 11.664 26.172 6.367 1 98.12 96 LEU B N 1
ATOM 3329 C CA . LEU B 1 96 ? 11.398 25.547 5.07 1 98.12 96 LEU B CA 1
ATOM 3330 C C . LEU B 1 96 ? 10.078 24.797 5.09 1 98.12 96 LEU B C 1
ATOM 3332 O O . LEU B 1 96 ? 9.758 24.125 6.078 1 98.12 96 LEU B O 1
ATOM 3336 N N . PHE B 1 97 ? 9.336 24.953 4.023 1 98.56 97 PHE B N 1
ATOM 3337 C CA . PHE B 1 97 ? 8.016 24.359 3.865 1 98.56 97 PHE B CA 1
ATOM 3338 C C . PHE B 1 97 ? 7.934 23.547 2.58 1 98.56 97 PHE B C 1
ATOM 3340 O O . PHE B 1 97 ? 7.875 24.109 1.484 1 98.56 97 PHE B O 1
ATOM 3347 N N . LEU B 1 98 ? 8.039 22.203 2.736 1 98.25 98 LEU B N 1
ATOM 3348 C CA . LEU B 1 98 ? 7.852 21.281 1.613 1 98.25 98 LEU B CA 1
ATOM 3349 C C . LEU B 1 98 ? 6.383 20.906 1.464 1 98.25 98 LEU B C 1
ATOM 3351 O O . LEU B 1 98 ? 5.836 20.188 2.307 1 98.25 98 LEU B O 1
ATOM 3355 N N . HIS B 1 99 ? 5.77 21.375 0.377 1 97.06 99 HIS B N 1
ATOM 3356 C CA . HIS B 1 99 ? 4.32 21.234 0.252 1 97.06 99 HIS B CA 1
ATOM 3357 C C . HIS B 1 99 ? 3.926 20.859 -1.172 1 97.06 99 HIS B C 1
ATOM 3359 O O . HIS B 1 99 ? 4.773 20.828 -2.068 1 97.06 99 HIS B O 1
ATOM 3365 N N . GLY B 1 100 ? 2.627 20.594 -1.357 1 95.81 100 GLY B N 1
ATOM 3366 C CA . GLY B 1 100 ? 2.076 20.078 -2.605 1 95.81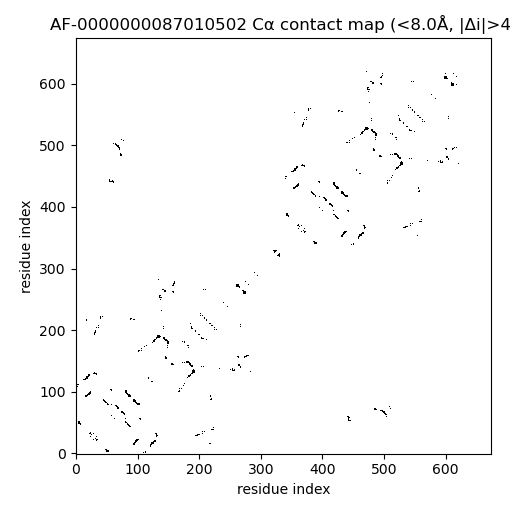 100 GLY B CA 1
ATOM 3367 C C . GLY B 1 100 ? 1.455 18.703 -2.469 1 95.81 100 GLY B C 1
ATOM 3368 O O . GLY B 1 100 ? 1.16 18.266 -1.358 1 95.81 100 GLY B O 1
ATOM 3369 N N . THR B 1 101 ? 1.212 18.109 -3.625 1 96 101 THR B N 1
ATOM 3370 C CA . THR B 1 101 ? 0.657 16.766 -3.592 1 96 101 THR B CA 1
ATOM 3371 C C . THR B 1 101 ? 1.77 15.727 -3.514 1 96 101 THR B C 1
ATOM 3373 O O . THR B 1 101 ? 2.84 15.906 -4.098 1 96 101 THR B O 1
ATOM 3376 N N . GLU B 1 102 ? 1.504 14.68 -2.762 1 97 102 GLU B N 1
ATOM 3377 C CA . GLU B 1 102 ? 2.479 13.602 -2.613 1 97 102 GLU B CA 1
ATOM 3378 C C . GLU B 1 102 ? 2.781 12.945 -3.957 1 97 102 GLU B C 1
ATOM 3380 O O . GLU B 1 102 ? 1.868 12.523 -4.668 1 97 102 GLU B O 1
ATOM 3385 N N . PRO B 1 103 ? 4.047 12.859 -4.363 1 97.19 103 PRO B N 1
ATOM 3386 C CA . PRO B 1 103 ? 4.41 12.242 -5.641 1 97.19 103 PRO B CA 1
ATOM 3387 C C . PRO B 1 103 ? 4.188 10.727 -5.648 1 97.19 103 PRO B C 1
ATOM 3389 O O . PRO B 1 103 ? 4.164 10.102 -4.586 1 97.19 103 PRO B O 1
ATOM 3392 N N . ASP B 1 104 ? 4.102 10.172 -6.887 1 96.88 104 ASP B N 1
ATOM 3393 C CA . ASP B 1 104 ? 3.811 8.75 -7.051 1 96.88 104 ASP B CA 1
ATOM 3394 C C . ASP B 1 104 ? 5.098 7.93 -7.117 1 96.88 104 ASP B C 1
ATOM 3396 O O . ASP B 1 104 ? 5.141 6.793 -6.637 1 96.88 104 ASP B O 1
ATOM 3400 N N . PHE B 1 105 ? 6.129 8.531 -7.66 1 96.44 105 PHE B N 1
ATOM 3401 C CA . PHE B 1 105 ? 7.258 7.723 -8.109 1 96.44 105 PHE B CA 1
ATOM 3402 C C . PHE B 1 105 ? 8.547 8.188 -7.445 1 96.44 105 PHE B C 1
ATOM 3404 O O . PHE B 1 105 ? 8.625 9.305 -6.93 1 96.44 105 PHE B O 1
ATOM 3411 N N . HIS B 1 106 ? 9.539 7.293 -7.352 1 96.19 106 HIS B N 1
ATOM 3412 C CA . HIS B 1 106 ? 10.938 7.578 -7.043 1 96.19 106 HIS B CA 1
ATOM 3413 C C . HIS B 1 106 ? 11.086 8.133 -5.633 1 96.19 106 HIS B C 1
ATOM 3415 O O . HIS B 1 106 ? 11.836 9.086 -5.41 1 96.19 106 HIS B O 1
ATOM 3421 N N . TRP B 1 107 ? 10.445 7.57 -4.668 1 96.5 107 TRP B N 1
ATOM 3422 C CA . TRP B 1 107 ? 10.516 8.016 -3.281 1 96.5 107 TRP B CA 1
ATOM 3423 C C . TRP B 1 107 ? 11.938 7.938 -2.754 1 96.5 107 TRP B C 1
ATOM 3425 O O . TRP B 1 107 ? 12.414 8.867 -2.088 1 96.5 107 TRP B O 1
ATOM 3435 N N . PRO B 1 108 ? 12.711 6.852 -3.125 1 94.69 108 PRO B N 1
ATOM 3436 C CA . PRO B 1 108 ? 14.078 6.809 -2.604 1 94.69 108 PRO B CA 1
ATOM 3437 C C . PRO B 1 108 ? 14.945 7.961 -3.117 1 94.69 108 PRO B C 1
ATOM 3439 O O . PRO B 1 108 ? 15.633 8.617 -2.332 1 94.69 108 PRO B O 1
ATOM 3442 N N . ARG B 1 109 ? 14.859 8.164 -4.363 1 93.56 109 ARG B N 1
ATOM 3443 C CA . ARG B 1 109 ? 15.664 9.242 -4.941 1 93.56 109 ARG B CA 1
ATOM 3444 C C . ARG B 1 109 ? 15.195 10.602 -4.438 1 93.56 109 ARG B C 1
ATOM 3446 O O . ARG B 1 109 ? 16.016 11.469 -4.133 1 93.56 109 ARG B O 1
ATOM 3453 N N . LEU B 1 110 ? 13.906 10.781 -4.395 1 95.31 110 LEU B N 1
ATOM 3454 C CA . LEU B 1 110 ? 13.344 12.039 -3.904 1 95.31 110 LEU B CA 1
ATOM 3455 C C . LEU B 1 110 ? 13.766 12.297 -2.461 1 95.31 110 LEU B C 1
ATOM 3457 O O . LEU B 1 110 ? 14.078 13.43 -2.094 1 95.31 110 LEU B O 1
ATOM 3461 N N . THR B 1 111 ? 13.766 11.289 -1.653 1 96 111 THR B N 1
ATOM 3462 C CA . THR B 1 111 ? 14.195 11.398 -0.264 1 96 111 THR B CA 1
ATOM 3463 C C . THR B 1 111 ? 15.664 11.805 -0.185 1 96 111 THR B C 1
ATOM 3465 O O . THR B 1 111 ? 16.031 12.656 0.624 1 96 111 THR B O 1
ATOM 3468 N N . ALA B 1 112 ? 16.438 11.219 -1.05 1 94.69 112 ALA B N 1
ATOM 3469 C CA . ALA B 1 112 ? 17.844 11.609 -1.11 1 94.69 112 ALA B CA 1
ATOM 3470 C C . ALA B 1 112 ? 17.984 13.086 -1.465 1 94.69 112 ALA B C 1
ATOM 3472 O O . ALA B 1 112 ? 18.828 13.781 -0.885 1 94.69 112 ALA B O 1
ATOM 3473 N N . ASP B 1 113 ? 17.188 13.539 -2.398 1 95 113 ASP B N 1
ATOM 3474 C CA . ASP B 1 113 ? 17.219 14.945 -2.77 1 95 113 ASP B CA 1
ATOM 3475 C C . ASP B 1 113 ? 16.859 15.836 -1.579 1 95 113 ASP B C 1
ATOM 3477 O O . ASP B 1 113 ? 17.516 16.844 -1.329 1 95 113 ASP B O 1
ATOM 3481 N N . VAL B 1 114 ? 15.859 15.492 -0.858 1 95.62 114 VAL B N 1
ATOM 3482 C CA . VAL B 1 114 ? 15.406 16.266 0.291 1 95.62 114 VAL B CA 1
ATOM 3483 C C . VAL B 1 114 ? 16.516 16.312 1.35 1 95.62 114 VAL B C 1
ATOM 3485 O O . VAL B 1 114 ? 16.797 17.359 1.91 1 95.62 114 VAL B O 1
ATOM 3488 N N . MET B 1 115 ? 17.141 15.211 1.581 1 95.12 115 MET B N 1
ATOM 3489 C CA . MET B 1 115 ? 18.203 15.148 2.59 1 95.12 115 MET B CA 1
ATOM 3490 C C . MET B 1 115 ? 19.406 15.977 2.168 1 95.12 115 MET B C 1
ATOM 3492 O O . MET B 1 115 ? 20.062 16.594 3.008 1 95.12 115 MET B O 1
ATOM 3496 N N . GLU B 1 116 ? 19.641 15.922 0.882 1 93.25 116 GLU B N 1
ATOM 3497 C CA . GLU B 1 116 ? 20.719 16.781 0.375 1 93.25 116 GLU B CA 1
ATOM 3498 C C . GLU B 1 116 ? 20.406 18.25 0.603 1 93.25 116 GLU B C 1
ATOM 3500 O O . GLU B 1 116 ? 21.266 19.016 1.014 1 93.25 116 GLU B O 1
ATOM 3505 N N . ILE B 1 117 ? 19.188 18.609 0.365 1 92.62 117 ILE B N 1
ATOM 3506 C CA . ILE B 1 117 ? 18.75 19.984 0.586 1 92.62 117 ILE B CA 1
ATOM 3507 C C . ILE B 1 117 ? 18.891 20.344 2.064 1 92.62 117 ILE B C 1
ATOM 3509 O O . ILE B 1 117 ? 19.328 21.438 2.406 1 92.62 117 ILE B O 1
ATOM 3513 N N . MET B 1 118 ? 18.547 19.469 2.9 1 94.44 118 MET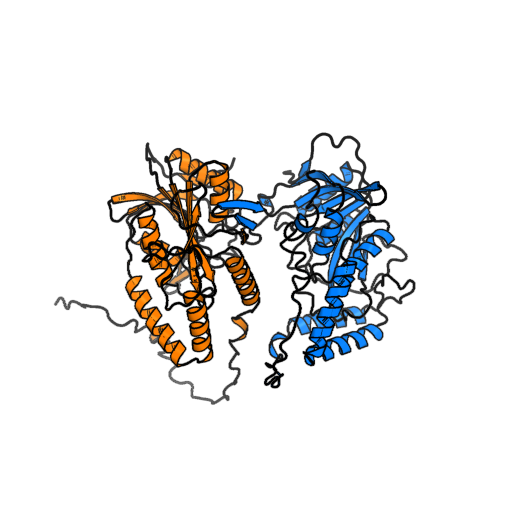 B N 1
ATOM 3514 C CA . MET B 1 118 ? 18.656 19.688 4.34 1 94.44 118 MET B CA 1
ATOM 3515 C C . MET B 1 118 ? 20.109 19.984 4.727 1 94.44 118 MET B C 1
ATOM 3517 O O . MET B 1 118 ? 20.359 20.906 5.492 1 94.44 118 MET B O 1
ATOM 3521 N N . GLY B 1 119 ? 21.016 19.219 4.18 1 92.56 119 GLY B N 1
ATOM 3522 C CA . GLY B 1 119 ? 22.422 19.469 4.445 1 92.56 119 GLY B CA 1
ATOM 3523 C C . GLY B 1 119 ? 22.891 20.828 3.967 1 92.56 119 GLY B C 1
ATOM 3524 O O . GLY B 1 119 ? 23.578 21.547 4.699 1 92.56 119 GLY B O 1
ATOM 3525 N N . LYS B 1 120 ? 22.484 21.172 2.807 1 90.62 120 LYS B N 1
ATOM 3526 C CA . LYS B 1 120 ? 22.906 22.422 2.186 1 90.62 120 LYS B CA 1
ATOM 3527 C C . LYS B 1 120 ? 22.359 23.641 2.945 1 90.62 120 LYS B C 1
ATOM 3529 O O . LYS B 1 120 ? 23.047 24.656 3.078 1 90.62 120 LYS B O 1
ATOM 3534 N N . LEU B 1 121 ? 21.172 23.5 3.479 1 93.62 121 LEU B N 1
ATOM 3535 C CA . LEU B 1 121 ? 20.516 24.656 4.09 1 93.62 121 LEU B CA 1
ATOM 3536 C C . LEU B 1 121 ? 20.609 24.594 5.609 1 93.62 121 LEU B C 1
ATOM 3538 O O . LEU B 1 121 ? 20.094 25.469 6.305 1 93.62 121 LEU B O 1
ATOM 3542 N N . GLY B 1 122 ? 21.234 23.562 6.133 1 94.44 122 GLY B N 1
ATOM 3543 C CA . GLY B 1 122 ? 21.516 23.469 7.555 1 94.44 122 GLY B CA 1
ATOM 3544 C C . GLY B 1 122 ? 20.297 23.109 8.383 1 94.44 122 GLY B C 1
ATOM 3545 O O . GLY B 1 122 ? 20.109 23.641 9.484 1 94.44 122 GLY B O 1
ATOM 3546 N N . VAL B 1 123 ? 19.484 22.266 7.879 1 96.19 123 VAL B N 1
ATOM 3547 C CA . VAL B 1 123 ? 18.281 21.844 8.602 1 96.19 123 VAL B CA 1
ATOM 3548 C C . VAL B 1 123 ? 18.672 20.953 9.773 1 96.19 123 VAL B C 1
ATOM 3550 O O . VAL B 1 123 ? 19.469 20.031 9.617 1 96.19 123 VAL B O 1
ATOM 3553 N N . GLU B 1 124 ? 18 21.219 10.953 1 93 124 GLU B N 1
ATOM 3554 C CA . GLU B 1 124 ? 18.297 20.453 12.164 1 93 124 GLU B CA 1
ATOM 3555 C C . GLU B 1 124 ? 17.062 19.703 12.664 1 93 124 GLU B C 1
ATOM 3557 O O . GLU B 1 124 ? 17.188 18.656 13.289 1 93 124 GLU B O 1
ATOM 3562 N N . LYS B 1 125 ? 15.938 20.297 12.391 1 93.25 125 LYS B N 1
ATOM 3563 C CA . LYS B 1 125 ? 14.688 19.719 12.867 1 93.25 125 LYS B CA 1
ATOM 3564 C C . LYS B 1 125 ? 13.68 19.578 11.727 1 93.25 125 LYS B C 1
ATOM 3566 O O . LYS B 1 125 ? 13.5 20.5 10.93 1 93.25 125 LYS B O 1
ATOM 3571 N N . VAL B 1 126 ? 13.086 18.453 11.695 1 96.88 126 VAL B N 1
ATOM 3572 C CA . VAL B 1 126 ? 12.078 18.203 10.672 1 96.88 126 VAL B CA 1
ATOM 3573 C C . VAL B 1 126 ? 10.742 17.859 11.344 1 96.88 126 VAL B C 1
ATOM 3575 O O . VAL B 1 126 ? 10.695 17.062 12.281 1 96.88 126 VAL B O 1
ATOM 3578 N N . PHE B 1 127 ? 9.664 18.516 10.906 1 96.12 127 PHE B N 1
ATOM 3579 C CA . PHE B 1 127 ? 8.312 18.219 11.375 1 96.12 127 PHE B CA 1
ATOM 3580 C C . PHE B 1 127 ? 7.453 17.688 10.242 1 96.12 127 PHE B C 1
ATOM 3582 O O . PHE B 1 127 ? 7.586 18.109 9.094 1 96.12 127 PHE B O 1
ATOM 3589 N N . SER B 1 128 ? 6.613 16.766 10.523 1 96.38 128 SER B N 1
ATOM 3590 C CA . SER B 1 128 ? 5.559 16.312 9.617 1 96.38 128 SER B CA 1
ATOM 3591 C C . SER B 1 128 ? 4.23 16.172 10.352 1 96.38 128 SER B C 1
ATOM 3593 O O . SER B 1 128 ? 4.199 15.992 11.57 1 96.38 128 SER B O 1
ATOM 3595 N N . ILE B 1 129 ? 3.18 16.281 9.594 1 94.44 129 ILE B N 1
ATOM 3596 C CA . ILE B 1 129 ? 1.843 16.344 10.172 1 94.44 129 ILE B CA 1
ATOM 3597 C C . ILE B 1 129 ? 0.922 15.367 9.445 1 94.44 129 ILE B C 1
ATOM 3599 O O . ILE B 1 129 ? 0.89 15.328 8.219 1 94.44 129 ILE B O 1
ATOM 3603 N N . HIS B 1 130 ? 0.192 14.602 10.273 1 93 130 HIS B N 1
ATOM 3604 C CA . HIS B 1 130 ? -0.758 13.656 9.695 1 93 130 HIS B CA 1
ATOM 3605 C C . HIS B 1 130 ? -1.976 13.477 10.594 1 93 130 HIS B C 1
ATOM 3607 O O . HIS B 1 130 ? -1.917 13.773 11.789 1 93 130 HIS B O 1
ATOM 3613 N N . GLY B 1 131 ? -3.078 13.062 9.945 1 92.5 131 GLY B N 1
ATOM 3614 C CA . GLY B 1 131 ? -4.203 12.516 10.695 1 92.5 131 GLY B CA 1
ATOM 3615 C C . GLY B 1 131 ? -4.168 11.008 10.805 1 92.5 131 GLY B C 1
ATOM 3616 O O . GLY B 1 131 ? -3.502 10.336 10.016 1 92.5 131 GLY B O 1
ATOM 3617 N N . MET B 1 132 ? -4.863 10.469 11.828 1 91.06 132 MET B N 1
ATOM 3618 C CA . MET B 1 132 ? -5.031 9.031 11.977 1 91.06 132 MET B CA 1
ATOM 3619 C C . MET B 1 132 ? -6.441 8.688 12.438 1 91.06 132 MET B C 1
ATOM 3621 O O . MET B 1 132 ? -6.898 9.188 13.469 1 91.06 132 MET B O 1
ATOM 3625 N N . PRO B 1 133 ? -7.051 7.863 11.664 1 90.88 133 PRO B N 1
ATOM 3626 C CA . PRO B 1 133 ? -8.398 7.484 12.094 1 90.88 133 PRO B CA 1
ATOM 3627 C C . PRO B 1 133 ? -8.406 6.754 13.43 1 90.88 133 PRO B C 1
ATOM 3629 O O . PRO B 1 133 ? -7.504 5.969 13.719 1 90.88 133 PRO B O 1
ATOM 3632 N N . ALA B 1 134 ? -9.398 7.082 14.156 1 90.56 134 ALA B N 1
ATOM 3633 C CA . ALA B 1 134 ? -9.539 6.453 15.469 1 90.56 134 ALA B CA 1
ATOM 3634 C C . ALA B 1 134 ? -10.992 6.473 15.93 1 90.56 134 ALA B C 1
ATOM 3636 O O . ALA B 1 134 ? -11.773 7.34 15.516 1 90.56 134 ALA B O 1
ATOM 3637 N N . PRO B 1 135 ? -11.344 5.461 16.734 1 91.44 135 PRO B N 1
ATOM 3638 C CA . PRO B 1 135 ? -12.688 5.469 17.312 1 91.44 135 PRO B CA 1
ATOM 3639 C C . PRO B 1 135 ? -12.828 6.457 18.469 1 91.44 135 PRO B C 1
ATOM 3641 O O . PRO B 1 135 ? -13.008 6.047 19.609 1 91.44 135 PRO B O 1
ATOM 3644 N N . ILE B 1 136 ? -12.828 7.746 18.172 1 94.25 136 ILE B N 1
ATOM 3645 C CA . ILE B 1 136 ? -12.922 8.828 19.141 1 94.25 136 ILE B CA 1
ATOM 3646 C C . ILE B 1 136 ? -14.039 9.797 18.734 1 94.25 136 ILE B C 1
ATOM 3648 O O . ILE B 1 136 ? -14.414 9.859 17.547 1 94.25 136 ILE B O 1
ATOM 3652 N N . PRO B 1 137 ? -14.602 10.531 19.703 1 95.94 137 PRO B N 1
ATOM 3653 C CA . PRO B 1 137 ? -15.641 11.508 19.375 1 95.94 137 PRO B CA 1
ATOM 3654 C C . PRO B 1 137 ? -15.07 12.875 19 1 95.94 137 PRO B C 1
ATOM 3656 O O . PRO B 1 137 ? -13.93 13.188 19.344 1 95.94 137 PRO B O 1
ATOM 3659 N N . HIS B 1 138 ? -15.859 13.688 18.219 1 96.56 138 HIS B N 1
ATOM 3660 C CA . HIS B 1 138 ? -15.469 15.047 17.906 1 96.56 138 HIS B CA 1
ATOM 3661 C C . HIS B 1 138 ? -15.727 15.992 19.062 1 96.56 138 HIS B C 1
ATOM 3663 O O . HIS B 1 138 ? -15.281 17.141 19.047 1 96.56 138 HIS B O 1
ATOM 3669 N N . THR B 1 139 ? -16.406 15.516 20.078 1 95.94 139 THR B N 1
ATOM 3670 C CA . THR B 1 139 ? -16.891 16.359 21.172 1 95.94 139 THR B CA 1
ATOM 3671 C C . THR B 1 139 ? -15.859 16.453 22.281 1 95.94 139 THR B C 1
ATOM 3673 O O . THR B 1 139 ? -16.047 17.188 23.25 1 95.94 139 THR B O 1
ATOM 3676 N N . ARG B 1 140 ? -14.852 15.727 22.203 1 95.06 140 ARG B N 1
ATOM 3677 C CA . ARG B 1 140 ? -13.75 15.789 23.172 1 95.06 140 ARG B CA 1
ATOM 3678 C C . ARG B 1 140 ? -12.523 16.453 22.562 1 95.06 140 ARG B C 1
ATOM 3680 O O . ARG B 1 140 ? -12.43 16.578 21.344 1 95.06 140 ARG B O 1
ATOM 3687 N N . PRO B 1 141 ? -11.594 16.875 23.438 1 93 141 PRO B N 1
ATOM 3688 C CA . PRO B 1 141 ? -10.375 17.5 22.906 1 93 141 PRO B CA 1
ATOM 3689 C C . PRO B 1 141 ? -9.617 16.578 21.953 1 93 141 PRO B C 1
ATOM 3691 O O . PRO B 1 141 ? -9.523 15.367 22.203 1 93 141 PRO B O 1
ATOM 3694 N N . ALA B 1 142 ? -9.141 17.219 20.875 1 93.88 142 ALA B N 1
ATOM 3695 C CA . ALA B 1 142 ? -8.312 16.438 19.953 1 93.88 142 ALA B CA 1
ATOM 3696 C C . ALA B 1 142 ? -7.035 15.961 20.625 1 93.88 142 ALA B C 1
ATOM 3698 O O . ALA B 1 142 ? -6.426 16.703 21.406 1 93.88 142 ALA B O 1
ATOM 3699 N N . ASP B 1 143 ? -6.656 14.734 20.328 1 92.38 143 ASP B N 1
ATOM 3700 C CA . ASP B 1 143 ? -5.422 14.18 20.875 1 92.38 143 ASP B CA 1
ATOM 3701 C C . ASP B 1 143 ? -4.539 13.609 19.766 1 92.38 143 ASP B C 1
ATOM 3703 O O . ASP B 1 143 ? -4.941 13.578 18.609 1 92.38 143 ASP B O 1
ATOM 3707 N N . MET B 1 144 ? -3.295 13.414 20.188 1 91.19 144 MET B N 1
ATOM 3708 C CA . MET B 1 144 ? -2.371 13.102 19.094 1 91.19 144 MET B CA 1
ATOM 3709 C C . MET B 1 144 ? -1.25 12.188 19.578 1 91.19 144 MET B C 1
ATOM 3711 O O . MET B 1 144 ? -1.001 12.086 20.781 1 91.19 144 MET B O 1
ATOM 3715 N N . LEU B 1 145 ? -0.756 11.461 18.609 1 88.94 145 LEU B N 1
ATOM 3716 C CA . LEU B 1 145 ? 0.46 10.672 18.781 1 88.94 145 LEU B CA 1
ATOM 3717 C C . LEU B 1 145 ? 1.678 11.43 18.281 1 88.94 145 LEU B C 1
ATOM 3719 O O . LEU B 1 145 ? 1.675 11.93 17.156 1 88.94 145 LEU B O 1
ATOM 3723 N N . ILE B 1 146 ? 2.646 11.578 19.172 1 89.25 146 ILE B N 1
ATOM 3724 C CA . ILE B 1 146 ? 3.902 12.195 18.766 1 89.25 146 ILE B CA 1
ATOM 3725 C C . ILE B 1 146 ? 4.969 11.125 18.562 1 89.25 146 ILE B C 1
ATOM 3727 O O . ILE B 1 146 ? 5.227 10.32 19.469 1 89.25 146 ILE B O 1
ATOM 3731 N N . ARG B 1 147 ? 5.531 11.094 17.312 1 89.25 147 ARG B N 1
ATOM 3732 C CA . ARG B 1 147 ? 6.621 10.18 16.984 1 89.25 147 ARG B CA 1
ATOM 3733 C C . ARG B 1 147 ? 7.922 10.938 16.75 1 89.25 147 ARG B C 1
ATOM 3735 O O . ARG B 1 147 ? 7.918 12.031 16.188 1 89.25 147 ARG B O 1
ATOM 3742 N N . THR B 1 148 ? 8.992 10.312 17.219 1 88.19 148 THR B N 1
ATOM 3743 C CA . THR B 1 148 ? 10.297 10.953 17.047 1 88.19 148 THR B CA 1
ATOM 3744 C C . THR B 1 148 ? 11.344 9.945 16.578 1 88.19 148 THR B C 1
ATOM 3746 O O . THR B 1 148 ? 11.172 8.734 16.766 1 88.19 148 THR B O 1
ATOM 3749 N N . THR B 1 149 ? 12.344 10.383 15.852 1 85.5 149 THR B N 1
ATOM 3750 C CA . THR B 1 149 ? 13.438 9.508 15.461 1 85.5 149 THR B CA 1
ATOM 3751 C C . THR B 1 149 ? 14.453 9.359 16.594 1 85.5 149 THR B C 1
ATOM 3753 O O . THR B 1 149 ? 15.273 8.445 16.594 1 85.5 149 THR B O 1
ATOM 3756 N N . THR B 1 150 ? 14.508 10.367 17.469 1 74.06 150 THR B N 1
ATOM 3757 C CA . THR B 1 150 ? 15.438 10.312 18.594 1 74.06 150 THR B CA 1
ATOM 3758 C C . THR B 1 150 ? 14.68 10.336 19.922 1 74.06 150 THR B C 1
ATOM 3760 O O . THR B 1 150 ? 13.586 10.906 20.016 1 74.06 150 THR B O 1
ATOM 3763 N N . HIS B 1 151 ? 15.023 9.328 20.828 1 57.78 151 HIS B N 1
ATOM 3764 C CA . HIS B 1 151 ? 14.383 9.266 22.141 1 57.78 151 HIS B CA 1
ATOM 3765 C C . HIS B 1 151 ? 14.289 10.656 22.766 1 57.78 151 HIS B C 1
ATOM 3767 O O . HIS B 1 151 ? 15.297 11.359 22.891 1 57.78 151 HIS B O 1
ATOM 3773 N N . VAL B 1 152 ? 13.312 11.289 22.359 1 55.06 152 VAL B N 1
ATOM 3774 C CA . VAL B 1 152 ? 13.203 12.578 23.031 1 55.06 152 VAL B CA 1
ATOM 3775 C C . VAL B 1 152 ? 12.617 12.383 24.438 1 55.06 152 VAL B C 1
ATOM 3777 O O . VAL B 1 152 ? 11.812 11.469 24.656 1 55.06 152 VAL B O 1
ATOM 3780 N N . ASP B 1 153 ? 13.273 12.883 25.422 1 49.56 153 ASP B N 1
ATOM 3781 C CA . ASP B 1 153 ? 12.859 12.875 26.812 1 49.56 153 ASP B CA 1
ATOM 3782 C C . ASP B 1 153 ? 11.352 13.031 26.953 1 49.56 153 ASP B C 1
ATOM 3784 O O . ASP B 1 153 ? 10.727 12.422 27.828 1 49.56 153 ASP B O 1
ATOM 3788 N N . ASN B 1 154 ? 10.648 14.078 26.531 1 51.31 154 ASN B N 1
ATOM 3789 C CA . ASN B 1 154 ? 9.328 14.445 27.047 1 51.31 154 ASN B CA 1
ATOM 3790 C C . ASN B 1 154 ? 8.234 14.172 26 1 51.31 154 ASN B C 1
ATOM 3792 O O . ASN B 1 154 ? 7.258 14.914 25.922 1 51.31 154 ASN B O 1
ATOM 3796 N N . PRO B 1 155 ? 8.508 13.508 24.859 1 57.59 155 PRO B N 1
ATOM 3797 C CA . PRO B 1 155 ? 7.223 13.477 24.156 1 57.59 155 PRO B CA 1
ATOM 3798 C C . PRO B 1 155 ? 6.293 12.375 24.672 1 57.59 155 PRO B C 1
ATOM 3800 O O . PRO B 1 155 ? 6.762 11.328 25.125 1 57.59 155 PRO B O 1
ATOM 3803 N N . ALA B 1 156 ? 5.023 12.734 25.156 1 61.47 156 ALA B N 1
ATOM 3804 C CA . ALA B 1 156 ? 4.059 11.664 25.406 1 61.47 156 ALA B CA 1
ATOM 3805 C C . ALA B 1 156 ? 4.094 10.625 24.281 1 61.47 156 ALA B C 1
ATOM 3807 O O . ALA B 1 156 ? 3.873 10.945 23.109 1 61.47 156 ALA B O 1
ATOM 3808 N N . VAL B 1 157 ? 4.902 9.57 24.484 1 67.06 157 VAL B N 1
ATOM 3809 C CA . VAL B 1 157 ? 5.07 8.492 23.516 1 67.06 157 VAL B CA 1
ATOM 3810 C C . VAL B 1 157 ? 4.109 7.352 23.844 1 67.06 157 VAL B C 1
ATOM 3812 O O . VAL B 1 157 ? 4.07 6.863 24.969 1 67.06 157 VAL B O 1
ATOM 3815 N N . VAL B 1 158 ? 3.322 7.129 22.891 1 70.31 158 VAL B N 1
ATOM 3816 C CA . VAL B 1 158 ? 2.471 5.953 23.031 1 70.31 158 VAL B CA 1
ATOM 3817 C C . VAL B 1 158 ? 3.293 4.688 22.781 1 70.31 158 VAL B C 1
ATOM 3819 O O . VAL B 1 158 ? 3.955 4.562 21.75 1 70.31 158 VAL B O 1
ATOM 3822 N N . ARG B 1 159 ? 3.256 3.863 23.859 1 75.25 159 ARG B N 1
ATOM 3823 C CA . ARG B 1 159 ? 3.979 2.605 23.703 1 75.25 159 ARG B CA 1
ATOM 3824 C C . ARG B 1 159 ? 3.16 1.596 22.906 1 75.25 159 ARG B C 1
ATOM 3826 O O . ARG B 1 159 ? 1.93 1.587 22.984 1 75.25 159 ARG B O 1
ATOM 3833 N N . GLY B 1 160 ? 3.908 0.788 22.047 1 79.06 160 GLY B N 1
ATOM 3834 C CA . GLY B 1 160 ? 3.262 -0.249 21.25 1 79.06 160 GLY B CA 1
ATOM 3835 C C . GLY B 1 160 ? 3.881 -0.431 19.891 1 79.06 160 GLY B C 1
ATOM 3836 O O . GLY B 1 160 ? 4.941 0.131 19.594 1 79.06 160 GLY B O 1
ATOM 3837 N N . GLN B 1 161 ? 3.256 -1.41 19.203 1 85.12 161 GLN B N 1
ATOM 3838 C CA . GLN B 1 161 ? 3.695 -1.683 17.828 1 85.12 161 GLN B CA 1
ATOM 3839 C C . GLN B 1 161 ? 2.531 -1.597 16.859 1 85.12 161 GLN B C 1
ATOM 3841 O O . GLN B 1 161 ? 1.465 -2.166 17.094 1 85.12 161 GLN B O 1
ATOM 3846 N N . VAL B 1 162 ? 2.793 -0.752 15.898 1 85.44 162 VAL B N 1
ATOM 3847 C CA . VAL B 1 162 ? 1.771 -0.609 14.867 1 85.44 162 VAL B CA 1
ATOM 3848 C C . VAL B 1 162 ? 2.424 -0.606 13.484 1 85.44 162 VAL B C 1
ATOM 3850 O O . VAL B 1 162 ? 3.469 0.018 13.289 1 85.44 162 VAL B O 1
ATOM 3853 N N . THR B 1 163 ? 1.751 -1.35 12.547 1 89.12 163 THR B N 1
ATOM 3854 C CA . THR B 1 163 ? 2.178 -1.296 11.156 1 89.12 163 THR B CA 1
ATOM 3855 C C . THR B 1 163 ? 1.136 -0.585 10.297 1 89.12 163 THR B C 1
ATOM 3857 O O . THR B 1 163 ? -0.067 -0.746 10.516 1 89.12 163 THR B O 1
ATOM 3860 N N . HIS B 1 164 ? 1.637 0.225 9.422 1 88 164 HIS B N 1
ATOM 3861 C CA . HIS B 1 164 ? 0.708 0.922 8.539 1 88 164 HIS B CA 1
ATOM 3862 C C . HIS B 1 164 ? 1.376 1.297 7.219 1 88 164 HIS B C 1
ATOM 3864 O O . HIS B 1 164 ? 2.604 1.385 7.141 1 88 164 HIS B O 1
ATOM 3870 N N . PRO B 1 165 ? 0.594 1.46 6.145 1 91 165 PRO B N 1
ATOM 3871 C CA . PRO B 1 165 ? 1.158 1.979 4.898 1 91 165 PRO B CA 1
ATOM 3872 C C . PRO B 1 165 ? 1.771 3.369 5.062 1 91 165 PRO B C 1
ATOM 3874 O O . PRO B 1 165 ? 1.167 4.242 5.688 1 91 165 PRO B O 1
ATOM 3877 N N . ALA B 1 166 ? 2.842 3.57 4.469 1 94.19 166 ALA B N 1
ATOM 3878 C CA . ALA B 1 166 ? 3.607 4.801 4.652 1 94.19 166 ALA B CA 1
ATOM 3879 C C . ALA B 1 166 ? 3.137 5.891 3.693 1 94.19 166 ALA B C 1
ATOM 3881 O O . ALA B 1 166 ? 2.809 5.609 2.539 1 94.19 166 ALA B O 1
ATOM 3882 N N . SER B 1 167 ? 3.129 7.086 4.188 1 95.06 167 SER B N 1
ATOM 3883 C CA . SER B 1 167 ? 3.24 8.258 3.322 1 95.06 167 SER B CA 1
ATOM 3884 C C . SER B 1 167 ? 4.695 8.547 2.969 1 95.06 167 SER B C 1
ATOM 3886 O O . SER B 1 167 ? 5.609 7.977 3.564 1 95.06 167 SER B O 1
ATOM 3888 N N . LEU B 1 168 ? 4.891 9.398 1.964 1 96.56 168 LEU B N 1
ATOM 3889 C CA . LEU B 1 168 ? 6.258 9.812 1.683 1 96.56 168 LEU B CA 1
ATOM 3890 C C . LEU B 1 168 ? 6.902 10.438 2.914 1 96.56 168 LEU B C 1
ATOM 3892 O O . LEU B 1 168 ? 8.086 10.227 3.18 1 96.56 168 LEU B O 1
ATOM 3896 N N . SER B 1 169 ? 6.148 11.211 3.688 1 95.94 169 SER B N 1
ATOM 3897 C CA . SER B 1 169 ? 6.676 11.805 4.91 1 95.94 169 SER B CA 1
ATOM 3898 C C . SER B 1 169 ? 7.125 10.734 5.898 1 95.94 169 SER B C 1
ATOM 3900 O O . SER B 1 169 ? 8.148 10.891 6.566 1 95.94 169 SER B O 1
ATOM 3902 N N . ASP B 1 170 ? 6.324 9.695 5.992 1 94.75 170 ASP B N 1
ATOM 3903 C CA . ASP B 1 170 ? 6.719 8.57 6.832 1 94.75 170 ASP B CA 1
ATOM 3904 C C . ASP B 1 170 ? 8.023 7.945 6.336 1 94.75 170 ASP B C 1
ATOM 3906 O O . ASP B 1 170 ? 8.906 7.621 7.137 1 94.75 170 ASP B O 1
ATOM 3910 N N . TYR B 1 171 ? 8 7.754 5.027 1 96.38 171 TYR B N 1
ATOM 3911 C CA . TYR B 1 171 ? 9.18 7.164 4.406 1 96.38 171 TYR B CA 1
ATOM 3912 C C . TYR B 1 171 ? 10.422 8.008 4.684 1 96.38 171 TYR B C 1
ATOM 3914 O O . TYR B 1 171 ? 11.469 7.477 5.066 1 96.38 171 TYR B O 1
ATOM 3922 N N . ILE B 1 172 ? 10.352 9.289 4.59 1 97.19 172 ILE B N 1
ATOM 3923 C CA . ILE B 1 172 ? 11.453 10.219 4.852 1 97.19 172 ILE B CA 1
ATOM 3924 C C . ILE B 1 172 ? 11.836 10.156 6.328 1 97.19 172 ILE B C 1
ATOM 3926 O O . ILE B 1 172 ? 13.016 10.117 6.668 1 97.19 172 ILE B O 1
ATOM 3930 N N . GLU B 1 173 ? 10.836 10.156 7.156 1 95.69 173 GLU B N 1
ATOM 3931 C CA . GLU B 1 173 ? 11.094 10.078 8.594 1 95.69 173 GLU B CA 1
ATOM 3932 C C . GLU B 1 173 ? 11.953 8.867 8.93 1 95.69 173 GLU B C 1
ATOM 3934 O O . GLU B 1 173 ? 12.922 8.977 9.688 1 95.69 173 GLU B O 1
ATOM 3939 N N . TYR B 1 174 ? 11.57 7.727 8.383 1 95.94 174 TYR B N 1
ATOM 3940 C CA . TYR B 1 174 ? 12.328 6.508 8.633 1 95.94 174 TYR B CA 1
ATOM 3941 C C . TYR B 1 174 ? 13.773 6.66 8.18 1 95.94 174 TYR B C 1
ATOM 3943 O O . TYR B 1 174 ? 14.703 6.309 8.914 1 95.94 174 TYR B O 1
ATOM 3951 N N . GLN B 1 175 ? 13.969 7.184 7.008 1 95.88 175 GLN B N 1
ATOM 3952 C CA . GLN B 1 175 ? 15.32 7.367 6.48 1 95.88 175 GLN B CA 1
ATOM 3953 C C . GLN B 1 175 ? 16.109 8.359 7.324 1 95.88 175 GLN B C 1
ATOM 3955 O O . GLN B 1 175 ? 17.312 8.172 7.543 1 95.88 175 GLN B O 1
ATOM 3960 N N . LEU B 1 176 ? 15.453 9.383 7.77 1 95.19 176 LEU B N 1
ATOM 3961 C CA . LEU B 1 176 ? 16.094 10.359 8.641 1 95.19 176 LEU B CA 1
ATOM 3962 C C . LEU B 1 176 ? 16.562 9.703 9.938 1 95.19 176 LEU B C 1
ATOM 3964 O O . LEU B 1 176 ? 17.672 9.961 10.406 1 95.19 176 LEU B O 1
ATOM 3968 N N . GLY B 1 177 ? 15.727 8.906 10.477 1 92.56 177 GLY B N 1
ATOM 3969 C CA . GLY B 1 177 ? 16.109 8.18 11.672 1 92.56 177 GLY B CA 1
ATOM 3970 C C . GLY B 1 177 ? 17.328 7.309 11.484 1 92.56 177 GLY B C 1
ATOM 3971 O O . GLY B 1 177 ? 18.219 7.27 12.344 1 92.56 177 GLY B O 1
ATOM 3972 N N . GLN B 1 178 ? 17.391 6.656 10.344 1 92.56 178 GLN B N 1
ATOM 3973 C CA . GLN B 1 178 ? 18.531 5.805 10.016 1 92.56 178 GLN B CA 1
ATOM 3974 C C . GLN B 1 178 ? 19.797 6.621 9.875 1 92.56 178 GLN B C 1
ATOM 3976 O O . GLN B 1 178 ? 20.906 6.117 10.117 1 92.56 178 GLN B O 1
ATOM 3981 N N . SER B 1 179 ? 19.641 7.867 9.57 1 90.81 179 SER B N 1
ATOM 3982 C CA . SER B 1 179 ? 20.781 8.727 9.305 1 90.81 179 SER B CA 1
ATOM 3983 C C . SER B 1 179 ? 21.094 9.617 10.5 1 90.81 179 SER B C 1
ATOM 3985 O O . SER B 1 179 ? 21.938 10.508 10.414 1 90.81 179 SER B O 1
ATOM 3987 N N . GLY B 1 180 ? 20.328 9.578 11.547 1 86.81 180 GLY B N 1
ATOM 3988 C CA . GLY B 1 180 ? 20.625 10.289 12.773 1 86.81 180 GLY B CA 1
ATOM 3989 C C . GLY B 1 180 ? 19.984 11.664 12.844 1 86.81 180 GLY B C 1
ATOM 3990 O O . GLY B 1 180 ? 20.328 12.469 13.711 1 86.81 180 GLY B O 1
ATOM 3991 N N . TYR B 1 181 ? 19.125 12.023 11.93 1 88.19 181 TYR B N 1
ATOM 3992 C CA . TYR B 1 181 ? 18.422 13.305 11.961 1 88.19 181 TYR B CA 1
ATOM 3993 C C . TYR B 1 181 ? 17.234 13.25 12.922 1 88.19 181 TYR B C 1
ATOM 3995 O O . TYR B 1 181 ? 16.609 12.203 13.094 1 88.19 181 TYR B O 1
ATOM 4003 N N . GLN B 1 182 ? 16.938 14.406 13.445 1 88.94 182 GLN B N 1
ATOM 4004 C CA . GLN B 1 182 ? 15.773 14.531 14.312 1 88.94 182 GLN B CA 1
ATOM 4005 C C . GLN B 1 182 ? 14.523 14.867 13.508 1 88.94 182 GLN B C 1
ATOM 4007 O O . GLN B 1 182 ? 14.508 15.852 12.766 1 88.94 182 GLN B O 1
ATOM 4012 N N . ALA B 1 183 ? 13.641 14.039 13.641 1 93.81 183 ALA B N 1
ATOM 4013 C CA . ALA B 1 183 ? 12.336 14.281 13.031 1 93.81 183 ALA B CA 1
ATOM 4014 C C . ALA B 1 183 ? 11.211 14.039 14.031 1 93.81 183 ALA B C 1
ATOM 4016 O O . ALA B 1 183 ? 11.281 13.133 14.859 1 93.81 183 ALA B O 1
ATOM 4017 N N . ILE B 1 184 ? 10.219 14.914 13.984 1 92.62 184 ILE B N 1
ATOM 4018 C CA . ILE B 1 184 ? 9.031 14.812 14.828 1 92.62 184 ILE B CA 1
ATOM 4019 C C . ILE B 1 184 ? 7.785 14.711 13.953 1 92.62 184 ILE B C 1
ATOM 4021 O O . ILE B 1 184 ? 7.574 15.547 13.062 1 92.62 184 ILE B O 1
ATOM 4025 N N . ASN B 1 185 ? 7.07 13.695 14.148 1 94 185 ASN B N 1
ATOM 4026 C CA . ASN B 1 185 ? 5.785 13.555 13.477 1 94 185 ASN B CA 1
ATOM 4027 C C . ASN B 1 185 ? 4.621 13.766 14.438 1 94 185 ASN B C 1
ATOM 4029 O O . ASN B 1 185 ? 4.586 13.164 15.516 1 94 185 ASN B O 1
ATOM 4033 N N . ILE B 1 186 ? 3.754 14.656 14.055 1 92.62 186 ILE B N 1
ATOM 4034 C CA . ILE B 1 186 ? 2.535 14.914 14.812 1 92.62 186 ILE B CA 1
ATOM 4035 C C . ILE B 1 186 ? 1.346 14.25 14.125 1 92.62 186 ILE B C 1
ATOM 4037 O O . ILE B 1 186 ? 0.948 14.664 13.031 1 92.62 186 ILE B O 1
ATOM 4041 N N . ARG B 1 187 ? 0.797 13.305 14.773 1 92.81 187 ARG B N 1
ATOM 4042 C CA . ARG B 1 187 ? -0.349 12.594 14.219 1 92.81 187 ARG B CA 1
ATOM 4043 C C . ARG B 1 187 ? -1.584 12.773 15.094 1 92.81 187 ARG B C 1
ATOM 4045 O O . ARG B 1 187 ? -1.696 12.156 16.156 1 92.81 187 ARG B O 1
ATOM 4052 N N . VAL B 1 188 ? -2.525 13.5 14.609 1 94.38 188 VAL B N 1
ATOM 4053 C CA . VAL B 1 188 ? -3.727 13.766 15.391 1 94.38 188 VAL B CA 1
ATOM 4054 C C . VAL B 1 188 ? -4.781 12.703 15.102 1 94.38 188 VAL B C 1
ATOM 4056 O O . VAL B 1 188 ? -4.961 12.297 13.945 1 94.38 188 VAL B O 1
ATOM 4059 N N . ARG B 1 189 ? -5.395 12.195 16.125 1 93.88 189 ARG B N 1
ATOM 4060 C CA . ARG B 1 189 ? -6.48 11.234 15.938 1 93.88 189 ARG B CA 1
ATOM 4061 C C . ARG B 1 189 ? -7.73 11.922 15.398 1 93.88 189 ARG B C 1
ATOM 4063 O O . ARG B 1 189 ? -8.117 12.992 15.875 1 93.88 189 ARG B O 1
ATOM 4070 N N . VAL B 1 190 ? -8.289 11.312 14.398 1 95.31 190 VAL B N 1
ATOM 4071 C CA . VAL B 1 190 ? -9.469 11.82 13.711 1 95.31 190 VAL B CA 1
ATOM 4072 C C . VAL B 1 190 ? -10.641 10.859 13.906 1 95.31 190 VAL B C 1
ATOM 4074 O O . VAL B 1 190 ? -10.492 9.648 13.703 1 95.31 190 VAL B O 1
ATOM 4077 N N . PRO B 1 191 ? -11.82 11.445 14.312 1 95.5 191 PRO B N 1
ATOM 4078 C CA . PRO B 1 191 ? -12.977 10.547 14.414 1 95.5 191 PRO B CA 1
ATOM 4079 C C . PRO B 1 191 ? -13.219 9.766 13.125 1 95.5 191 PRO B C 1
ATOM 4081 O O . PRO B 1 191 ? -13.195 10.336 12.031 1 95.5 191 PRO B O 1
ATOM 4084 N N . LEU B 1 192 ? -13.523 8.492 13.289 1 93.81 192 LEU B N 1
ATOM 4085 C CA . LEU B 1 192 ? -13.703 7.594 12.156 1 93.81 192 LEU B CA 1
ATOM 4086 C C . LEU B 1 192 ? -14.758 8.133 11.195 1 93.81 192 LEU B C 1
ATOM 4088 O O . LEU B 1 192 ? -14.586 8.062 9.977 1 93.81 192 LEU B O 1
ATOM 4092 N N . TYR B 1 193 ? -15.797 8.703 11.734 1 92.75 193 TYR B N 1
ATOM 4093 C CA . TYR B 1 193 ? -16.906 9.156 10.906 1 92.75 193 TYR B CA 1
ATOM 4094 C C . TYR B 1 193 ? -16.562 10.445 10.18 1 92.75 193 TYR B C 1
ATOM 4096 O O . TYR B 1 193 ? -17.328 10.938 9.352 1 92.75 193 TYR B O 1
ATOM 4104 N N . MET B 1 194 ? -15.391 10.984 10.422 1 93.62 194 MET B N 1
ATOM 4105 C CA . MET B 1 194 ? -14.93 12.188 9.727 1 93.62 194 MET B CA 1
ATOM 4106 C C . MET B 1 194 ? -13.711 11.875 8.867 1 93.62 194 MET B C 1
ATOM 4108 O O . MET B 1 194 ? -13.18 12.766 8.195 1 93.62 194 MET B O 1
ATOM 4112 N N . SER B 1 195 ? -13.266 10.68 8.891 1 91 195 SER B N 1
ATOM 4113 C CA . SER B 1 195 ? -11.969 10.336 8.312 1 91 195 SER B CA 1
ATOM 4114 C C . SER B 1 195 ? -12.023 10.328 6.789 1 91 195 SER B C 1
ATOM 4116 O O . SER B 1 195 ? -11.016 10.555 6.121 1 91 195 SER B O 1
ATOM 4118 N N . ARG B 1 196 ? -13.141 10.078 6.199 1 83.56 196 ARG B N 1
ATOM 4119 C CA . ARG B 1 196 ? -13.242 10.008 4.746 1 83.56 196 ARG B CA 1
ATOM 4120 C C . ARG B 1 196 ? -13.938 11.25 4.188 1 83.56 196 ARG B C 1
ATOM 4122 O O . ARG B 1 196 ? -14.258 11.305 2.998 1 83.56 196 ARG B O 1
ATOM 4129 N N . SER B 1 197 ? -14.055 12.195 5.078 1 78.56 197 SER B N 1
ATOM 4130 C CA . SER B 1 197 ? -14.711 13.438 4.668 1 78.56 197 SER B CA 1
ATOM 4131 C C . SER B 1 197 ? -13.727 14.391 4 1 78.56 197 SER B C 1
ATOM 4133 O O . SER B 1 197 ? -12.539 14.398 4.332 1 78.56 197 SER B O 1
ATOM 4135 N N . ASP B 1 198 ? -14.289 15.125 3.076 1 78.5 198 ASP B N 1
ATOM 4136 C CA . ASP B 1 198 ? -13.484 16.188 2.467 1 78.5 198 ASP B CA 1
ATOM 4137 C C . ASP B 1 198 ? -13.383 17.391 3.387 1 78.5 198 ASP B C 1
ATOM 4139 O O . ASP B 1 198 ? -12.531 18.266 3.191 1 78.5 198 ASP B O 1
ATOM 4143 N N . MET B 1 199 ? -14.289 17.469 4.27 1 87.19 199 MET B N 1
ATOM 4144 C CA . MET B 1 199 ? -14.227 18.547 5.242 1 87.19 199 MET B CA 1
ATOM 4145 C C . MET B 1 199 ? -13.219 18.25 6.34 1 87.19 199 MET B C 1
ATOM 4147 O O . MET B 1 199 ? -13.266 17.188 6.957 1 87.19 199 MET B O 1
ATOM 4151 N N . PRO B 1 200 ? -12.336 19.156 6.555 1 94.5 200 PRO B N 1
ATOM 4152 C CA . PRO B 1 200 ? -11.305 18.922 7.566 1 94.5 200 PRO B CA 1
ATOM 4153 C C . PRO B 1 200 ? -11.891 18.766 8.969 1 94.5 200 PRO B C 1
ATOM 4155 O O . PRO B 1 200 ? -12.953 19.312 9.266 1 94.5 200 PRO B O 1
ATOM 4158 N N . PHE B 1 201 ? -11.305 17.922 9.758 1 96.88 201 PHE B N 1
ATOM 4159 C CA . PHE B 1 201 ? -11.523 17.922 11.203 1 96.88 201 PHE B CA 1
ATOM 4160 C C . PHE B 1 201 ? -10.828 19.109 11.859 1 96.88 201 PHE B C 1
ATOM 4162 O O . PHE B 1 201 ? -9.68 19 12.281 1 96.88 201 PHE B O 1
ATOM 4169 N N . PHE B 1 202 ? -11.523 20.203 12.047 1 96.69 202 PHE B N 1
ATOM 4170 C CA . PHE B 1 202 ? -10.922 21.5 12.367 1 96.69 202 PHE B CA 1
ATOM 4171 C C . PHE B 1 202 ? -10.367 21.5 13.789 1 96.69 202 PHE B C 1
ATOM 4173 O O . PHE B 1 202 ? -9.344 22.125 14.062 1 96.69 202 PHE B O 1
ATOM 4180 N N . SER B 1 203 ? -11.039 20.812 14.695 1 95.94 203 SER B N 1
ATOM 4181 C CA . SER B 1 203 ? -10.492 20.688 16.047 1 95.94 203 SER B CA 1
ATOM 4182 C C . SER B 1 203 ? -9.117 20.031 16.031 1 95.94 203 SER B C 1
ATOM 4184 O O . SER B 1 203 ? -8.219 20.438 16.766 1 95.94 203 SER B O 1
ATOM 4186 N N . GLY B 1 204 ? -9.023 19.047 15.227 1 96.38 204 GLY B N 1
ATOM 4187 C CA . GLY B 1 204 ? -7.734 18.391 15.078 1 96.38 204 GLY B CA 1
ATOM 4188 C C . GLY B 1 204 ? -6.668 19.297 14.484 1 96.38 204 GLY B C 1
ATOM 4189 O O . GLY B 1 204 ? -5.535 19.328 14.977 1 96.38 204 GLY B O 1
ATOM 4190 N N . ALA B 1 205 ? -7 20.016 13.438 1 96.25 205 ALA B N 1
ATOM 4191 C CA . ALA B 1 205 ? -6.062 20.938 12.805 1 96.25 205 ALA B CA 1
ATOM 4192 C C . ALA B 1 205 ? -5.59 22 13.789 1 96.25 205 ALA B C 1
ATOM 4194 O O . ALA B 1 205 ? -4.402 22.328 13.844 1 96.25 205 ALA B O 1
ATOM 4195 N N . LEU B 1 206 ? -6.555 22.516 14.547 1 95.69 206 LEU B N 1
ATOM 4196 C CA . LEU B 1 206 ? -6.23 23.516 15.562 1 95.69 206 LEU B CA 1
ATOM 4197 C C . LEU B 1 206 ? -5.234 22.969 16.578 1 95.69 206 LEU B C 1
ATOM 4199 O O . LEU B 1 206 ? -4.246 23.625 16.906 1 95.69 206 LEU B O 1
ATOM 4203 N N . ALA B 1 207 ? -5.473 21.797 16.969 1 94.56 207 ALA B N 1
ATOM 4204 C CA . ALA B 1 207 ? -4.598 21.156 17.938 1 94.56 207 ALA B CA 1
ATOM 4205 C C . ALA B 1 207 ? -3.193 20.969 17.375 1 94.56 207 ALA B C 1
ATOM 4207 O O . ALA B 1 207 ? -2.199 21.156 18.078 1 94.56 207 ALA B O 1
ATOM 4208 N N . VAL B 1 208 ? -3.119 20.625 16.141 1 95 208 VAL B N 1
ATOM 4209 C CA . VAL B 1 208 ? -1.837 20.375 15.492 1 95 208 VAL B CA 1
ATOM 4210 C C . VAL B 1 208 ? -1.041 21.672 15.398 1 95 208 VAL B C 1
ATOM 4212 O O . VAL B 1 208 ? 0.158 21.703 15.688 1 95 208 VAL B O 1
ATOM 4215 N N . VAL B 1 209 ? -1.723 22.734 15.016 1 95.12 209 VAL B N 1
ATOM 4216 C CA . VAL B 1 209 ? -1.057 24.031 14.891 1 95.12 209 VAL B CA 1
ATOM 4217 C C . VAL B 1 209 ? -0.478 24.453 16.234 1 95.12 209 VAL B C 1
ATOM 4219 O O . VAL B 1 209 ? 0.671 24.891 16.312 1 95.12 209 VAL B O 1
ATOM 4222 N N . ARG B 1 210 ? -1.228 24.25 17.25 1 92.88 210 ARG B N 1
ATOM 4223 C CA . ARG B 1 210 ? -0.774 24.594 18.594 1 92.88 210 ARG B CA 1
ATOM 4224 C C . ARG B 1 210 ? 0.378 23.703 19.031 1 92.88 210 ARG B C 1
ATOM 4226 O O . ARG B 1 210 ? 1.366 24.172 19.594 1 92.88 210 ARG B O 1
ATOM 4233 N N . GLN B 1 211 ? 0.24 22.453 18.781 1 91.81 211 GLN B N 1
ATOM 4234 C CA . GLN B 1 211 ? 1.264 21.5 19.188 1 91.81 211 GLN B CA 1
ATOM 4235 C C . GLN B 1 211 ? 2.572 21.75 18.438 1 91.81 211 GLN B C 1
ATOM 4237 O O . GLN B 1 211 ? 3.654 21.562 19 1 91.81 211 GLN B O 1
ATOM 4242 N N . LEU B 1 212 ? 2.51 22.078 17.172 1 93.38 212 LEU B N 1
ATOM 4243 C CA . LEU B 1 212 ? 3.691 22.391 16.375 1 93.38 212 LEU B CA 1
ATOM 4244 C C . LEU B 1 212 ? 4.523 23.484 17.031 1 93.38 212 LEU B C 1
ATOM 4246 O O . LEU B 1 212 ? 5.738 23.344 17.188 1 93.38 212 LEU B O 1
ATOM 4250 N N . ALA B 1 213 ? 3.877 24.5 17.484 1 92.44 213 ALA B N 1
ATOM 4251 C CA . ALA B 1 213 ? 4.559 25.594 18.156 1 92.44 213 ALA B CA 1
ATOM 4252 C C . ALA B 1 213 ? 5.133 25.125 19.5 1 92.44 213 ALA B C 1
ATOM 4254 O O . ALA B 1 213 ? 6.27 25.469 19.844 1 92.44 213 ALA B O 1
ATOM 4255 N N . ALA B 1 214 ? 4.367 24.359 20.188 1 89.75 214 ALA B N 1
ATOM 4256 C CA . ALA B 1 214 ? 4.766 23.891 21.516 1 89.75 214 ALA B CA 1
ATOM 4257 C C . ALA B 1 214 ? 6.008 23.016 21.438 1 89.75 214 ALA B C 1
ATOM 4259 O O . ALA B 1 214 ? 6.812 22.969 22.359 1 89.75 214 ALA B O 1
ATOM 4260 N N . LEU B 1 215 ? 6.215 22.375 20.328 1 88.31 215 LEU B N 1
ATOM 4261 C CA . LEU B 1 215 ? 7.336 21.453 20.156 1 88.31 215 LEU B CA 1
ATOM 4262 C C . LEU B 1 215 ? 8.547 22.188 19.578 1 88.31 215 LEU B C 1
ATOM 4264 O O . LEU B 1 215 ? 9.539 21.547 19.203 1 88.31 215 LEU B O 1
ATOM 4268 N N . GLY B 1 216 ? 8.438 23.484 19.469 1 90.31 216 GLY B N 1
ATOM 4269 C CA . GLY B 1 216 ? 9.555 24.281 19 1 90.31 216 GLY B CA 1
ATOM 4270 C C . GLY B 1 216 ? 9.555 24.484 17.5 1 90.31 216 GLY B C 1
ATOM 4271 O O . GLY B 1 216 ? 10.57 24.875 16.922 1 90.31 216 GLY B O 1
ATOM 4272 N N . GLY B 1 217 ? 8.453 24.141 16.875 1 94.5 217 GLY B N 1
ATOM 4273 C CA . GLY B 1 217 ? 8.289 24.438 15.461 1 94.5 217 GLY B CA 1
ATOM 4274 C C . GLY B 1 217 ? 7.82 25.859 15.203 1 94.5 217 GLY B C 1
ATOM 4275 O O . GLY B 1 217 ? 7.859 26.703 16.094 1 94.5 217 GLY B O 1
ATOM 4276 N N . PRO B 1 218 ? 7.488 26.094 13.984 1 96.81 218 PRO B N 1
ATOM 4277 C CA . PRO B 1 218 ? 7.051 27.453 13.641 1 96.81 218 PRO B CA 1
ATOM 4278 C C . PRO B 1 218 ? 5.699 27.812 14.258 1 96.81 218 PRO B C 1
ATOM 4280 O O . PRO B 1 218 ? 4.852 26.938 14.445 1 96.81 218 PRO B O 1
ATOM 4283 N N . THR B 1 219 ? 5.531 29.078 14.508 1 96.44 219 THR B N 1
ATOM 4284 C CA . THR B 1 219 ? 4.246 29.609 14.945 1 96.44 219 THR B CA 1
ATOM 4285 C C . THR B 1 219 ? 3.432 30.109 13.758 1 96.44 219 THR B C 1
ATOM 4287 O O . THR B 1 219 ? 3.783 31.109 13.133 1 96.44 219 THR B O 1
ATOM 4290 N N . ILE B 1 220 ? 2.375 29.406 13.477 1 95.38 220 ILE B N 1
ATOM 4291 C CA . ILE B 1 220 ? 1.597 29.766 12.305 1 95.38 220 ILE B CA 1
ATOM 4292 C C . ILE B 1 220 ? 0.24 30.312 12.734 1 95.38 220 ILE B C 1
ATOM 4294 O O . ILE B 1 220 ? -0.243 30.016 13.828 1 95.38 220 ILE B O 1
ATOM 4298 N N . PRO B 1 221 ? -0.302 31.219 11.961 1 94.94 221 PRO B N 1
ATOM 4299 C CA . PRO B 1 221 ? -1.61 31.766 12.32 1 94.94 221 PRO B CA 1
ATOM 4300 C C . PRO B 1 221 ? -2.727 30.734 12.273 1 94.94 221 PRO B C 1
ATOM 4302 O O . PRO B 1 221 ? -2.676 29.797 11.469 1 94.94 221 PRO B O 1
ATOM 4305 N N . LEU B 1 222 ? -3.68 30.922 13.117 1 91.62 222 LEU B N 1
ATOM 4306 C CA . LEU B 1 222 ? -4.789 29.984 13.18 1 91.62 222 LEU B CA 1
ATOM 4307 C C . LEU B 1 222 ? -5.789 30.234 12.062 1 91.62 222 LEU B C 1
ATOM 4309 O O . LEU B 1 222 ? -6.574 29.359 11.703 1 91.62 222 LEU B O 1
ATOM 4313 N N . GLY B 1 223 ? -5.742 31.406 11.492 1 86.38 223 GLY B N 1
ATOM 4314 C CA . GLY B 1 223 ? -6.727 31.766 10.484 1 86.38 223 GLY B CA 1
ATOM 4315 C C . GLY B 1 223 ? -8.156 31.625 10.969 1 86.38 223 GLY B C 1
ATOM 4316 O O . GLY B 1 223 ? -8.508 32.156 12.023 1 86.38 223 GLY B O 1
ATOM 4317 N N . ASP B 1 224 ? -9 30.906 10.117 1 90.5 224 ASP B N 1
ATOM 4318 C CA . ASP B 1 224 ? -10.422 30.75 10.414 1 90.5 224 ASP B CA 1
ATOM 4319 C C . ASP B 1 224 ? -10.695 29.406 11.07 1 90.5 224 ASP B C 1
ATOM 4321 O O . ASP B 1 224 ? -11.844 28.953 11.117 1 90.5 224 ASP B O 1
ATOM 4325 N N . LEU B 1 225 ? -9.633 28.781 11.523 1 93.88 225 LEU B N 1
ATOM 4326 C CA . LEU B 1 225 ? -9.789 27.438 12.047 1 93.88 225 LEU B CA 1
ATOM 4327 C C . LEU B 1 225 ? -10.742 27.422 13.242 1 93.88 225 LEU B C 1
ATOM 4329 O O . LEU B 1 225 ? -11.562 26.516 13.367 1 93.88 225 LEU B O 1
ATOM 4333 N N . GLU B 1 226 ? -10.648 28.422 14.078 1 93.25 226 GLU B N 1
ATOM 4334 C CA . GLU B 1 226 ? -11.5 28.453 15.266 1 93.25 226 GLU B CA 1
ATOM 4335 C C . GLU B 1 226 ? -12.969 28.641 14.891 1 93.25 226 GLU B C 1
ATOM 4337 O O . GLU B 1 226 ? -13.844 27.969 15.445 1 93.25 226 GLU B O 1
ATOM 4342 N N . GLN B 1 227 ? -13.188 29.516 13.961 1 95.19 227 GLN B N 1
ATOM 4343 C CA . GLN B 1 227 ? -14.547 29.75 13.484 1 95.19 227 GLN B CA 1
ATOM 4344 C C . GLN B 1 227 ? -15.109 28.484 12.828 1 95.19 227 GLN B C 1
ATOM 4346 O O . GLN B 1 227 ? -16.266 28.125 13.062 1 95.19 227 GLN B O 1
ATOM 4351 N N . HIS B 1 228 ? -14.312 27.875 12.016 1 95.81 228 HIS B N 1
ATOM 4352 C CA . HIS B 1 228 ? -14.742 26.641 11.336 1 95.81 228 HIS B CA 1
ATOM 4353 C C . HIS B 1 228 ? -15 25.531 12.336 1 95.81 228 HIS B C 1
ATOM 4355 O O . HIS B 1 228 ? -15.906 24.719 12.141 1 95.81 228 HIS B O 1
ATOM 4361 N N . GLU B 1 229 ? -14.18 25.453 13.367 1 95.81 229 GLU B N 1
ATOM 4362 C CA . GLU B 1 229 ? -14.391 24.453 14.414 1 95.81 229 GLU B CA 1
ATOM 4363 C C . GLU B 1 229 ? -15.758 24.625 15.062 1 95.81 229 GLU B C 1
ATOM 4365 O O . GLU B 1 229 ? -16.484 23.641 15.234 1 95.81 229 GLU B O 1
ATOM 4370 N N . ASP B 1 230 ? -16.078 25.875 15.445 1 95.5 230 ASP B N 1
ATOM 4371 C CA . ASP B 1 230 ? -17.359 26.172 16.078 1 95.5 230 ASP B CA 1
ATOM 4372 C C . ASP B 1 230 ? -18.531 25.781 15.164 1 95.5 230 ASP B C 1
ATOM 4374 O O . ASP B 1 230 ? -19.469 25.125 15.609 1 95.5 230 ASP B O 1
ATOM 4378 N N . GLN B 1 231 ? -18.391 26.188 13.93 1 96.62 231 GLN B N 1
ATOM 4379 C CA . GLN B 1 231 ? -19.453 25.891 12.969 1 96.62 231 GLN B CA 1
ATOM 4380 C C . GLN B 1 231 ? -19.609 24.375 12.766 1 96.62 231 GLN B C 1
ATOM 4382 O O . GLN B 1 231 ? -20.719 23.875 12.695 1 96.62 231 GLN B O 1
ATOM 4387 N N . GLN B 1 232 ? -18.5 23.688 12.664 1 96.62 232 GLN B N 1
ATOM 4388 C CA . GLN B 1 232 ? -18.531 22.25 12.484 1 96.62 232 GLN B CA 1
ATOM 4389 C C . GLN B 1 232 ? -19.156 21.547 13.688 1 96.62 232 GLN B C 1
ATOM 4391 O O . GLN B 1 232 ? -19.906 20.594 13.539 1 96.62 232 GLN B O 1
ATOM 4396 N N . GLY B 1 233 ? -18.859 22.047 14.883 1 95.75 233 GLY B N 1
ATOM 4397 C CA . GLY B 1 233 ? -19.484 21.516 16.094 1 95.75 233 GLY B CA 1
ATOM 4398 C C . GLY B 1 233 ? -20.984 21.625 16.078 1 95.75 233 GLY B C 1
ATOM 4399 O O . GLY B 1 233 ? -21.688 20.688 16.438 1 95.75 233 GLY B O 1
ATOM 4400 N N . LEU B 1 234 ? -21.469 22.766 15.633 1 96.12 234 LEU B N 1
ATOM 4401 C CA . LEU B 1 234 ? -22.906 23.016 15.555 1 96.12 234 LEU B CA 1
ATOM 4402 C C . LEU B 1 234 ? -23.562 22.109 14.523 1 96.12 234 LEU B C 1
ATOM 4404 O O . LEU B 1 234 ? -24.625 21.547 14.773 1 96.12 234 LEU B O 1
ATOM 4408 N N . GLU B 1 235 ? -22.922 21.969 13.422 1 95.75 235 GLU B N 1
ATOM 4409 C CA . GLU B 1 235 ? -23.453 21.125 12.359 1 95.75 235 GLU B CA 1
ATOM 4410 C C . GLU B 1 235 ? -23.547 19.672 12.812 1 95.75 235 GLU B C 1
ATOM 4412 O O . GLU B 1 235 ? -24.562 19 12.57 1 95.75 235 GLU B O 1
ATOM 4417 N N . LEU B 1 236 ? -22.531 19.203 13.453 1 96.06 236 LEU B N 1
ATOM 4418 C CA . LEU B 1 236 ? -22.5 17.828 13.914 1 96.06 236 LEU B CA 1
ATOM 4419 C C . LEU B 1 236 ? -23.531 17.594 15.016 1 96.06 236 LEU B C 1
ATOM 4421 O O . LEU B 1 236 ? -24.125 16.516 15.102 1 96.06 236 LEU B O 1
ATOM 4425 N N . ALA B 1 237 ? -23.734 18.594 15.883 1 95.81 237 ALA B N 1
ATOM 4426 C CA . ALA B 1 237 ? -24.781 18.516 16.906 1 95.81 237 ALA B CA 1
ATOM 4427 C C . ALA B 1 237 ? -26.156 18.391 16.281 1 95.81 237 ALA B C 1
ATOM 4429 O O . ALA B 1 237 ? -27 17.625 16.75 1 95.81 237 ALA B O 1
ATOM 4430 N N . ASN B 1 238 ? -26.375 19.172 15.25 1 96.88 238 ASN B N 1
ATOM 4431 C CA . ASN B 1 238 ? -27.641 19.109 14.531 1 96.88 238 ASN B CA 1
ATOM 4432 C C . ASN B 1 238 ? -27.859 17.734 13.914 1 96.88 238 ASN B C 1
ATOM 4434 O O . ASN B 1 238 ? -28.969 17.203 13.953 1 96.88 238 ASN B O 1
ATOM 4438 N N . ILE B 1 239 ? -26.812 17.188 13.375 1 95.44 239 ILE B N 1
ATOM 4439 C CA . ILE B 1 239 ? -26.906 15.867 12.781 1 95.44 239 ILE B CA 1
ATOM 4440 C C . ILE B 1 239 ? -27.266 14.844 13.867 1 95.44 239 ILE B C 1
ATOM 4442 O O . ILE B 1 239 ? -28.109 13.969 13.648 1 95.44 239 ILE B O 1
ATOM 4446 N N . ALA B 1 240 ? -26.625 14.914 14.992 1 95 240 ALA B N 1
ATOM 4447 C CA . ALA B 1 240 ? -26.859 13.992 16.094 1 95 240 ALA B CA 1
ATOM 4448 C C . ALA B 1 240 ? -28.297 14.055 16.578 1 95 240 ALA B C 1
ATOM 4450 O O . ALA B 1 240 ? -28.859 13.047 17.047 1 95 240 ALA B O 1
ATOM 4451 N N . GLN B 1 241 ? -28.906 15.203 16.484 1 95.75 241 GLN B N 1
ATOM 4452 C CA . GLN B 1 241 ? -30.297 15.367 16.875 1 95.75 241 GLN B CA 1
ATOM 4453 C C . GLN B 1 241 ? -31.234 14.68 15.906 1 95.75 241 GLN B C 1
ATOM 4455 O O . GLN B 1 241 ? -32.312 14.227 16.297 1 95.75 241 GLN B O 1
ATOM 4460 N N . GLN B 1 242 ? -30.781 14.555 14.672 1 95.5 242 GLN B N 1
ATOM 4461 C CA . GLN B 1 242 ? -31.641 14.031 13.617 1 95.5 242 GLN B CA 1
ATOM 4462 C C . GLN B 1 242 ? -31.359 12.547 13.375 1 95.5 242 GLN B C 1
ATOM 4464 O O . GLN B 1 242 ? -32.188 11.852 12.773 1 95.5 242 GLN B O 1
ATOM 4469 N N . ASP B 1 243 ? -30.234 12.133 13.758 1 95.75 243 ASP B N 1
ATOM 4470 C CA . ASP B 1 243 ? -29.812 10.766 13.5 1 95.75 243 ASP B CA 1
ATOM 4471 C C . ASP B 1 243 ? -29.438 10.047 14.797 1 95.75 243 ASP B C 1
ATOM 4473 O O . ASP B 1 243 ? -28.312 10.148 15.273 1 95.75 243 ASP B O 1
ATOM 4477 N N . ASP B 1 244 ? -30.266 9.148 15.227 1 94.25 244 ASP B N 1
ATOM 4478 C CA . ASP B 1 244 ? -30.094 8.469 16.5 1 94.25 244 ASP B CA 1
ATOM 4479 C C . ASP B 1 244 ? -28.906 7.512 16.469 1 94.25 244 ASP B C 1
ATOM 4481 O O . ASP B 1 244 ? -28.219 7.316 17.469 1 94.25 244 ASP B O 1
ATOM 4485 N N . GLN B 1 245 ? -28.766 6.902 15.312 1 92.5 245 GLN B N 1
ATOM 4486 C CA . GLN B 1 245 ? -27.641 5.984 15.195 1 92.5 245 GLN B CA 1
ATOM 4487 C C . GLN B 1 245 ? -26.312 6.727 15.328 1 92.5 245 GLN B C 1
ATOM 4489 O O . GLN B 1 245 ? -25.391 6.238 15.984 1 92.5 245 GLN B O 1
ATOM 4494 N N . PHE B 1 246 ? -26.312 7.789 14.711 1 94.94 246 PHE B N 1
ATOM 4495 C CA . PHE B 1 246 ? -25.109 8.617 14.828 1 94.94 246 PHE B CA 1
ATOM 4496 C C . PHE B 1 246 ? -24.906 9.07 16.266 1 94.94 246 PHE B C 1
ATOM 4498 O O . PHE B 1 246 ? -23.797 9.008 16.781 1 94.94 246 PHE B O 1
ATOM 4505 N N . ALA B 1 247 ? -25.906 9.492 16.891 1 95.5 247 ALA B N 1
ATOM 4506 C CA . ALA B 1 247 ? -25.844 9.938 18.281 1 95.5 247 ALA B CA 1
ATOM 4507 C C . ALA B 1 247 ? -25.328 8.82 19.188 1 95.5 247 ALA B C 1
ATOM 4509 O O . ALA B 1 247 ? -24.5 9.055 20.062 1 95.5 247 ALA B O 1
ATOM 4510 N N . ALA B 1 248 ? -25.797 7.715 18.938 1 95.38 248 ALA B N 1
ATOM 4511 C CA . ALA B 1 248 ? -25.391 6.57 19.75 1 95.38 248 ALA B CA 1
ATOM 4512 C C . ALA B 1 248 ? -23.906 6.25 19.531 1 95.38 248 ALA B C 1
ATOM 4514 O O . ALA B 1 248 ? -23.188 5.926 20.484 1 95.38 248 ALA B O 1
ATOM 4515 N N . MET B 1 249 ? -23.484 6.324 18.328 1 95.94 249 MET B N 1
ATOM 4516 C CA . MET B 1 249 ? -22.078 6.082 18.016 1 95.94 249 MET B CA 1
ATOM 4517 C C . MET B 1 249 ? -21.172 7.094 18.719 1 95.94 249 MET B C 1
ATOM 4519 O O . MET B 1 249 ? -20.172 6.723 19.312 1 95.94 249 MET B O 1
ATOM 4523 N N . VAL B 1 250 ? -21.578 8.336 18.625 1 96.19 250 VAL B N 1
ATOM 4524 C CA . VAL B 1 250 ? -20.797 9.391 19.266 1 96.19 250 VAL B CA 1
ATOM 4525 C C . VAL B 1 250 ? -20.719 9.141 20.766 1 96.19 250 VAL B C 1
ATOM 4527 O O . VAL B 1 250 ? -19.641 9.242 21.359 1 96.19 250 VAL B O 1
ATOM 4530 N N . ALA B 1 251 ? -21.797 8.781 21.328 1 95.94 251 ALA B N 1
ATOM 4531 C CA . ALA B 1 251 ? -21.844 8.508 22.766 1 95.94 251 ALA B CA 1
ATOM 4532 C C . ALA B 1 251 ? -20.922 7.344 23.125 1 95.94 251 ALA B C 1
ATOM 4534 O O . ALA B 1 251 ? -20.25 7.379 24.156 1 95.94 251 ALA B O 1
ATOM 4535 N N . GLN B 1 252 ? -20.953 6.398 22.344 1 94.75 252 GLN B N 1
ATOM 4536 C CA . GLN B 1 252 ? -20.062 5.254 22.578 1 94.75 252 GLN B CA 1
ATOM 4537 C C . GLN B 1 252 ? -18.594 5.668 22.516 1 94.75 252 GLN B C 1
ATOM 4539 O O . GLN B 1 252 ? -17.797 5.246 23.359 1 94.75 252 GLN B O 1
ATOM 4544 N N . PHE B 1 253 ? -18.266 6.445 21.5 1 95.06 253 PHE B N 1
ATOM 4545 C CA . PHE B 1 253 ? -16.891 6.918 21.375 1 95.06 253 PHE B CA 1
ATOM 4546 C C . PHE B 1 253 ? -16.5 7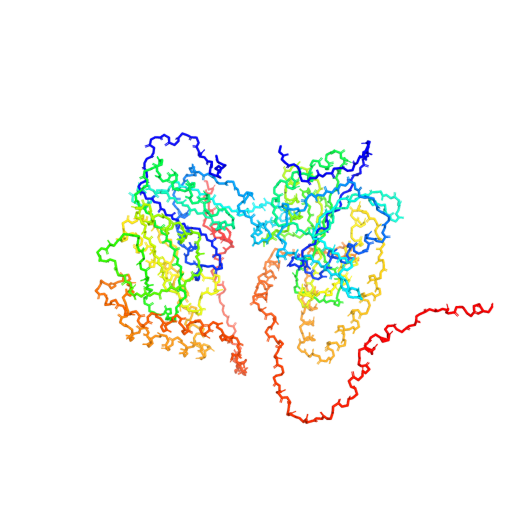.797 22.562 1 95.06 253 PHE B C 1
ATOM 4548 O O . PHE B 1 253 ? -15.367 7.75 23.031 1 95.06 253 PHE B O 1
ATOM 4555 N N . GLU B 1 254 ? -17.484 8.609 23.078 1 95.19 254 GLU B N 1
ATOM 4556 C CA . GLU B 1 254 ? -17.234 9.445 24.25 1 95.19 254 GLU B CA 1
ATOM 4557 C C . GLU B 1 254 ? -16.906 8.594 25.469 1 95.19 254 GLU B C 1
ATOM 4559 O O . GLU B 1 254 ? -15.969 8.883 26.203 1 95.19 254 GLU B O 1
ATOM 4564 N N . GLU B 1 255 ? -17.672 7.566 25.609 1 93.94 255 GLU B N 1
ATOM 4565 C CA . GLU B 1 255 ? -17.453 6.676 26.75 1 93.94 255 GLU B CA 1
ATOM 4566 C C . GLU B 1 255 ? -16.062 6.02 26.672 1 93.94 255 GLU B C 1
ATOM 4568 O O . GLU B 1 255 ? -15.352 5.953 27.672 1 93.94 255 GLU B O 1
ATOM 4573 N N . GLU B 1 256 ? -15.727 5.59 25.531 1 89.75 256 GLU B N 1
ATOM 4574 C CA . GLU B 1 256 ? -14.43 4.941 25.344 1 89.75 256 GLU B CA 1
ATOM 4575 C C . GLU B 1 256 ? -13.289 5.926 25.562 1 89.75 256 GLU B C 1
ATOM 4577 O O . GLU B 1 256 ? -12.281 5.594 26.188 1 89.75 256 GLU B O 1
ATOM 4582 N N . TYR B 1 257 ? -13.484 7.074 25.031 1 91.69 257 TYR B N 1
ATOM 4583 C CA . TYR B 1 257 ? -12.484 8.125 25.172 1 91.69 257 TYR B CA 1
ATOM 4584 C C . TYR B 1 257 ? -12.266 8.484 26.641 1 91.69 257 TYR B C 1
ATOM 4586 O O . TYR B 1 257 ? -11.125 8.586 27.094 1 91.69 257 TYR B O 1
ATOM 4594 N N . ASP B 1 258 ? -13.336 8.633 27.312 1 92.12 258 ASP B N 1
ATOM 4595 C CA . ASP B 1 258 ? -13.281 9.07 28.703 1 92.12 258 ASP B CA 1
ATOM 4596 C C . ASP B 1 258 ? -12.719 7.973 29.594 1 92.12 258 ASP B C 1
ATOM 4598 O O . ASP B 1 258 ? -12.164 8.258 30.672 1 92.12 258 ASP B O 1
ATOM 4602 N N . SER B 1 259 ? -12.781 6.785 29.109 1 88.69 259 SER B N 1
ATOM 4603 C CA . SER B 1 259 ? -12.328 5.66 29.922 1 88.69 259 SER B CA 1
ATOM 4604 C C . SER B 1 259 ? -10.883 5.289 29.594 1 88.69 259 SER B C 1
ATOM 4606 O O . SER B 1 259 ? -10.25 4.527 30.328 1 88.69 259 SER B O 1
ATOM 4608 N N . SER B 1 260 ? -10.414 5.867 28.547 1 78.94 260 SER B N 1
ATOM 4609 C CA . SER B 1 260 ? -9.102 5.445 28.078 1 78.94 260 SER B CA 1
ATOM 4610 C C . SER B 1 260 ? -7.984 6.191 28.797 1 78.94 260 SER B C 1
ATOM 4612 O O . SER B 1 260 ? -8.109 7.387 29.078 1 78.94 260 SER B O 1
ATOM 4614 N N . GLU B 1 261 ? -6.973 5.461 29.188 1 67.31 261 GLU B N 1
ATOM 4615 C CA . GLU B 1 261 ? -5.785 6.023 29.828 1 67.31 261 GLU B CA 1
ATOM 4616 C C . GLU B 1 261 ? -4.598 6.039 28.875 1 67.31 261 GLU B C 1
ATOM 4618 O O . GLU B 1 261 ? -3.455 6.234 29.297 1 67.31 261 GLU B O 1
ATOM 4623 N N . GLN B 1 262 ? -4.945 6.086 27.641 1 64.88 262 GLN B N 1
ATOM 4624 C CA . GLN B 1 262 ? -3.83 5.992 26.703 1 64.88 262 GLN B CA 1
ATOM 4625 C C . GLN B 1 262 ? -3.037 7.297 26.656 1 64.88 262 GLN B C 1
ATOM 4627 O O . GLN B 1 262 ? -3.551 8.352 27.031 1 64.88 262 GLN B O 1
ATOM 4632 N N . GLY B 1 263 ? -1.71 7.273 26.312 1 66.25 263 GLY B N 1
ATOM 4633 C CA . GLY B 1 263 ? -0.687 8.305 26.375 1 66.25 263 GLY B CA 1
ATOM 4634 C C . GLY B 1 263 ? -0.751 9.281 25.219 1 66.25 263 GLY B C 1
ATOM 4635 O O . GLY B 1 263 ? 0.27 9.844 24.812 1 66.25 263 GLY B O 1
ATOM 4636 N N . PHE B 1 264 ? -1.934 9.438 24.734 1 75.06 264 PHE B N 1
ATOM 4637 C CA . PHE B 1 264 ? -2.035 10.438 23.672 1 75.06 264 PHE B CA 1
ATOM 4638 C C . PHE B 1 264 ? -1.953 11.844 24.25 1 75.06 264 PHE B C 1
ATOM 4640 O O . PHE B 1 264 ? -2.5 12.117 25.312 1 75.06 264 PHE B O 1
ATOM 4647 N N . VAL B 1 265 ? -1.153 12.711 23.547 1 74.19 265 VAL B N 1
ATOM 4648 C CA . VAL B 1 265 ? -0.959 14.086 24 1 74.19 265 VAL B CA 1
ATOM 4649 C C . VAL B 1 265 ? -2.213 14.906 23.703 1 74.19 265 VAL B C 1
ATOM 4651 O O . VAL B 1 265 ? -2.77 14.828 22.594 1 74.19 265 VAL B O 1
ATOM 4654 N N . LYS B 1 266 ? -2.693 15.516 24.844 1 74.69 266 LYS B N 1
ATOM 4655 C CA . LYS B 1 266 ? -3.818 16.422 24.688 1 74.69 266 LYS B CA 1
ATOM 4656 C C . LYS B 1 266 ? -3.363 17.875 24.797 1 74.69 266 LYS B C 1
ATOM 4658 O O . LYS B 1 266 ? -2.402 18.188 25.516 1 74.69 266 LYS B O 1
ATOM 4663 N N . THR B 1 267 ? -3.59 18.75 23.875 1 60.97 267 THR B N 1
ATOM 4664 C CA . THR B 1 267 ? -3.098 20.125 23.938 1 60.97 267 THR B CA 1
ATOM 4665 C C . THR B 1 267 ? -3.27 20.688 25.344 1 60.97 267 THR B C 1
ATOM 4667 O O . THR B 1 267 ? -2.475 21.531 25.781 1 60.97 267 THR B O 1
ATOM 4670 N N . HIS B 1 268 ? -4.414 20.453 26 1 49.28 268 HIS B N 1
ATOM 4671 C CA . HIS B 1 268 ? -4.57 21.141 27.281 1 49.28 268 HIS B CA 1
ATOM 4672 C C . HIS B 1 268 ? -4.035 20.281 28.438 1 49.28 268 HIS B C 1
ATOM 4674 O O . HIS B 1 268 ? -3.971 20.75 29.578 1 49.28 268 HIS B O 1
ATOM 4680 N N . ASP B 1 269 ? -3.918 19.031 28.203 1 45.12 269 ASP B N 1
ATOM 4681 C CA . ASP B 1 269 ? -3.664 18.203 29.375 1 45.12 269 ASP B CA 1
ATOM 4682 C C . ASP B 1 269 ? -2.168 17.984 29.578 1 45.12 269 ASP B C 1
ATOM 4684 O O . ASP B 1 269 ? -1.462 17.594 28.641 1 45.12 269 ASP B O 1
ATOM 4688 N N . GLU B 1 270 ? -1.506 18.484 30.625 1 35.56 270 GLU B N 1
ATOM 4689 C CA . GLU B 1 270 ? -0.22 18.094 31.188 1 35.56 270 GLU B CA 1
ATOM 4690 C C . GLU B 1 270 ? -0.129 16.578 31.344 1 35.56 270 GLU B C 1
ATOM 4692 O O . GLU B 1 270 ? 0.859 15.969 30.938 1 35.56 270 GLU B O 1
ATOM 4697 N N . THR B 1 271 ? -0.647 15.891 32.438 1 34.84 271 THR B N 1
ATOM 4698 C CA . THR B 1 271 ? -0.217 14.703 33.188 1 34.84 271 THR B CA 1
ATOM 4699 C C . THR B 1 271 ? -0.843 13.445 32.562 1 34.84 271 THR B C 1
ATOM 4701 O O . THR B 1 271 ? -1.729 12.836 33.188 1 34.84 271 THR B O 1
ATOM 4704 N N . GLY B 1 272 ? -1.302 13.344 31.359 1 35.5 272 GLY B N 1
ATOM 4705 C CA . GLY B 1 272 ? -2.211 12.219 31.234 1 35.5 272 GLY B CA 1
ATOM 4706 C C . GLY B 1 272 ? -1.497 10.883 31.141 1 35.5 272 GLY B C 1
ATOM 4707 O O . GLY B 1 272 ? -0.341 10.828 30.719 1 35.5 272 GLY B O 1
ATOM 4708 N N . PRO B 1 273 ? -2.014 9.93 31.844 1 36.03 273 PRO B N 1
ATOM 4709 C CA . PRO B 1 273 ? -1.424 8.594 31.922 1 36.03 273 PRO B CA 1
ATOM 4710 C C . PRO B 1 273 ? -1.388 7.887 30.578 1 36.03 273 PRO B C 1
ATOM 4712 O O . PRO B 1 273 ? -2.227 8.156 29.703 1 36.03 273 PRO B O 1
ATOM 4715 N N . LEU B 1 274 ? -0.309 7.227 30.094 1 37.44 274 LEU B N 1
ATOM 4716 C CA . LEU B 1 274 ? 0.095 6.52 28.891 1 37.44 274 LEU B CA 1
ATOM 4717 C C . LEU B 1 274 ? -0.799 5.305 28.641 1 37.44 274 LEU B C 1
ATOM 4719 O O . LEU B 1 274 ? -1.034 4.512 29.547 1 37.44 274 LEU B O 1
ATOM 4723 N N . PRO B 1 275 ? -1.671 5.262 27.656 1 39 275 PRO B N 1
ATOM 4724 C CA . PRO B 1 275 ? -2.43 4.027 27.438 1 39 275 PRO B CA 1
ATOM 4725 C C . PRO B 1 275 ? -1.529 2.807 27.25 1 39 275 PRO B C 1
ATOM 4727 O O . PRO B 1 275 ? -0.38 2.941 26.828 1 39 275 PRO B O 1
ATOM 4730 N N . THR B 1 276 ? -2.004 1.589 27.719 1 40.28 276 THR B N 1
ATOM 4731 C CA . THR B 1 276 ? -1.24 0.347 27.672 1 40.28 276 THR B CA 1
ATOM 4732 C C . THR B 1 276 ? -1.227 -0.214 26.25 1 40.28 276 THR B C 1
ATOM 4734 O O . THR B 1 276 ? -2.066 0.15 25.422 1 40.28 276 THR B O 1
ATOM 4737 N N . SER B 1 277 ? -0.286 -1.002 25.797 1 38.16 277 SER B N 1
ATOM 4738 C CA . SER B 1 277 ? -0.038 -1.678 24.531 1 38.16 277 SER B CA 1
ATOM 4739 C C . SER B 1 277 ? -1.27 -2.445 24.062 1 38.16 277 SER B C 1
ATOM 4741 O O . SER B 1 277 ? -1.562 -2.486 22.875 1 38.16 277 SER B O 1
ATOM 4743 N N . GLU B 1 278 ? -1.97 -3.086 24.922 1 45.34 278 GLU B N 1
ATOM 4744 C CA . GLU B 1 278 ? -3.145 -3.9 24.625 1 45.34 278 GLU B CA 1
ATOM 4745 C C . GLU B 1 278 ? -4.293 -3.043 24.109 1 45.34 278 GLU B C 1
ATOM 4747 O O . GLU B 1 278 ? -5.016 -3.449 23.203 1 45.34 278 GLU B O 1
ATOM 4752 N N . GLU B 1 279 ? -4.324 -1.867 24.625 1 45.47 279 GLU B N 1
ATOM 4753 C CA . GLU B 1 279 ? -5.441 -1.004 24.266 1 45.47 279 GLU B CA 1
ATOM 4754 C C . GLU B 1 279 ? -5.266 -0.44 22.859 1 45.47 279 GLU B C 1
ATOM 4756 O O . GLU B 1 279 ? -6.234 -0.328 22.094 1 45.47 279 GLU B O 1
ATOM 4761 N N . ILE B 1 280 ? -4.082 -0.202 22.438 1 42.44 280 ILE B N 1
ATOM 4762 C CA . ILE B 1 280 ? -3.744 0.309 21.109 1 42.44 280 ILE B CA 1
ATOM 4763 C C . ILE B 1 280 ? -3.994 -0.773 20.062 1 42.44 280 ILE B C 1
ATOM 4765 O O . ILE B 1 280 ? -4.582 -0.505 19.016 1 42.44 280 ILE B O 1
ATOM 4769 N N . GLY B 1 281 ? -3.621 -1.976 20.281 1 47.5 281 GLY B N 1
ATOM 4770 C CA . GLY B 1 281 ? -3.842 -3.086 19.359 1 47.5 281 GLY B CA 1
ATOM 4771 C C . GLY B 1 281 ? -5.309 -3.309 19.047 1 47.5 281 GLY B C 1
ATOM 4772 O O . GLY B 1 281 ? -5.672 -3.467 17.875 1 47.5 281 GLY B O 1
ATOM 4773 N N . ALA B 1 282 ? -6.164 -3.295 20 1 49 282 ALA B N 1
ATOM 4774 C CA . ALA B 1 282 ? -7.594 -3.551 19.828 1 49 282 ALA B CA 1
ATOM 4775 C C . ALA B 1 282 ? -8.258 -2.449 19.016 1 49 282 ALA B C 1
ATOM 4777 O O . ALA B 1 282 ? -9.156 -2.721 18.219 1 49 282 ALA B O 1
ATOM 4778 N N . ALA B 1 283 ? -7.773 -1.271 19.078 1 44.91 283 ALA B N 1
ATOM 4779 C CA . ALA B 1 283 ? -8.367 -0.145 18.359 1 44.91 283 ALA B CA 1
ATOM 4780 C C . ALA B 1 283 ? -8.016 -0.185 16.875 1 44.91 283 ALA B C 1
ATOM 4782 O O . ALA B 1 283 ? -8.859 0.071 16.031 1 44.91 283 ALA B O 1
ATOM 4783 N N . VAL B 1 284 ? -6.863 -0.545 16.609 1 45.34 284 VAL B N 1
ATOM 4784 C CA . VAL B 1 284 ? -6.402 -0.66 15.227 1 45.34 284 VAL B CA 1
ATOM 4785 C C . VAL B 1 284 ? -7.148 -1.794 14.523 1 45.34 284 VAL B C 1
ATOM 4787 O O . VAL B 1 284 ? -7.594 -1.641 13.383 1 45.34 284 VAL B O 1
ATOM 4790 N N . GLU B 1 285 ? -7.27 -2.869 15.219 1 48.19 285 GLU B N 1
ATOM 4791 C CA . GLU B 1 285 ? -8.023 -3.984 14.656 1 48.19 285 GLU B CA 1
ATOM 4792 C C . GLU B 1 285 ? -9.469 -3.586 14.383 1 48.19 285 GLU B C 1
ATOM 4794 O O . GLU B 1 285 ? -10.031 -3.951 13.344 1 48.19 285 GLU B O 1
ATOM 4799 N N . LYS B 1 286 ? -10.039 -2.803 15.289 1 45.19 286 LYS B N 1
ATOM 4800 C CA . LYS B 1 286 ? -11.414 -2.346 15.094 1 45.19 286 LYS B CA 1
ATOM 4801 C C . LYS B 1 286 ? -11.508 -1.39 13.906 1 45.19 286 LYS B C 1
ATOM 4803 O O . LYS B 1 286 ? -12.453 -1.464 13.117 1 45.19 286 LYS B O 1
ATOM 4808 N N . PHE B 1 287 ? -10.656 -0.554 13.664 1 42.03 287 PHE B N 1
ATOM 4809 C CA . PHE B 1 287 ? -10.602 0.396 12.555 1 42.03 287 PHE B CA 1
ATOM 4810 C C . PHE B 1 287 ? -10.43 -0.328 11.227 1 42.03 287 PHE B C 1
ATOM 4812 O O . PHE B 1 287 ? -11.133 -0.036 10.258 1 42.03 287 PHE B O 1
ATOM 4819 N N . LEU B 1 288 ? -9.492 -1.225 11.18 1 45.09 288 LEU B N 1
ATOM 4820 C CA . LEU B 1 288 ? -9.273 -1.991 9.961 1 45.09 288 LEU B CA 1
ATOM 4821 C C . LEU B 1 288 ? -10.508 -2.805 9.594 1 45.09 288 LEU B C 1
ATOM 4823 O O . LEU B 1 288 ? -10.836 -2.947 8.414 1 45.09 288 LEU B O 1
ATOM 4827 N N . ALA B 1 289 ? -11.195 -3.229 10.625 1 44.69 289 ALA B N 1
ATOM 4828 C CA . ALA B 1 289 ? -12.461 -3.932 10.414 1 44.69 289 ALA B CA 1
ATOM 4829 C C . ALA B 1 289 ? -13.523 -2.99 9.867 1 44.69 289 ALA B C 1
ATOM 4831 O O . ALA B 1 289 ? -14.375 -3.396 9.07 1 44.69 289 ALA B O 1
ATOM 4832 N N . MET B 1 290 ? -13.461 -1.722 10.305 1 39.94 290 MET B N 1
ATOM 4833 C CA . MET B 1 290 ? -14.453 -0.745 9.867 1 39.94 290 MET B CA 1
ATOM 4834 C C . MET B 1 290 ? -14.156 -0.266 8.453 1 39.94 290 MET B C 1
ATOM 4836 O O . MET B 1 290 ? -15.07 0.085 7.703 1 39.94 290 MET B O 1
ATOM 4840 N N . GLN B 1 291 ? -12.961 0.027 8.094 1 40.12 291 GLN B N 1
ATOM 4841 C CA . GLN B 1 291 ? -12.602 0.478 6.758 1 40.12 291 GLN B CA 1
ATOM 4842 C C . GLN B 1 291 ? -13 -0.553 5.703 1 40.12 291 GLN B C 1
ATOM 4844 O O . GLN B 1 291 ? -13.227 -0.207 4.543 1 40.12 291 GLN B O 1
ATOM 4849 N N . ASN B 1 292 ? -12.984 -1.76 6.016 1 37.38 292 ASN B N 1
ATOM 4850 C CA . ASN B 1 292 ? -13.477 -2.762 5.078 1 37.38 292 ASN B CA 1
ATOM 4851 C C . ASN B 1 292 ? -14.984 -2.623 4.848 1 37.38 292 ASN B C 1
ATOM 4853 O O . ASN B 1 292 ? -15.578 -3.408 4.109 1 37.38 292 ASN B O 1
ATOM 4857 N N . SER B 1 293 ? -15.617 -1.663 5.66 1 33.66 293 SER B N 1
ATOM 4858 C CA . SER B 1 293 ? -17.016 -1.4 5.305 1 33.66 293 SER B CA 1
ATOM 4859 C C . SER B 1 293 ? -17.109 -0.311 4.246 1 33.66 293 SER B C 1
ATOM 4861 O O . SER B 1 293 ? -16.578 0.788 4.422 1 33.66 293 SER B O 1
ATOM 4863 N N . ASN B 1 294 ? -17.234 -0.571 3.051 1 30.7 294 ASN B N 1
ATOM 4864 C CA . ASN B 1 294 ? -17.484 0.373 1.968 1 30.7 294 ASN B CA 1
ATOM 4865 C C . ASN B 1 294 ? -18.562 1.384 2.344 1 30.7 294 ASN B C 1
ATOM 4867 O O . ASN B 1 294 ? -19.734 1.025 2.488 1 30.7 294 ASN B O 1
ATOM 4871 N N . PRO B 1 295 ? -18.281 2.506 2.975 1 29.19 295 PRO B N 1
ATOM 4872 C CA . PRO B 1 295 ? -19.312 3.508 3.277 1 29.19 295 PRO B CA 1
ATOM 4873 C C . PRO B 1 295 ? -20.188 3.842 2.068 1 29.19 295 PRO B C 1
ATOM 4875 O O . PRO B 1 295 ? -21.203 4.523 2.209 1 29.19 295 PRO B O 1
ATOM 4878 N N . LEU B 1 296 ? -19.641 3.748 0.865 1 28.02 296 LEU B N 1
ATOM 4879 C CA . LEU B 1 296 ? -20.438 4.289 -0.23 1 28.02 296 LEU B CA 1
ATOM 4880 C C . LEU B 1 296 ? -21.703 3.461 -0.443 1 28.02 296 LEU B C 1
ATOM 4882 O O . LEU B 1 296 ? -22.453 3.711 -1.381 1 28.02 296 LEU B O 1
ATOM 4886 N N . GLU B 1 297 ? -21.906 2.441 0.282 1 29.27 297 GLU B N 1
ATOM 4887 C CA . GLU B 1 297 ? -23.109 1.686 -0.031 1 29.27 297 GLU B CA 1
ATOM 4888 C C . GLU B 1 297 ? -24.359 2.451 0.387 1 29.27 297 GLU B C 1
ATOM 4890 O O . GLU B 1 297 ? -25.484 2.043 0.069 1 29.27 297 GLU B O 1
ATOM 4895 N N . GLY B 1 298 ? -24.281 3.457 1.24 1 26.97 298 GLY B N 1
ATOM 4896 C CA . GLY B 1 298 ? -25.547 3.988 1.72 1 26.97 298 GLY B CA 1
ATOM 4897 C C . GLY B 1 298 ? -26.266 4.828 0.685 1 26.97 298 GLY B C 1
ATOM 4898 O O . GLY B 1 298 ? -27.344 5.375 0.96 1 26.97 298 GLY B O 1
ATOM 4899 N N . VAL B 1 299 ? -25.5 5.445 -0.229 1 25.41 299 VAL B N 1
ATOM 4900 C CA . VAL B 1 299 ? -26.344 6.41 -0.915 1 25.41 299 VAL B CA 1
ATOM 4901 C C . VAL B 1 299 ? -27.266 5.684 -1.892 1 25.41 299 VAL B C 1
ATOM 4903 O O . VAL B 1 299 ? -26.812 5.059 -2.848 1 25.41 299 VAL B O 1
ATOM 4906 N N . ARG B 1 300 ? -28.297 5.047 -1.342 1 27.08 300 ARG B N 1
ATOM 4907 C CA . ARG B 1 300 ? -29.375 4.438 -2.115 1 27.08 300 ARG B CA 1
ATOM 4908 C C . ARG B 1 300 ? -29.844 5.363 -3.234 1 27.08 300 ARG B C 1
ATOM 4910 O O . ARG B 1 300 ? -30.141 6.535 -2.996 1 27.08 300 ARG B O 1
ATOM 4917 N N . PRO B 1 301 ? -29.484 5.051 -4.453 1 25.19 301 PRO B N 1
ATOM 4918 C CA . PRO B 1 301 ? -30.078 5.922 -5.477 1 25.19 301 PRO B CA 1
ATOM 4919 C C . PRO B 1 301 ? -31.594 5.973 -5.406 1 25.19 301 PRO B C 1
ATOM 4921 O O . PRO B 1 301 ? -32.25 4.941 -5.195 1 25.19 301 PRO B O 1
ATOM 4924 N N . VAL B 1 302 ? -32.156 6.945 -4.695 1 25.31 302 VAL B N 1
ATOM 4925 C CA . VAL B 1 302 ? -33.594 7.23 -4.711 1 25.31 302 VAL B CA 1
ATOM 4926 C C . VAL B 1 302 ? -34.125 7.086 -6.133 1 25.31 302 VAL B C 1
ATOM 4928 O O . VAL B 1 302 ? -33.75 7.859 -7.023 1 25.31 302 VAL B O 1
ATOM 4931 N N . GLN B 1 303 ? -34.312 5.871 -6.617 1 24.45 303 GLN B N 1
ATOM 4932 C CA . GLN B 1 303 ? -34.75 5.578 -7.969 1 24.45 303 GLN B CA 1
ATOM 4933 C C . GLN B 1 303 ? -36.156 6.125 -8.203 1 24.45 303 GLN B C 1
ATOM 4935 O O . GLN B 1 303 ? -36.781 5.832 -9.219 1 24.45 303 GLN B O 1
ATOM 4940 N N . GLU B 1 304 ? -36.844 6.77 -7.234 1 25 304 GLU B N 1
ATOM 4941 C CA . GLU B 1 304 ? -38.25 6.812 -7.703 1 25 304 GLU B CA 1
ATOM 4942 C C . GLU B 1 304 ? -38.344 7.59 -9.016 1 25 304 GLU B C 1
ATOM 4944 O O . GLU B 1 304 ? -37.938 8.742 -9.094 1 25 304 GLU B O 1
ATOM 4949 N N . PRO B 1 305 ? -38.406 6.855 -10.148 1 25.58 305 PRO B N 1
ATOM 4950 C CA . PRO B 1 305 ? -38.562 7.586 -11.406 1 25.58 305 PRO B CA 1
ATOM 4951 C C . PRO B 1 305 ? -39.781 8.484 -11.422 1 25.58 305 PRO B C 1
ATOM 4953 O O . PRO B 1 305 ? -40.906 8 -11.211 1 25.58 305 PRO B O 1
ATOM 4956 N N . PRO B 1 306 ? -39.719 9.625 -10.719 1 24.16 306 PRO B N 1
ATOM 4957 C CA . PRO B 1 306 ? -41 10.359 -10.766 1 24.16 306 PRO B CA 1
ATOM 4958 C C . PRO B 1 306 ? -41.562 10.461 -12.172 1 24.16 306 PRO B C 1
ATOM 4960 O O . PRO B 1 306 ? -40.812 10.359 -13.156 1 24.16 306 PRO B O 1
ATOM 4963 N N . GLN B 1 307 ? -42.938 10.227 -12.305 1 23.42 307 GLN B N 1
ATOM 4964 C CA . GLN B 1 307 ? -43.875 10.258 -13.438 1 23.42 307 GLN B CA 1
ATOM 4965 C C . GLN B 1 307 ? -43.594 11.469 -14.328 1 23.42 307 GLN B C 1
ATOM 4967 O O . GLN B 1 307 ? -43.156 12.516 -13.852 1 23.42 307 GLN B O 1
ATOM 4972 N N . LYS B 1 308 ? -43.875 11.227 -15.641 1 26.91 308 LYS B N 1
ATOM 4973 C CA . LYS B 1 308 ? -43.625 11.977 -16.875 1 26.91 308 LYS B CA 1
ATOM 4974 C C . LYS B 1 308 ? -44.344 13.312 -16.859 1 26.91 308 LYS B C 1
ATOM 4976 O O . LYS B 1 308 ? -44.438 13.984 -17.891 1 26.91 308 LYS B O 1
ATOM 4981 N N . THR B 1 309 ? -44.75 14 -15.75 1 20.5 309 THR B N 1
ATOM 4982 C CA . THR B 1 309 ? -45.688 15.062 -16.125 1 20.5 309 THR B CA 1
ATOM 4983 C C . THR B 1 309 ? -45 16.062 -17.062 1 20.5 309 THR B C 1
ATOM 4985 O O . THR B 1 309 ? -43.844 16.406 -16.859 1 20.5 309 THR B O 1
ATOM 4988 N N . LYS B 1 310 ? -45.75 16.359 -18.25 1 24.25 310 LYS B N 1
ATOM 4989 C CA . LYS B 1 310 ? -45.562 17.125 -19.469 1 24.25 310 LYS B CA 1
ATOM 4990 C C . LYS B 1 310 ? -45.219 18.578 -19.141 1 24.25 310 LYS B C 1
ATOM 4992 O O . LYS B 1 310 ? -45.438 19.469 -19.969 1 24.25 310 LYS B O 1
ATOM 4997 N N . ALA B 1 311 ? -44.812 18.859 -17.953 1 22.33 311 ALA B N 1
ATOM 4998 C CA . ALA B 1 311 ? -44.969 20.297 -17.859 1 22.33 311 ALA B CA 1
ATOM 4999 C C . ALA B 1 311 ? -44.25 21 -19.016 1 22.33 311 ALA B C 1
ATOM 5001 O O . ALA B 1 311 ? -43.281 20.484 -19.578 1 22.33 311 ALA B O 1
ATOM 5002 N N . LYS B 1 312 ? -44.906 22.031 -19.484 1 22.88 312 LYS B N 1
ATOM 5003 C CA . LYS B 1 312 ? -44.844 23.125 -20.438 1 22.88 312 LYS B CA 1
ATOM 5004 C C . LYS B 1 312 ? -43.406 23.703 -20.547 1 22.88 312 LYS B C 1
ATOM 5006 O O . LYS B 1 312 ? -42.656 23.672 -19.562 1 22.88 312 LYS B O 1
ATOM 5011 N N . ASP B 1 313 ? -43 24.047 -21.75 1 22 313 ASP B N 1
ATOM 5012 C CA . ASP B 1 313 ? -41.844 24.406 -22.547 1 22 313 ASP B CA 1
ATOM 5013 C C . ASP B 1 313 ? -41.094 25.609 -21.938 1 22 313 ASP B C 1
ATOM 5015 O O . ASP B 1 313 ? -40.156 26.125 -22.547 1 22 313 ASP B O 1
ATOM 5019 N N . ALA B 1 314 ? -42 26.234 -21.062 1 20.23 314 ALA B N 1
ATOM 5020 C CA . ALA B 1 314 ? -41.75 27.672 -21.219 1 20.23 314 ALA B CA 1
ATOM 5021 C C . ALA B 1 314 ? -40.25 27.969 -21.109 1 20.23 314 ALA B C 1
ATOM 5023 O O . ALA B 1 314 ? -39.688 28.609 -22 1 20.23 314 ALA B O 1
ATOM 5024 N N . ASP B 1 315 ? -40.094 28.688 -20.016 1 21.44 315 ASP B N 1
ATOM 5025 C CA . ASP B 1 315 ? -39.219 29.844 -19.844 1 21.44 315 ASP B CA 1
ATOM 5026 C C . ASP B 1 315 ? -37.781 29.406 -19.656 1 21.44 315 ASP B C 1
ATOM 5028 O O . ASP B 1 315 ? -37.406 28.922 -18.578 1 21.44 315 ASP B O 1
ATOM 5032 N N . ALA B 1 316 ? -37.312 28.672 -20.75 1 23.88 316 ALA B N 1
ATOM 5033 C CA . ALA B 1 316 ? -35.938 28.281 -21.031 1 23.88 316 ALA B CA 1
ATOM 5034 C C . ALA B 1 316 ? -34.969 29.359 -20.578 1 23.88 316 ALA B C 1
ATOM 5036 O O . ALA B 1 316 ? -33.75 29.266 -20.844 1 23.88 316 ALA B O 1
ATOM 5037 N N . GLN B 1 317 ? -35.781 30.5 -20.562 1 21.77 317 GLN B N 1
ATOM 5038 C CA . GLN B 1 317 ? -34.844 31.625 -20.719 1 21.77 317 GLN B CA 1
ATOM 5039 C C . GLN B 1 317 ? -33.688 31.531 -19.719 1 21.77 317 GLN B C 1
ATOM 5041 O O . GLN B 1 317 ? -32.531 31.719 -20.078 1 21.77 317 GLN B O 1
ATOM 5046 N N . ASP B 1 318 ? -34.25 31.906 -18.516 1 22.83 318 ASP B N 1
ATOM 5047 C CA . ASP B 1 318 ? -33.406 32.688 -17.594 1 22.83 318 ASP B CA 1
ATOM 5048 C C . ASP B 1 318 ? -32.438 31.766 -16.844 1 22.83 318 ASP B C 1
ATOM 5050 O O . ASP B 1 318 ? -31.828 32.188 -15.859 1 22.83 318 ASP B O 1
ATOM 5054 N N . PHE B 1 319 ? -32.562 30.641 -17.078 1 21.77 319 PHE B N 1
ATOM 5055 C CA . PHE B 1 319 ? -32.156 29.734 -16 1 21.77 319 PHE B CA 1
ATOM 5056 C C . PHE B 1 319 ? -30.703 29.984 -15.617 1 21.77 319 PHE B C 1
ATOM 5058 O O . PHE B 1 319 ? -30.281 29.641 -14.508 1 21.77 319 PHE B O 1
ATOM 5065 N N . ARG B 1 320 ? -30.109 30.125 -16.625 1 23.47 320 ARG B N 1
ATOM 5066 C CA . ARG B 1 320 ? -28.656 30.234 -16.547 1 23.47 320 ARG B CA 1
ATOM 5067 C C . ARG B 1 320 ? -28.25 31.469 -15.734 1 23.47 320 ARG B C 1
ATOM 5069 O O . ARG B 1 320 ? -27.062 31.641 -15.422 1 23.47 320 ARG B O 1
ATOM 5076 N N . THR B 1 321 ? -29.109 32.469 -15.938 1 23.53 321 THR B N 1
ATOM 5077 C CA . THR B 1 321 ? -28.594 33.656 -15.258 1 23.53 321 THR B CA 1
ATOM 5078 C C . THR B 1 321 ? -28.359 33.344 -13.781 1 23.53 321 THR B C 1
ATOM 5080 O O . THR B 1 321 ? -27.531 34 -13.133 1 23.53 321 THR B O 1
ATOM 5083 N N . HIS B 1 322 ? -29.203 32.531 -13.148 1 21.52 322 HIS B N 1
ATOM 5084 C CA . HIS B 1 322 ? -29.797 32.281 -11.836 1 21.52 322 HIS B CA 1
ATOM 5085 C C . HIS B 1 322 ? -28.766 31.688 -10.875 1 21.52 322 HIS B C 1
ATOM 5087 O O . HIS B 1 322 ? -28.891 31.844 -9.656 1 21.52 322 HIS B O 1
ATOM 5093 N N . LEU B 1 323 ? -28.234 30.688 -11.047 1 22.09 323 LEU B N 1
ATOM 5094 C CA . LEU B 1 323 ? -27.703 30.156 -9.797 1 22.09 323 LEU B CA 1
ATOM 5095 C C . LEU B 1 323 ? -26.688 31.125 -9.195 1 22.09 323 LEU B C 1
ATOM 5097 O O . LEU B 1 323 ? -26.672 31.344 -7.984 1 22.09 323 LEU B O 1
ATOM 5101 N N . ARG B 1 324 ? -25.797 31.75 -9.922 1 21.02 324 ARG B N 1
ATOM 5102 C CA . ARG B 1 324 ? -25.109 32.938 -9.453 1 21.02 324 ARG B CA 1
ATOM 5103 C C . ARG B 1 324 ? -25.938 34.188 -9.727 1 21.02 324 ARG B C 1
ATOM 5105 O O . ARG B 1 324 ? -26.203 34.531 -10.891 1 21.02 324 ARG B O 1
ATOM 5112 N N . ASN B 1 325 ? -26.938 34.719 -9.836 1 24.12 325 ASN B N 1
ATOM 5113 C CA . ASN B 1 325 ? -26.625 36.094 -9.445 1 24.12 325 ASN B CA 1
ATOM 5114 C C . ASN B 1 325 ? -25.328 36.188 -8.625 1 24.12 325 ASN B C 1
ATOM 5116 O O . ASN B 1 325 ? -24.547 37.094 -8.789 1 24.12 325 ASN B O 1
ATOM 5120 N N . SER B 1 326 ? -25.297 35.594 -7.285 1 23.66 326 SER B N 1
ATOM 5121 C CA . SER B 1 326 ? -25.984 35.312 -6.023 1 23.66 326 SER B CA 1
ATOM 5122 C C . SER B 1 326 ? -24.984 35.094 -4.887 1 23.66 326 SER B C 1
ATOM 5124 O O . SER B 1 326 ? -25.375 34.688 -3.797 1 23.66 326 SER B O 1
ATOM 5126 N N . LEU B 1 327 ? -23.938 34.5 -5.121 1 21.44 327 LEU B N 1
ATOM 5127 C CA . LEU B 1 327 ? -23.125 35.031 -4.016 1 21.44 327 LEU B CA 1
ATOM 5128 C C . LEU B 1 327 ? -23.125 36.531 -4.02 1 21.44 327 LEU B C 1
ATOM 5130 O O . LEU B 1 327 ? -22.75 37.156 -5.016 1 21.44 327 LEU B O 1
ATOM 5134 N N . ALA B 1 328 ? -24.078 37.125 -3.572 1 22.48 328 ALA B N 1
ATOM 5135 C CA . ALA B 1 328 ? -24.812 38.344 -3.359 1 22.48 328 ALA B CA 1
ATOM 5136 C C . ALA B 1 328 ? -23.891 39.562 -3.477 1 22.48 328 ALA B C 1
ATOM 5138 O O . ALA B 1 328 ? -24.219 40.531 -4.152 1 22.48 328 ALA B O 1
ATOM 5139 N N . GLN B 1 329 ? -23.406 40.094 -2.271 1 21.89 329 GLN B N 1
ATOM 5140 C CA . GLN B 1 329 ? -23.188 41.531 -2.068 1 21.89 329 GLN B CA 1
ATOM 5141 C C . GLN B 1 329 ? -22.281 42.094 -3.152 1 21.89 329 GLN B C 1
ATOM 5143 O O . GLN B 1 329 ? -22.562 43.156 -3.699 1 21.89 329 GLN B O 1
ATOM 5148 N N . LEU B 1 330 ? -21.078 42.156 -2.803 1 19.97 330 LEU B N 1
ATOM 5149 C CA . LEU B 1 330 ? -20.609 42.75 -1.562 1 19.97 330 LEU B CA 1
ATOM 5150 C C . LEU B 1 330 ? -20.094 44.188 -1.805 1 19.97 330 LEU B C 1
ATOM 5152 O O . LEU B 1 330 ? -19.438 44.438 -2.814 1 19.97 330 LEU B O 1
ATOM 5156 N N . PHE B 1 331 ? -19.469 45.25 -0.972 1 23.38 331 PHE B N 1
ATOM 5157 C CA . PHE B 1 331 ? -20 46.562 -0.636 1 23.38 331 PHE B CA 1
ATOM 5158 C C . PHE B 1 331 ? -20.031 47.469 -1.867 1 23.38 331 PHE B C 1
ATOM 5160 O O . PHE B 1 331 ? -19.5 47.094 -2.918 1 23.38 331 PHE B O 1
ATOM 5167 N N . ASN B 1 332 ? -19.578 48.688 -1.764 1 20.98 332 ASN B N 1
ATOM 5168 C CA . ASN B 1 332 ? -19.953 50.031 -2.086 1 20.98 332 ASN B CA 1
ATOM 5169 C C . ASN B 1 332 ? -19.656 50.375 -3.541 1 20.98 332 ASN B C 1
ATOM 5171 O O . ASN B 1 332 ? -18.516 50.25 -3.992 1 20.98 332 ASN B O 1
ATOM 5175 N N . ARG B 1 333 ? -20.516 50 -4.375 1 22.44 333 ARG B N 1
ATOM 5176 C CA . ARG B 1 333 ? -20.797 50.75 -5.602 1 22.44 333 ARG B CA 1
ATOM 5177 C C . ARG B 1 333 ? -20.609 52.25 -5.391 1 22.44 333 ARG B C 1
ATOM 5179 O O . ARG B 1 333 ? -21.484 52.938 -4.855 1 22.44 333 ARG B O 1
ATOM 5186 N N . LYS B 1 334 ? -19.375 52.688 -4.797 1 21.61 334 LYS B N 1
ATOM 5187 C CA . LYS B 1 334 ? -19.406 54.125 -4.723 1 21.61 334 LYS B CA 1
ATOM 5188 C C . LYS B 1 334 ? -19.891 54.75 -6.035 1 21.61 334 LYS B C 1
ATOM 5190 O O . LYS B 1 334 ? -19.516 54.281 -7.113 1 21.61 334 LYS B O 1
ATOM 5195 N N . GLN B 1 335 ? -21 55.406 -5.977 1 20.97 335 GLN B N 1
ATOM 5196 C CA . GLN B 1 335 ? -21.734 56.438 -6.676 1 20.97 335 GLN B CA 1
ATOM 5197 C C . GLN B 1 335 ? -20.797 57.438 -7.352 1 20.97 335 GLN B C 1
ATOM 5199 O O . GLN B 1 335 ? -21.25 58.438 -7.945 1 20.97 335 GLN B O 1
ATOM 5204 N N . GLU B 1 336 ? -19.391 57.375 -7.363 1 20.92 336 GLU B N 1
ATOM 5205 C CA . GLU B 1 336 ? -19 58.75 -7.648 1 20.92 336 GLU B CA 1
ATOM 5206 C C . GLU B 1 336 ? -19.578 59.219 -8.977 1 20.92 336 GLU B C 1
ATOM 5208 O O . GLU B 1 336 ? -19.359 58.594 -10.016 1 20.92 336 GLU B O 1
ATOM 5213 N N . ASP B 1 337 ? -20.719 59.781 -8.539 1 18.75 337 ASP B N 1
ATOM 5214 C CA . ASP B 1 337 ? -21.031 61.125 -8.953 1 18.75 337 ASP B CA 1
ATOM 5215 C C . ASP B 1 337 ? -19.797 62.031 -8.898 1 18.75 337 ASP B C 1
ATOM 5217 O O . ASP B 1 337 ? -19.031 61.969 -7.941 1 18.75 337 ASP B O 1
#

InterPro domains:
  IPR019151 Proteasome assembly chaperone 2 [PF09754] (23-232)
  IPR038389 Proteasome assembly chaperone 2 superfamily [G3DSA:3.40.50.10900] (19-264)

pLDDT: mean 78.17, std 26.32, range [16.69, 98.56]

Foldseek 3Di:
DDFQKDFDPPCDLAAAAEEEEQADDLVFFFLCLSVLLVVLQVVFDKDFGMFGNQVVFADCVVVPWDWDDDPHDTDDTHGFGWTWIWTQAPVRGTHIYIYTHATDDDLVSNLVNVVVVCVSRVYQEYEYEGEDEFLAALPDQKWKAKDKLDPDPDDLHADADDDDDDGSVRVSRVVCSVVPGIYIYIYIYDYNVRGSPPHHSLSRSQLVLLVCVVVVHGRTDSPCSVVVNVVVVVVLVVVVVVDVVSVVSNVVNHVCVVPFQASTDGSPDDDGHHGHHVVVVVGVVVVVVVVVPPVVPPPDPPDDPDDDDDDDDDDPDDCCDAVCCHVVVVPDPDDPD/DDAQKDFDPPCDLAAAAEEEEQADDLVFFFLCLSVLLVVLQVVFDKDFGMFGNQVVFADCVVVPWDFDDDPHDRPDTHGFGWTWIWTQAPVRGTHIYIYTHATDDDLVSNLVNVVVVCVSRVYQEYEYEGEDEFLAALPDQKWKAKDKLDPDDDDLHADADDDDDDGSVRVSRVVCSVVPGIYIYIYIYDYNVRGSPPHHSLSRSQLVLLVCVVVVHGRTDSPCSVVVNVVVVVVLVVVCVVDVVSVVSNVVNHVVVVPFQASIDGSVDDPGHHGDHVVVVVTVVVSVVVVVPPVVPPPPPPPPPPDDPPPDDDDVDDPVVPPPVDVDDDDDPPPPD

Solvent-accessible surface area (backbone atoms only — not comparable to full-atom values): 37122 Å² total; per-residue (Å²): 127,91,67,52,67,43,71,47,86,79,61,75,92,50,68,36,44,34,35,38,46,46,57,41,44,82,90,70,23,24,9,26,24,38,60,50,44,48,56,27,51,65,74,41,60,67,43,77,47,31,40,45,60,38,58,83,23,41,45,41,68,84,46,42,32,39,30,30,36,44,58,28,25,64,74,46,72,49,65,67,37,45,37,32,26,43,32,41,32,81,82,67,49,63,30,34,40,36,31,43,44,57,67,74,42,62,61,71,60,51,42,50,49,52,53,51,49,32,63,70,26,48,45,61,40,36,38,35,58,38,29,34,68,32,82,41,39,86,89,50,85,42,34,23,46,47,46,59,51,48,92,57,85,81,55,45,47,60,51,65,78,83,88,74,89,76,51,72,67,51,52,43,44,55,54,32,35,77,70,71,40,45,34,39,34,43,31,27,46,22,30,53,95,38,24,85,38,86,56,52,42,34,55,36,27,50,41,46,54,52,47,38,32,74,73,71,46,68,46,63,60,66,78,62,37,66,60,48,28,54,52,49,52,52,52,52,50,53,46,34,74,76,29,64,69,55,35,50,50,43,50,50,18,42,54,50,52,73,66,49,59,46,8,49,41,33,82,85,53,85,81,62,54,50,21,55,38,70,59,54,44,52,50,51,50,49,44,52,53,47,64,70,40,63,65,80,67,67,70,62,79,81,73,76,80,77,80,78,76,77,84,77,82,85,81,90,71,81,70,99,48,62,71,45,56,21,48,58,62,57,67,86,70,70,77,80,116,128,92,66,53,66,42,70,45,85,79,61,75,90,50,70,37,44,34,35,37,46,44,57,39,45,84,88,72,24,25,9,28,25,40,58,51,45,48,56,27,52,64,76,41,59,67,45,76,47,30,41,45,59,38,73,81,24,48,51,55,84,84,44,58,58,50,69,40,79,49,94,92,36,79,75,47,72,49,66,66,37,46,39,31,25,43,30,40,34,81,84,68,49,62,31,35,39,36,33,44,43,58,61,29,35,42,60,70,61,50,43,51,45,51,53,51,49,32,63,71,27,48,46,60,40,34,37,34,56,39,28,34,67,32,85,39,38,85,88,50,84,43,34,25,46,44,32,33,50,48,93,58,90,77,59,50,45,45,49,42,74,48,73,45,72,38,50,71,67,51,52,44,46,41,53,32,34,76,69,71,41,45,34,38,37,44,31,27,46,22,31,52,93,38,25,86,38,86,58,51,41,35,54,36,27,49,42,49,54,54,47,38,34,72,73,71,46,67,46,64,59,66,78,61,39,67,60,50,28,55,53,49,51,52,52,51,51,54,45,36,74,74,30,63,68,56,35,50,50,42,50,52,17,43,53,51,52,73,68,51,48,43,14,52,42,35,84,85,55,84,84,66,55,56,25,58,47,70,61,55,52,55,50,51,55,51,48,59,60,49,65,74,48,68,72,76,68,67,73,63,75,81,62,76,74,74,76,80,76,74,78,77,82,64,83,72,69,58,62,77,61,50,80,52,79,52,86,63,81,74,86,77,77,73,66,86,116

Radius of gyration: 29.35 Å; Cα contacts (8 Å, |Δi|>4): 1168; chains: 2; bounding box: 75×101×61 Å

Sequence (674 aa):
MLNYARYAENLGELKVPTLVIALVDHLVDPGAIGQAVNACIDLLDSVEVAAFDSDPLYDYRAQRPIVTYNDGVLSSSAEPGMSLDLVTDVNGQTFLFLHGTEPDFHWPRLTADVMEIMGKLGVEKVFSIHGMPAPIPHTRPADMLIRTTTHVDNPAVVRGQVTHPASLSDYIEYQLGQSGYQAINIRVRVPLYMSRSDMPFFSGALAVVRQLAALGGPTIPLGDLEQHEDQQGLELANIAQQDDQFAAMVAQFEEEYDSSEQGFVKTHDETGPLPTSEEIGAAVEKFLAMQNSNPLEGVRPVQEPPQKTKAKDADAQDFRTHLRNSLAQLFNRKQEDMLNYARYAENLGELKVPTLVIALVDHLVDPGAIGQAVNACIDLLDSVEVAAFDSDPLYDYRAQRPIVTYNDGVLSSSAEPGMSLDLVTDVNGQTFLFLHGTEPDFHWPRLTADVMEIMGKLGVEKVFSIHGMPAPIPHTRPADMLIRTTTHVDNPAVVRGQVTHPASLSDYIEYQLGQSGYQAINIRVRVPLYMSRSDMPFFSGALAVVRQLAALGGPTIPLGDLEQHEDQQGLELANIAQQDDQFAAMVAQFEEEYDSSEQGFVKTHDETGPLPTSEEIGAAVEKFLAMQNSNPLEGVRPVQEPPQKTKAKDADAQDFRTHLRNSLAQLFNRKQED

Organism: NCBI:txid2722751

Secondary structure (DSSP, 8-state):
----EEEPTT-TT----EEEEEEE-GGG-GGGHHHHHHHHHTTS-EEEEEEE--TTT--TTTSPPEEEEETTEEEEEE---EEEEEEE-TTS-EEEEEEEEPPSS-HHHHHHHHHHHHHHHT--EEEEEEEEEES--TTS--EEEEEESS--SSS-PPPS----PPPHHHHHHHHHHHTT-EEEEEEEEEEGGGTT-SS--HHHHHHHHHHHHHTT------TTHHHHHHHHHHHHHHHHHH-HHHHHHHHHHHHHHHH-----EESS-SS-----HHHHHHHHHHHHHHHSS-GGGS-----------------------SSSSSSGGGT------/----EEEPS--TT----EEEEEEE-GGG-GGGHHHHHHHHHTTS-EEEEEEE--TTT--TTTSPPEEEEETTEEEEEE---EEEEEEE-TTS-EEEEEEEEPPSS-HHHHHHHHHHHHHHHT--EEEEEEEEEES--SSS--EEEEEESS--SSS-PPPSEEEEEPPHHHHHHHHHHHTT-EEEEEEEEEEGGGTT-SS--HHHHHHHHHHHHHTT------TTHHHHHHHHHHHHHHHHHH-HHHHHHHHHHHHHHHH-----EESS-SS-----HHHHHHHHHHHHHHHTS-GGGG------------------SSHHHHTTS-S---S------

Nearest PDB structures (foldseek):
  2wam-assembly1_A  TM=8.966E-01  e=1.252E-24  Mycobacterium tuberculosis H37Rv
  2p90-assembly1_A  TM=9.272E-01  e=1.067E-23  Corynebacterium glutamicum ATCC 13032
  2p90-assembly1_C  TM=9.130E-01  e=1.202E-23  Corynebacterium glutamicum ATCC 13032
  2wam-assembly1_B  TM=9.041E-01  e=2.312E-23  Mycobacterium tuberculosis H37Rv
  3e35-assembly1_A  TM=8.936E-01  e=1.298E-22  Streptomyces coelicolor A3(2)